Protein AF-A0A957M8H1-F1 (afdb_monomer)

Structure (mmCIF, N/CA/C/O backbone):
data_AF-A0A957M8H1-F1
#
_entry.id   AF-A0A957M8H1-F1
#
loop_
_atom_site.group_PDB
_atom_site.id
_atom_site.type_symbol
_atom_site.label_atom_id
_atom_site.label_alt_id
_atom_site.label_comp_id
_atom_site.label_asym_id
_atom_site.label_entity_id
_atom_site.label_seq_id
_atom_site.pdbx_PDB_ins_code
_atom_site.Cartn_x
_atom_site.Cartn_y
_atom_site.Cartn_z
_atom_site.occupancy
_atom_site.B_iso_or_equiv
_atom_site.auth_seq_id
_atom_site.auth_comp_id
_atom_site.auth_asym_id
_atom_site.auth_atom_id
_atom_site.pdbx_PDB_model_num
ATOM 1 N N . ARG A 1 1 ? -19.985 11.918 26.909 1.00 80.31 1 ARG A N 1
ATOM 2 C CA . ARG A 1 1 ? -18.904 11.393 26.031 1.00 80.31 1 ARG A CA 1
ATOM 3 C C . ARG A 1 1 ? -19.369 11.285 24.585 1.00 80.31 1 ARG A C 1
ATOM 5 O O . ARG A 1 1 ? -18.850 12.022 23.768 1.00 80.31 1 ARG A O 1
ATOM 12 N N . LEU A 1 2 ? -20.382 10.468 24.280 1.00 82.19 2 LEU A N 1
ATOM 13 C CA . LEU A 1 2 ? -20.866 10.263 22.906 1.00 82.19 2 LEU A CA 1
ATOM 14 C C . LEU A 1 2 ? -21.307 11.563 22.205 1.00 82.19 2 LEU A C 1
ATOM 16 O O . LEU A 1 2 ? -20.874 11.825 21.092 1.00 82.19 2 LEU A O 1
ATOM 20 N N . PHE A 1 3 ? -22.061 12.422 22.900 1.00 85.38 3 PHE A N 1
ATOM 21 C CA . PHE A 1 3 ? -22.435 13.753 22.400 1.00 85.38 3 PHE A CA 1
ATOM 22 C C . PHE A 1 3 ? -21.224 14.634 22.041 1.00 85.38 3 PHE A C 1
ATOM 24 O O . PHE A 1 3 ? -21.215 15.277 21.000 1.00 85.38 3 PHE A O 1
ATOM 31 N N . ILE A 1 4 ? -20.174 14.618 22.871 1.00 87.12 4 ILE A N 1
ATOM 32 C CA . ILE A 1 4 ? -18.948 15.397 22.635 1.00 87.12 4 ILE A CA 1
ATOM 33 C C . ILE A 1 4 ? -18.240 14.886 21.377 1.00 87.12 4 ILE A C 1
ATOM 35 O O . ILE A 1 4 ? -17.854 15.674 20.528 1.00 87.12 4 ILE A O 1
ATOM 39 N N . VAL A 1 5 ? -18.118 13.565 21.223 1.00 85.88 5 VAL A N 1
ATOM 40 C CA . VAL A 1 5 ? -17.496 12.962 20.035 1.00 85.88 5 VAL A CA 1
ATOM 41 C C . VAL A 1 5 ? -18.275 13.301 18.761 1.00 85.88 5 VAL A C 1
ATOM 43 O O . VAL A 1 5 ? -17.660 13.623 17.751 1.00 85.88 5 VAL A O 1
ATOM 46 N N . ALA A 1 6 ? -19.610 13.292 18.810 1.00 85.88 6 ALA A N 1
ATOM 47 C CA . ALA A 1 6 ? -20.439 13.699 17.675 1.00 85.88 6 ALA A CA 1
ATOM 48 C C . ALA A 1 6 ? -20.207 15.170 17.285 1.00 85.88 6 ALA A C 1
ATOM 50 O O . ALA A 1 6 ? -20.056 15.470 16.103 1.00 85.88 6 ALA A O 1
ATOM 51 N N . LEU A 1 7 ? -20.112 16.070 18.271 1.00 88.69 7 LEU A N 1
ATOM 52 C CA . LEU A 1 7 ? -19.808 17.485 18.039 1.00 88.69 7 LEU A CA 1
ATOM 53 C C . LEU A 1 7 ? -18.421 17.675 17.403 1.00 88.69 7 LEU A C 1
ATOM 55 O O . LEU A 1 7 ? -18.281 18.439 16.453 1.00 88.69 7 LEU A O 1
ATOM 59 N N . LEU A 1 8 ? -17.409 16.953 17.893 1.00 90.62 8 LEU A N 1
ATOM 60 C CA . LEU A 1 8 ? -16.044 17.022 17.361 1.00 90.62 8 LEU A CA 1
ATOM 61 C C . LEU A 1 8 ? -15.952 16.469 15.932 1.00 90.62 8 LEU A C 1
ATOM 63 O O . LEU A 1 8 ? -15.248 17.036 15.103 1.00 90.62 8 LEU A O 1
ATOM 67 N N . LEU A 1 9 ? -16.687 15.398 15.613 1.00 87.50 9 LEU A N 1
ATOM 68 C CA . LEU A 1 9 ? -16.765 14.879 14.243 1.00 87.50 9 LEU A CA 1
ATOM 69 C C . LEU A 1 9 ? -17.444 15.874 13.295 1.00 87.50 9 LEU A C 1
ATOM 71 O O . LEU A 1 9 ? -16.974 16.052 12.175 1.00 87.50 9 LEU A O 1
ATOM 75 N N . ALA A 1 10 ? -18.503 16.553 13.744 1.00 86.94 10 ALA A N 1
ATOM 76 C CA . ALA A 1 10 ? -19.152 17.603 12.961 1.00 86.94 10 ALA A CA 1
ATOM 77 C C . ALA A 1 10 ? -18.211 18.797 12.715 1.00 86.94 10 ALA A C 1
ATOM 79 O O . ALA A 1 10 ? -18.149 19.301 11.597 1.00 86.94 10 ALA A O 1
ATOM 80 N N . ALA A 1 11 ? -17.435 19.205 13.725 1.00 87.00 11 ALA A N 1
ATOM 81 C CA . ALA A 1 11 ? -16.429 20.258 13.585 1.00 87.00 11 ALA A CA 1
ATOM 82 C C . ALA A 1 11 ? -15.301 19.860 12.615 1.00 87.00 11 ALA A C 1
ATOM 84 O O . ALA A 1 11 ? -14.918 20.654 11.759 1.00 87.00 11 ALA A O 1
ATOM 85 N N . ALA A 1 12 ? -14.812 18.619 12.699 1.00 88.12 12 ALA A N 1
ATOM 86 C CA . ALA A 1 12 ? -13.809 18.088 11.778 1.00 88.12 12 ALA A CA 1
ATOM 87 C C . ALA A 1 12 ? -14.329 18.011 10.331 1.00 88.12 12 ALA A C 1
ATOM 89 O O . ALA A 1 12 ? -13.606 18.354 9.400 1.00 88.12 12 ALA A O 1
ATOM 90 N N . TYR A 1 13 ? -15.587 17.605 10.139 1.00 87.81 13 TYR A N 1
ATOM 91 C CA . TYR A 1 13 ? -16.228 17.603 8.823 1.00 87.81 13 TYR A CA 1
ATOM 92 C C . TYR A 1 13 ? -16.393 19.021 8.264 1.00 87.81 13 TYR A C 1
ATOM 94 O O . TYR A 1 13 ? -16.080 19.263 7.102 1.00 87.81 13 TYR A O 1
ATOM 102 N N . ALA A 1 14 ? -16.831 19.972 9.095 1.00 85.12 14 ALA A N 1
ATOM 103 C CA . ALA A 1 14 ? -16.959 21.366 8.685 1.00 85.12 14 ALA A CA 1
ATOM 104 C C . ALA A 1 14 ? -15.606 21.958 8.264 1.00 85.12 14 ALA A C 1
ATOM 106 O O . ALA A 1 14 ? -15.528 22.628 7.240 1.00 85.12 14 ALA A O 1
ATOM 107 N N . ALA A 1 15 ? -14.538 21.654 9.007 1.00 86.50 15 ALA A N 1
ATOM 108 C CA . ALA A 1 15 ? -13.180 22.034 8.636 1.00 86.50 15 ALA A CA 1
ATOM 109 C C . ALA A 1 15 ? -12.753 21.430 7.289 1.00 86.50 15 ALA A C 1
ATOM 111 O O . ALA A 1 15 ? -12.180 22.137 6.466 1.00 86.50 15 ALA A O 1
ATOM 112 N N . GLN A 1 16 ? -13.069 20.156 7.033 1.00 87.88 16 GLN A N 1
ATOM 113 C CA . GLN A 1 16 ? -12.741 19.526 5.754 1.00 87.88 16 GLN A CA 1
ATOM 114 C C . GLN A 1 16 ? -13.467 20.186 4.578 1.00 87.88 16 GLN A C 1
ATOM 116 O O . GLN A 1 16 ? -12.854 20.486 3.561 1.00 87.88 16 GLN A O 1
ATOM 121 N N . ALA A 1 17 ? -14.750 20.495 4.738 1.00 85.31 17 ALA A N 1
ATOM 122 C CA . ALA A 1 17 ? -15.521 21.149 3.689 1.00 85.31 17 ALA A CA 1
ATOM 123 C C . ALA A 1 17 ? -15.035 22.584 3.377 1.00 85.31 17 ALA A C 1
ATOM 125 O O . ALA A 1 17 ? -15.213 23.053 2.253 1.00 85.31 17 ALA A O 1
ATOM 126 N N . VAL A 1 18 ? -14.360 23.264 4.319 1.00 84.62 18 VAL A N 1
ATOM 127 C CA . VAL A 1 18 ? -13.645 24.521 4.021 1.00 84.62 18 VAL A CA 1
ATOM 128 C C . VAL A 1 18 ? -12.486 24.279 3.059 1.00 84.62 18 VAL A C 1
ATOM 130 O O . VAL A 1 18 ? -12.328 25.066 2.130 1.00 84.62 18 VAL A O 1
ATOM 133 N N . PHE A 1 19 ? -11.702 23.207 3.234 1.00 83.31 19 PHE A N 1
ATOM 134 C CA . PHE A 1 19 ? -10.618 22.866 2.302 1.00 83.31 19 PHE A CA 1
ATOM 135 C C . PHE A 1 19 ? -11.135 22.577 0.892 1.00 83.31 19 PHE A C 1
ATOM 137 O O . PHE A 1 19 ? -10.493 22.974 -0.078 1.00 83.31 19 PHE A O 1
ATOM 144 N N . ASP A 1 20 ? -12.309 21.959 0.784 1.00 79.88 20 ASP A N 1
ATOM 145 C CA . ASP A 1 20 ? -12.870 21.534 -0.501 1.00 79.88 20 ASP A CA 1
ATOM 146 C C . ASP A 1 20 ? -13.507 22.681 -1.290 1.00 79.88 20 ASP A C 1
ATOM 148 O O . ASP A 1 20 ? -13.396 22.741 -2.513 1.00 79.88 20 ASP A O 1
ATOM 152 N N . HIS A 1 21 ? -14.190 23.599 -0.600 1.00 81.62 21 HIS A N 1
ATOM 153 C CA . HIS A 1 21 ? -14.977 24.657 -1.242 1.00 81.62 21 HIS A CA 1
ATOM 154 C C . HIS A 1 21 ? -14.373 26.056 -1.098 1.00 81.62 21 HIS A C 1
ATOM 156 O O . HIS A 1 21 ? -14.933 27.022 -1.621 1.00 81.62 21 HIS A O 1
ATOM 162 N N . GLY A 1 22 ? -13.286 26.199 -0.335 1.00 79.25 22 GLY A N 1
ATOM 163 C CA . GLY A 1 22 ? -12.684 27.493 -0.005 1.00 79.25 22 GLY A CA 1
ATOM 164 C C . GLY A 1 22 ? -13.607 28.429 0.783 1.00 79.25 22 GLY A C 1
ATOM 165 O O . GLY A 1 22 ? -13.330 29.621 0.876 1.00 79.25 22 GLY A O 1
ATOM 166 N N . SER A 1 23 ? -14.731 27.929 1.312 1.00 76.38 23 SER A N 1
ATOM 167 C CA . SER A 1 23 ? -15.743 28.733 2.003 1.00 76.38 23 SER A CA 1
ATOM 168 C C . SER A 1 23 ? -16.635 27.890 2.922 1.00 76.38 23 SER A C 1
ATOM 170 O O . SER A 1 23 ? -16.780 26.682 2.748 1.00 76.38 23 SER A O 1
ATOM 172 N N . LEU A 1 24 ? -17.268 28.549 3.900 1.00 72.19 24 LEU A N 1
ATOM 173 C CA . LEU A 1 24 ? -18.254 27.942 4.810 1.00 72.19 24 LEU A CA 1
ATOM 174 C C . LEU A 1 24 ? -19.706 28.043 4.303 1.00 72.19 24 LEU A C 1
ATOM 176 O O . LEU A 1 24 ? -20.597 27.387 4.844 1.00 72.19 24 LEU A O 1
ATOM 180 N N . GLN A 1 25 ? -19.955 28.848 3.264 1.00 69.44 25 GLN A N 1
ATOM 181 C CA . GLN A 1 25 ? -21.295 29.095 2.716 1.00 69.44 25 GLN A CA 1
ATOM 182 C C . GLN A 1 25 ? -22.071 27.834 2.287 1.00 69.44 25 GLN A C 1
ATOM 184 O O . GLN A 1 25 ? -23.276 27.803 2.524 1.00 69.44 25 GLN A O 1
ATOM 189 N N . PRO A 1 26 ? -21.450 26.778 1.719 1.00 71.38 26 PRO A N 1
ATOM 190 C CA . PRO A 1 26 ? -22.188 25.577 1.316 1.00 71.38 26 PRO A CA 1
ATOM 191 C C . PRO A 1 26 ? -22.774 24.794 2.501 1.00 71.38 26 PRO A C 1
ATOM 193 O O . PRO A 1 26 ? -23.729 24.039 2.338 1.00 71.38 26 PRO A O 1
ATOM 196 N N . LEU A 1 27 ? -22.189 24.950 3.693 1.00 70.31 27 LEU A N 1
ATOM 197 C CA . LEU A 1 27 ? -22.531 24.181 4.893 1.00 70.31 27 LEU A CA 1
ATOM 198 C C . LEU A 1 27 ? -23.545 24.897 5.780 1.00 70.31 27 LEU A C 1
ATOM 200 O O . LEU A 1 27 ? -24.312 24.248 6.493 1.00 70.31 27 LEU A O 1
ATOM 204 N N . ILE A 1 28 ? -23.509 26.230 5.787 1.00 74.19 28 ILE A N 1
ATOM 205 C CA . ILE A 1 28 ? -24.331 27.040 6.676 1.00 74.19 28 ILE A CA 1
ATOM 206 C C . ILE A 1 28 ? -25.542 27.524 5.879 1.00 74.19 28 ILE A C 1
ATOM 208 O O . ILE A 1 28 ? -25.392 28.346 4.975 1.00 74.19 28 ILE A O 1
ATOM 212 N N . PRO A 1 29 ? -26.759 27.057 6.201 1.00 77.44 29 PRO A N 1
ATOM 213 C CA . PRO A 1 29 ? -27.941 27.529 5.506 1.00 77.44 29 PRO A CA 1
ATOM 214 C C . PRO A 1 29 ? -28.123 29.034 5.743 1.00 77.44 29 PRO A C 1
ATOM 216 O O . PRO A 1 29 ? -27.864 29.533 6.838 1.00 77.44 29 PRO A O 1
ATOM 219 N N . LEU A 1 30 ? -28.608 29.749 4.724 1.00 76.44 30 LEU A N 1
ATOM 220 C CA . LEU A 1 30 ? -28.665 31.217 4.703 1.00 76.44 30 LEU A CA 1
ATOM 221 C C . LEU A 1 30 ? -29.328 31.819 5.959 1.00 76.44 30 LEU A C 1
ATOM 223 O O . LEU A 1 30 ? -28.826 32.775 6.541 1.00 76.44 30 LEU A O 1
ATOM 227 N N . TRP A 1 31 ? -30.397 31.183 6.450 1.00 82.31 31 TRP A N 1
ATOM 228 C CA . TRP A 1 31 ? -31.114 31.613 7.654 1.00 82.31 31 TRP A CA 1
ATOM 229 C C . TRP A 1 31 ? -30.250 31.609 8.927 1.00 82.31 31 TRP A C 1
ATOM 231 O O . TRP A 1 31 ? -30.531 32.354 9.866 1.00 82.31 31 TRP A O 1
ATOM 241 N N . ALA A 1 32 ? -29.229 30.749 9.000 1.00 76.94 32 ALA A N 1
ATOM 242 C CA . ALA A 1 32 ? -28.328 30.660 10.144 1.00 76.94 32 ALA A CA 1
ATOM 243 C C . ALA A 1 32 ? -27.251 31.751 10.089 1.00 76.94 32 ALA A C 1
ATOM 245 O O . ALA A 1 32 ? -26.923 32.311 11.132 1.00 76.94 32 ALA A O 1
ATOM 246 N N . LEU A 1 33 ? -26.777 32.105 8.887 1.00 76.88 33 LEU A N 1
ATOM 247 C CA . LEU A 1 33 ? -25.895 33.260 8.678 1.00 76.88 33 LEU A CA 1
ATOM 248 C C . LEU A 1 33 ? -26.599 34.567 9.068 1.00 76.88 33 LEU A C 1
ATOM 250 O O . LEU A 1 33 ? -26.013 35.402 9.745 1.00 76.88 33 LEU A O 1
ATOM 254 N N . GLU A 1 34 ? -27.879 34.713 8.721 1.00 78.25 34 GLU A N 1
ATOM 255 C CA . GLU A 1 34 ? -28.669 35.908 9.054 1.00 78.25 34 GLU A CA 1
ATOM 256 C C . GLU A 1 34 ? -28.948 36.061 10.557 1.00 78.25 34 GLU A C 1
ATOM 258 O O . GLU A 1 34 ? -29.073 37.175 11.063 1.00 78.25 34 GLU A O 1
ATOM 263 N N . ARG A 1 35 ? -29.076 34.946 11.289 1.00 82.69 35 ARG A N 1
ATOM 264 C CA . ARG A 1 35 ? -29.458 34.956 12.712 1.00 82.69 35 ARG A CA 1
ATOM 265 C C . ARG A 1 35 ? -28.283 34.922 13.677 1.00 82.69 35 ARG A C 1
ATOM 267 O O . ARG A 1 35 ? -28.484 35.197 14.860 1.00 82.69 35 ARG A O 1
ATOM 274 N N . ILE A 1 36 ? -27.093 34.545 13.217 1.00 82.81 36 ILE A N 1
ATOM 275 C CA . ILE A 1 36 ? -25.935 34.316 14.079 1.00 82.81 36 ILE A CA 1
ATOM 276 C C . ILE A 1 36 ? -24.758 35.175 13.582 1.00 82.81 36 ILE A C 1
ATOM 278 O O . ILE A 1 36 ? -24.013 34.738 12.706 1.00 82.81 36 ILE A O 1
ATOM 282 N N . PRO A 1 37 ? -24.552 36.378 14.158 1.00 79.38 37 PRO A N 1
ATOM 283 C CA . PRO A 1 37 ? -23.590 37.360 13.645 1.00 79.38 37 PRO A CA 1
ATOM 284 C C . PRO A 1 37 ? -22.158 36.828 13.539 1.00 79.38 37 PRO A C 1
ATOM 286 O O . PRO A 1 37 ? -21.490 37.030 12.536 1.00 79.38 37 PRO A O 1
ATOM 289 N N . TRP A 1 38 ? -21.712 36.048 14.526 1.00 80.12 38 TRP A N 1
ATOM 290 C CA . TRP A 1 38 ? -20.357 35.496 14.518 1.00 80.12 38 TRP A CA 1
ATOM 291 C C . TRP A 1 38 ? -20.135 34.430 13.430 1.00 80.12 38 TRP A C 1
ATOM 293 O O . TRP A 1 38 ? -19.003 34.254 12.994 1.00 80.12 38 TRP A O 1
ATOM 303 N N . LEU A 1 39 ? -21.184 33.725 12.974 1.00 73.94 39 LEU A N 1
ATOM 304 C CA . LEU A 1 39 ? -21.102 32.781 11.845 1.00 73.94 39 LEU A CA 1
ATOM 305 C C . LEU A 1 39 ? -20.957 33.528 10.518 1.00 73.94 39 LEU A C 1
ATOM 307 O O . LEU A 1 39 ? -20.249 33.065 9.626 1.00 73.94 39 LEU A O 1
ATOM 311 N N . PHE A 1 40 ? -21.613 34.683 10.407 1.00 75.50 40 PHE A N 1
ATOM 312 C CA . PHE A 1 40 ? -21.476 35.576 9.265 1.00 75.50 40 PHE A CA 1
ATOM 313 C C . PHE A 1 40 ? -20.071 36.182 9.195 1.00 75.50 40 PHE A C 1
ATOM 315 O O . PHE A 1 40 ? -19.434 36.099 8.149 1.00 75.50 40 PHE A O 1
ATOM 322 N N . ASP A 1 41 ? -19.543 36.679 10.317 1.00 79.31 41 ASP A N 1
ATOM 323 C CA . ASP A 1 41 ? -18.172 37.202 10.393 1.00 79.31 41 ASP A CA 1
ATOM 324 C C . ASP A 1 41 ? -17.132 36.127 10.033 1.00 79.31 41 ASP A C 1
ATOM 326 O O . ASP A 1 41 ? -16.176 36.393 9.306 1.00 79.31 41 ASP A O 1
ATOM 330 N N . LEU A 1 42 ? -17.350 34.881 10.473 1.00 73.69 42 LEU A N 1
ATOM 331 C CA . LEU A 1 42 ? -16.509 33.738 10.104 1.00 73.69 42 LEU A CA 1
ATOM 332 C C . LEU A 1 42 ? -16.563 33.426 8.606 1.00 73.69 42 LEU A C 1
ATOM 334 O O . LEU A 1 42 ? -15.541 33.086 8.022 1.00 73.69 42 LEU A O 1
ATOM 338 N N . ALA A 1 43 ? -17.727 33.550 7.967 1.00 71.69 43 ALA A N 1
ATOM 339 C CA . ALA A 1 43 ? -17.870 33.329 6.529 1.00 71.69 43 ALA A CA 1
ATOM 340 C C . ALA A 1 43 ? -17.209 34.430 5.672 1.00 71.69 43 ALA A C 1
ATOM 342 O O . ALA A 1 43 ? -17.026 34.221 4.474 1.00 71.69 43 ALA A O 1
ATOM 343 N N . LEU A 1 44 ? -16.856 35.575 6.272 1.00 76.31 44 LEU A N 1
ATOM 344 C CA . LEU A 1 44 ? -16.204 36.718 5.620 1.00 76.31 44 LEU A CA 1
ATOM 345 C C . LEU A 1 44 ? -14.676 36.747 5.780 1.00 76.31 44 LEU A C 1
ATOM 347 O O . LEU A 1 44 ? -14.028 37.646 5.240 1.00 76.31 44 LEU A O 1
ATOM 351 N N . LEU A 1 45 ? -14.093 35.800 6.518 1.00 77.56 45 LEU A N 1
ATOM 352 C CA . LEU A 1 45 ? -12.642 35.677 6.651 1.00 77.56 45 LEU A CA 1
ATOM 353 C C . LEU A 1 45 ? -11.972 35.467 5.283 1.00 77.56 45 LEU A C 1
ATOM 355 O O . LEU A 1 45 ? -12.540 34.864 4.370 1.00 77.56 45 LEU A O 1
ATOM 359 N N . LEU A 1 46 ? -10.732 35.944 5.158 1.00 81.12 46 LEU A N 1
ATOM 360 C CA . LEU A 1 46 ? -9.908 35.688 3.980 1.00 81.12 46 LEU A CA 1
ATOM 361 C C . LEU A 1 46 ? -9.676 34.171 3.826 1.00 81.12 46 LEU A C 1
ATOM 363 O O . LEU A 1 46 ? -9.561 33.470 4.836 1.00 81.12 46 LEU A O 1
ATOM 367 N N . PRO A 1 47 ? -9.550 33.644 2.591 1.00 78.75 47 PRO A N 1
ATOM 368 C CA . PRO A 1 47 ? -9.349 32.210 2.365 1.00 78.75 47 PRO A CA 1
ATOM 369 C C . PRO A 1 47 ? -8.162 31.617 3.141 1.00 78.75 47 PRO A C 1
ATOM 371 O O . PRO A 1 47 ? -8.260 30.515 3.671 1.00 78.75 47 PRO A O 1
ATOM 374 N N . GLU A 1 48 ? -7.056 32.355 3.269 1.00 81.88 48 GLU A N 1
ATOM 375 C CA . GLU A 1 48 ? -5.874 31.912 4.026 1.00 81.88 48 GLU A CA 1
ATOM 376 C C . GLU A 1 48 ? -6.153 31.760 5.531 1.00 81.88 48 GLU A C 1
ATOM 378 O O . GLU A 1 48 ? -5.747 30.768 6.150 1.00 81.88 48 GLU A O 1
ATOM 383 N N . ASP A 1 49 ? -6.902 32.700 6.113 1.00 84.00 49 ASP A N 1
ATOM 384 C CA . ASP A 1 49 ? -7.305 32.656 7.521 1.00 84.00 49 ASP A CA 1
ATOM 385 C C . ASP A 1 49 ? -8.310 31.524 7.766 1.00 84.00 49 ASP A C 1
ATOM 387 O O . ASP A 1 49 ? -8.205 30.797 8.758 1.00 84.00 49 ASP A O 1
ATOM 391 N N . LEU A 1 50 ? -9.240 31.317 6.824 1.00 83.62 50 LEU A N 1
ATOM 392 C CA . LEU A 1 50 ? -10.193 30.206 6.836 1.00 83.62 50 LEU A CA 1
ATOM 393 C C . LEU A 1 50 ? -9.489 28.850 6.803 1.00 83.62 50 LEU A C 1
ATOM 395 O O . LEU A 1 50 ? -9.805 27.986 7.622 1.00 83.62 50 LEU A O 1
ATOM 399 N N . PHE A 1 51 ? -8.514 28.657 5.911 1.00 84.00 51 PHE A N 1
ATOM 400 C CA . P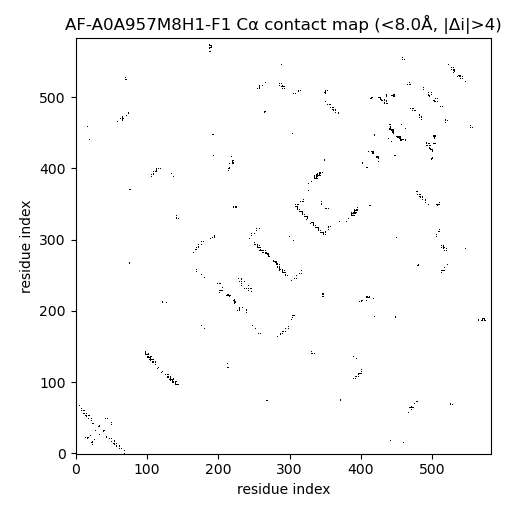HE A 1 51 ? -7.748 27.410 5.845 1.00 84.00 51 PHE A CA 1
ATOM 401 C C . PHE A 1 51 ? -6.927 27.172 7.113 1.00 84.00 51 PHE A C 1
ATOM 403 O O . PHE A 1 51 ? -6.857 26.042 7.604 1.00 84.00 51 PHE A O 1
ATOM 410 N N . THR A 1 52 ? -6.347 28.227 7.688 1.00 85.50 52 THR A N 1
ATOM 411 C CA . THR A 1 52 ? -5.597 28.130 8.946 1.00 85.50 52 THR A CA 1
ATOM 412 C C . THR A 1 52 ? -6.514 27.733 10.105 1.00 85.50 52 THR A C 1
ATOM 414 O O . THR A 1 52 ? -6.205 26.803 10.856 1.00 85.50 52 THR A O 1
ATOM 417 N N . ALA A 1 53 ? -7.676 28.380 10.229 1.00 85.31 53 ALA A N 1
ATOM 418 C CA . ALA A 1 53 ? -8.675 28.060 11.245 1.00 85.31 53 ALA A CA 1
ATOM 419 C C . ALA A 1 53 ? -9.245 26.642 11.071 1.00 85.31 53 ALA A C 1
ATOM 421 O O . ALA A 1 53 ? -9.382 25.907 12.055 1.00 85.31 53 ALA A O 1
ATOM 422 N N . ALA A 1 54 ? -9.525 26.225 9.833 1.00 85.94 54 ALA A N 1
ATOM 423 C CA . ALA A 1 54 ? -9.961 24.870 9.508 1.00 85.94 54 ALA A CA 1
ATOM 424 C C . ALA A 1 54 ? -8.900 23.834 9.910 1.00 85.94 54 ALA A C 1
ATOM 426 O O . ALA A 1 54 ? -9.227 22.847 10.569 1.00 85.94 54 ALA A O 1
ATOM 427 N N . GLY A 1 55 ? -7.622 24.098 9.622 1.00 85.62 55 GLY A N 1
ATOM 428 C CA . GLY A 1 55 ? -6.507 23.234 10.017 1.00 85.62 55 GLY A CA 1
ATOM 429 C C . GLY 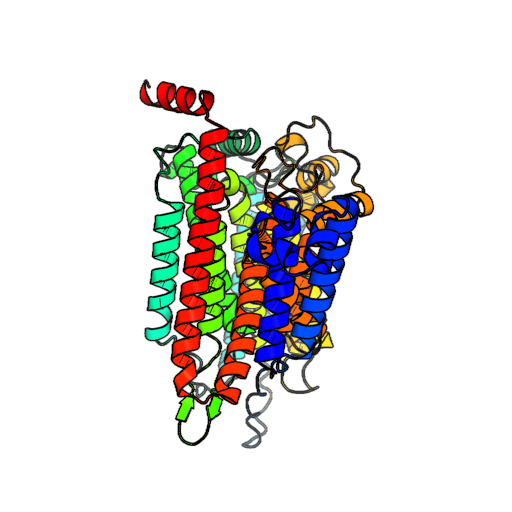A 1 55 ? -6.428 23.021 11.529 1.00 85.62 55 GLY A C 1
ATOM 430 O O . GLY A 1 55 ? -6.383 21.878 11.993 1.00 85.62 55 GLY A O 1
ATOM 431 N N . TRP A 1 56 ? -6.492 24.101 12.314 1.00 89.38 56 TRP A N 1
ATOM 432 C CA . TRP A 1 56 ? -6.527 24.008 13.778 1.00 89.38 56 TRP A CA 1
ATOM 433 C C . TRP A 1 56 ? -7.773 23.286 14.289 1.00 89.38 56 TRP A C 1
ATOM 435 O O . TRP A 1 56 ? -7.669 22.442 15.179 1.00 89.38 56 TRP A O 1
ATOM 445 N N . THR A 1 57 ? -8.940 23.571 13.711 1.00 89.31 57 THR A N 1
ATOM 446 C CA . THR A 1 57 ? -10.207 22.937 14.100 1.00 89.31 57 THR A CA 1
ATOM 447 C C . THR A 1 57 ? -10.167 21.431 13.861 1.00 89.31 57 THR A C 1
ATOM 449 O O . THR A 1 57 ? -10.539 20.660 14.750 1.00 89.31 57 THR A O 1
ATOM 452 N N . LEU A 1 58 ? -9.663 21.000 12.703 1.00 88.12 58 LEU A N 1
ATOM 453 C CA . LEU A 1 58 ? -9.479 19.592 12.362 1.00 88.12 58 LEU A CA 1
ATOM 454 C C . LEU A 1 58 ? -8.499 18.913 13.329 1.00 88.12 58 LEU A C 1
ATOM 456 O O . LEU A 1 58 ? -8.822 17.864 13.890 1.00 88.12 58 LEU A O 1
ATOM 460 N N . ALA A 1 59 ? -7.339 19.528 13.575 1.00 87.25 59 ALA A N 1
ATOM 461 C CA . ALA A 1 59 ? -6.308 18.982 14.455 1.00 87.25 59 ALA A CA 1
ATOM 462 C C . ALA A 1 59 ? -6.794 18.840 15.907 1.00 87.25 59 ALA A C 1
ATOM 464 O O . ALA A 1 59 ? -6.683 17.764 16.498 1.00 87.25 59 ALA A O 1
ATOM 465 N N . ILE A 1 60 ? -7.383 19.897 16.473 1.00 91.00 60 ILE A N 1
ATOM 466 C CA . ILE A 1 60 ? -7.910 19.893 17.844 1.00 91.00 60 ILE A CA 1
ATOM 467 C C . ILE A 1 60 ? -9.044 18.873 17.969 1.00 91.00 60 ILE A C 1
ATOM 469 O O . ILE A 1 60 ? -9.058 18.088 18.920 1.00 91.00 60 ILE A O 1
ATOM 473 N N . SER A 1 61 ? -9.963 18.835 17.000 1.00 90.25 61 SER A N 1
ATOM 474 C CA . SER A 1 61 ? -11.079 17.885 17.018 1.00 90.25 61 SER A CA 1
ATOM 475 C C . SER A 1 61 ? -10.589 16.440 16.983 1.00 90.25 61 SER A C 1
ATOM 477 O O . SER A 1 61 ? -11.023 15.630 17.802 1.00 90.25 61 SER A O 1
ATOM 479 N N . ALA A 1 62 ? -9.637 16.125 16.100 1.00 89.88 62 ALA A N 1
ATOM 480 C CA . ALA A 1 62 ? -9.032 14.801 16.008 1.00 89.88 62 ALA A CA 1
ATOM 481 C C . ALA A 1 62 ? -8.339 14.392 17.319 1.00 89.88 62 ALA A C 1
ATOM 483 O O . ALA A 1 62 ? -8.601 13.303 17.834 1.00 89.88 62 ALA A O 1
ATOM 484 N N . LEU A 1 63 ? -7.513 15.273 17.896 1.00 90.62 63 LEU A N 1
ATOM 485 C CA . LEU A 1 63 ? -6.805 15.014 19.156 1.00 90.62 63 LEU A CA 1
ATOM 486 C C . LEU A 1 63 ? -7.768 14.764 20.320 1.00 90.62 63 LEU A C 1
ATOM 488 O O . LEU A 1 63 ? -7.592 13.804 21.073 1.00 90.62 63 LEU A O 1
ATOM 492 N N . LEU A 1 64 ? -8.815 15.581 20.447 1.00 90.44 64 LEU A N 1
ATOM 493 C CA . LEU A 1 64 ? -9.829 15.398 21.484 1.00 90.44 64 LEU A CA 1
ATOM 494 C C . LEU A 1 64 ? -10.615 14.095 21.292 1.00 90.44 64 LEU A C 1
ATOM 496 O O . LEU A 1 64 ? -10.894 13.411 22.276 1.00 90.44 64 LEU A O 1
ATOM 500 N N . ILE A 1 65 ? -10.935 13.706 20.052 1.00 88.06 65 ILE A N 1
ATOM 501 C CA . ILE A 1 65 ? -11.569 12.407 19.771 1.00 88.06 65 ILE A CA 1
ATOM 502 C C . ILE A 1 65 ? -10.655 11.261 20.219 1.00 88.06 65 ILE A C 1
ATOM 504 O O . ILE A 1 65 ? -11.117 10.372 20.938 1.00 88.06 65 ILE A O 1
ATOM 508 N N . GLY A 1 66 ? -9.371 11.301 19.848 1.00 83.12 66 GLY A N 1
ATOM 509 C CA . GLY A 1 66 ? -8.384 10.294 20.246 1.00 83.12 66 GLY A CA 1
ATOM 510 C C . GLY A 1 66 ? -8.268 10.143 21.766 1.00 83.12 66 GLY A C 1
ATOM 511 O O . GLY A 1 66 ? -8.196 9.022 22.261 1.00 83.12 66 GLY A O 1
ATOM 512 N N . LEU A 1 67 ? -8.340 11.254 22.506 1.00 87.12 67 LEU A N 1
ATOM 513 C CA . LEU A 1 67 ? -8.277 11.274 23.970 1.00 87.12 67 LEU A CA 1
ATOM 514 C C . LEU A 1 67 ? -9.554 10.741 24.648 1.00 87.12 67 LEU A C 1
ATOM 516 O O . LEU A 1 67 ? -9.490 10.130 25.714 1.00 87.12 67 LEU A O 1
ATOM 520 N N . ILE A 1 68 ? -10.731 11.009 24.070 1.00 86.19 68 ILE A N 1
ATOM 521 C CA . ILE A 1 68 ? -12.032 10.651 24.666 1.00 86.19 68 ILE A CA 1
ATOM 522 C C . ILE A 1 68 ? -12.385 9.180 24.423 1.00 86.19 68 ILE A C 1
ATOM 524 O O . ILE A 1 68 ? -13.130 8.581 25.213 1.00 86.19 68 ILE A O 1
ATOM 528 N N . LEU A 1 69 ? -11.919 8.610 23.312 1.00 83.44 69 LEU A N 1
ATOM 529 C CA . LEU A 1 69 ? -12.254 7.246 22.935 1.00 83.44 69 LEU A CA 1
ATOM 530 C C . LEU A 1 69 ? -11.605 6.216 23.866 1.00 83.44 69 LEU A C 1
ATOM 532 O O . LEU A 1 69 ? -10.492 6.411 24.350 1.00 83.44 69 LEU A O 1
ATOM 536 N N . PRO A 1 70 ? -12.298 5.095 24.135 1.00 72.06 70 PRO A N 1
ATOM 537 C CA . PRO A 1 70 ? -11.750 4.054 24.985 1.00 72.06 70 PRO A CA 1
ATOM 538 C C . PRO A 1 70 ? -10.486 3.476 24.351 1.00 72.06 70 PRO A C 1
ATOM 540 O O . PRO A 1 70 ? -10.510 3.056 23.189 1.00 72.06 70 PRO A O 1
ATOM 543 N N . ALA A 1 71 ? -9.416 3.400 25.148 1.00 68.88 71 ALA A N 1
ATOM 544 C CA . ALA A 1 71 ? -8.170 2.765 24.748 1.00 68.88 71 ALA A CA 1
ATOM 545 C C . ALA A 1 71 ? -8.435 1.353 24.210 1.00 68.88 71 ALA A C 1
ATOM 547 O O . ALA A 1 71 ? -9.321 0.625 24.683 1.00 68.88 71 ALA A O 1
ATOM 548 N N . TRP A 1 72 ? -7.685 0.966 23.182 1.00 68.12 72 TRP A N 1
ATOM 549 C CA . TRP A 1 72 ? -7.762 -0.387 22.666 1.00 68.12 72 TRP A CA 1
ATOM 550 C C . TRP A 1 72 ? -7.151 -1.370 23.672 1.00 68.12 72 TRP A C 1
ATOM 552 O O . TRP A 1 72 ? -5.971 -1.343 23.989 1.00 68.12 72 TRP A O 1
ATOM 562 N N . SER A 1 73 ? -7.975 -2.258 24.229 1.00 60.56 73 SER A N 1
ATOM 563 C CA . SER A 1 73 ? -7.463 -3.371 25.015 1.00 60.56 73 SER A CA 1
ATOM 564 C C . SER A 1 73 ? -6.727 -4.310 24.064 1.00 60.56 73 SER A C 1
ATOM 566 O O . SER A 1 73 ? -7.334 -4.922 23.181 1.00 60.56 73 SER A O 1
ATOM 568 N N . GLY A 1 74 ? -5.401 -4.374 24.215 1.00 55.34 74 GLY A N 1
ATOM 569 C CA . GLY A 1 74 ? -4.557 -5.313 23.486 1.00 55.34 74 GLY A CA 1
ATOM 570 C C . GLY A 1 74 ? -5.042 -6.761 23.652 1.00 55.34 74 GLY A C 1
ATOM 571 O O . GLY A 1 74 ? -5.871 -7.047 24.523 1.00 55.34 74 GLY A O 1
ATOM 572 N N . PRO A 1 75 ? -4.547 -7.695 22.823 1.00 49.88 75 PRO A N 1
ATOM 573 C CA . PRO A 1 75 ? -4.881 -9.104 22.975 1.00 49.88 75 PRO A CA 1
ATOM 574 C C . PRO A 1 75 ? -4.618 -9.535 24.420 1.00 49.88 75 PRO A C 1
ATOM 576 O O . PRO A 1 75 ? -3.540 -9.265 24.954 1.00 49.88 75 PRO A O 1
ATOM 579 N N . ALA A 1 76 ? -5.587 -10.201 25.054 1.00 41.72 76 ALA A N 1
ATOM 580 C CA . ALA A 1 76 ? -5.300 -10.893 26.301 1.00 41.72 76 ALA A CA 1
ATOM 581 C C . ALA A 1 76 ? -4.145 -11.872 26.027 1.00 41.72 76 ALA A C 1
ATOM 583 O O . ALA A 1 76 ? -4.183 -12.540 24.986 1.00 41.72 76 ALA A O 1
ATOM 584 N N . PRO A 1 77 ? -3.123 -11.960 26.899 1.00 42.25 77 PRO A N 1
ATOM 585 C CA . PRO A 1 77 ? -2.197 -13.075 26.813 1.00 42.25 77 PRO A CA 1
ATOM 586 C C . PRO A 1 77 ? -3.050 -14.341 26.830 1.00 42.25 77 PRO A C 1
ATOM 588 O O . PRO A 1 77 ? -3.901 -14.496 27.711 1.00 42.25 77 PRO A O 1
ATOM 591 N N . GLU A 1 78 ? -2.864 -15.219 25.841 1.00 39.38 78 GLU A N 1
ATOM 592 C CA . GLU A 1 78 ? -3.347 -16.587 25.996 1.00 39.38 78 GLU A CA 1
ATOM 593 C C . GLU A 1 78 ? -2.862 -17.048 27.372 1.00 39.38 78 GLU A C 1
ATOM 595 O O . GLU A 1 78 ? -1.691 -16.808 27.701 1.00 39.38 78 GLU A O 1
ATOM 600 N N . PRO A 1 79 ? -3.742 -17.604 28.224 1.00 29.97 79 PRO A N 1
ATOM 601 C CA . PRO A 1 79 ? -3.305 -18.116 29.503 1.00 29.97 79 PRO A CA 1
ATOM 602 C C . PRO A 1 79 ? -2.187 -19.099 29.202 1.00 29.97 79 PRO A C 1
ATOM 604 O O . PRO A 1 79 ? -2.421 -20.144 28.591 1.00 29.97 79 PRO A O 1
ATOM 607 N N . ALA A 1 80 ? -0.964 -18.712 29.581 1.00 35.97 80 ALA A N 1
ATOM 608 C CA . ALA A 1 80 ? 0.186 -19.580 29.514 1.00 35.97 80 ALA A CA 1
ATOM 609 C C . ALA A 1 80 ? -0.260 -20.871 30.186 1.00 35.97 80 ALA A C 1
ATOM 611 O O . ALA A 1 80 ? -0.563 -20.858 31.380 1.00 35.97 80 ALA A O 1
ATOM 612 N N . HIS A 1 81 ? -0.388 -21.944 29.406 1.00 35.16 81 HIS A N 1
ATOM 613 C CA . HIS A 1 81 ? -0.600 -23.275 29.939 1.00 35.16 81 HIS A CA 1
ATOM 614 C C . HIS A 1 81 ? 0.570 -23.542 30.884 1.00 35.16 81 HIS A C 1
ATOM 616 O O . HIS A 1 81 ? 1.676 -23.883 30.468 1.00 35.16 81 HIS A O 1
ATOM 622 N N . ARG A 1 82 ? 0.357 -23.260 32.170 1.00 35.91 82 ARG A N 1
ATOM 623 C CA . ARG A 1 82 ? 1.310 -23.519 33.231 1.00 35.91 82 ARG A CA 1
ATOM 624 C C . ARG A 1 82 ? 0.866 -24.764 33.967 1.00 35.91 82 ARG A C 1
ATOM 626 O O . ARG A 1 82 ? -0.250 -24.834 34.466 1.00 35.91 82 ARG A O 1
ATOM 633 N N . ALA A 1 83 ? 1.876 -25.615 34.111 1.00 35.97 83 ALA A N 1
ATOM 634 C CA . ALA A 1 83 ? 2.049 -26.703 35.059 1.00 35.97 83 ALA A CA 1
ATOM 635 C C . ALA A 1 83 ? 1.424 -28.046 34.664 1.00 35.97 83 ALA A C 1
ATOM 637 O O . ALA A 1 83 ? 0.255 -28.313 34.914 1.00 35.97 83 ALA A O 1
ATOM 638 N N . GLY A 1 84 ? 2.281 -28.922 34.122 1.00 31.95 84 GLY A N 1
ATOM 639 C CA . GLY A 1 84 ? 1.958 -30.333 33.936 1.00 31.95 84 GLY A CA 1
ATOM 640 C C . GLY A 1 84 ? 3.021 -31.218 33.266 1.00 31.95 84 GLY A C 1
ATOM 641 O O . GLY A 1 84 ? 2.639 -32.055 32.468 1.00 31.95 84 GLY A O 1
ATOM 642 N N . ALA A 1 85 ? 4.305 -31.090 33.647 1.00 34.56 85 ALA A N 1
ATOM 643 C CA . ALA A 1 85 ? 5.325 -32.167 33.635 1.00 34.56 85 ALA A CA 1
ATOM 644 C C . ALA A 1 85 ? 5.899 -32.679 32.286 1.00 34.56 85 ALA A C 1
ATOM 646 O O . ALA A 1 85 ? 5.399 -32.343 31.221 1.00 34.56 85 ALA A O 1
ATOM 647 N N . PRO A 1 86 ? 6.911 -33.575 32.309 1.00 41.12 86 PRO A N 1
ATOM 648 C CA . PRO A 1 86 ? 8.099 -33.669 33.157 1.00 41.12 86 PRO A CA 1
ATOM 649 C C . PRO A 1 86 ? 9.369 -33.323 32.346 1.00 41.12 86 PRO A C 1
ATOM 651 O O . PRO A 1 86 ? 9.329 -33.075 31.144 1.00 41.12 86 PRO A O 1
ATOM 654 N N . THR A 1 87 ? 10.526 -33.328 33.004 1.00 45.56 87 THR A N 1
ATOM 655 C CA . THR A 1 87 ? 11.853 -33.349 32.372 1.00 45.56 87 THR A CA 1
ATOM 656 C C . THR A 1 87 ? 11.949 -34.484 31.345 1.00 45.56 87 THR A C 1
ATOM 658 O O . THR A 1 87 ? 12.229 -35.626 31.707 1.00 45.56 87 THR A O 1
ATOM 661 N N . SER A 1 88 ? 11.713 -34.183 30.069 1.00 35.78 88 SER A N 1
ATOM 662 C CA . SER A 1 88 ? 12.053 -35.074 28.966 1.00 35.78 88 SER A CA 1
ATOM 663 C C . SER A 1 88 ? 13.435 -34.695 28.449 1.00 35.78 88 SER A C 1
ATOM 665 O O . SER A 1 88 ? 13.779 -33.535 28.220 1.00 35.78 88 SER A O 1
ATOM 667 N N . THR A 1 89 ? 14.270 -35.716 28.396 1.00 37.28 89 THR A N 1
ATOM 668 C CA . THR A 1 89 ? 15.663 -35.706 27.991 1.00 37.28 89 THR A CA 1
ATOM 669 C C . THR A 1 89 ? 15.840 -35.052 26.624 1.00 37.28 89 THR A C 1
ATOM 671 O O . THR A 1 89 ? 15.170 -35.396 25.654 1.00 37.28 89 THR A O 1
ATOM 674 N N . LEU A 1 90 ? 16.789 -34.117 26.555 1.00 39.56 90 LEU A N 1
ATOM 675 C CA . LEU A 1 90 ? 17.318 -33.533 25.326 1.00 39.56 90 LEU A CA 1
ATOM 676 C C . LEU A 1 90 ? 17.843 -34.642 24.398 1.00 39.56 90 LEU A C 1
ATOM 678 O O . LEU A 1 90 ? 19.022 -34.989 24.439 1.00 39.56 90 LEU A O 1
ATOM 682 N N . SER A 1 91 ? 16.991 -35.176 23.524 1.00 36.66 91 SER A N 1
ATOM 683 C CA . SER A 1 91 ? 17.460 -35.801 22.293 1.00 36.66 91 SER A CA 1
ATOM 684 C C . SER A 1 91 ? 17.784 -34.678 21.313 1.00 36.66 91 SER A C 1
ATOM 686 O O . SER A 1 91 ? 16.901 -34.070 20.707 1.00 36.66 91 SER A O 1
ATOM 688 N N . SER A 1 92 ? 19.069 -34.369 21.188 1.00 39.88 92 SER A N 1
ATOM 689 C CA . SER A 1 92 ? 19.635 -33.461 20.197 1.00 39.88 92 SER A CA 1
ATOM 690 C C . SER A 1 92 ? 19.482 -34.031 18.781 1.00 39.88 92 SER A C 1
ATOM 692 O O . SER A 1 92 ? 20.442 -34.456 18.146 1.00 39.88 92 SER A O 1
ATOM 694 N N . THR A 1 93 ? 18.267 -34.023 18.232 1.00 42.34 93 THR A N 1
ATOM 695 C CA . THR A 1 93 ? 18.108 -34.150 16.777 1.00 42.34 93 THR A CA 1
ATOM 696 C C . THR A 1 93 ? 18.730 -32.924 16.098 1.00 42.34 93 THR A C 1
ATOM 698 O O . THR A 1 93 ? 18.533 -31.798 16.566 1.00 42.34 93 THR A O 1
ATOM 701 N N . PRO A 1 94 ? 19.499 -33.105 15.010 1.00 45.78 94 PRO A N 1
ATOM 702 C CA . PRO A 1 94 ? 20.414 -32.093 14.501 1.00 45.78 94 PRO A CA 1
ATOM 703 C C . PRO A 1 94 ? 19.643 -30.922 13.884 1.00 45.78 94 PRO A C 1
ATOM 705 O O . PRO A 1 94 ? 19.202 -30.959 12.732 1.00 45.78 94 PRO A O 1
ATOM 708 N N . THR A 1 95 ? 19.545 -29.830 14.640 1.00 52.47 95 THR A N 1
ATOM 709 C CA . THR A 1 95 ? 19.067 -28.508 14.195 1.00 52.47 95 THR A CA 1
ATOM 710 C C . THR A 1 95 ? 19.941 -27.890 13.088 1.00 52.47 95 THR A C 1
ATOM 712 O O . THR A 1 95 ? 19.624 -26.824 12.562 1.00 52.47 95 THR A O 1
ATOM 715 N N . THR A 1 96 ? 21.025 -28.565 12.701 1.00 58.00 96 THR A N 1
ATOM 716 C CA . THR A 1 96 ? 22.013 -28.177 11.688 1.00 58.00 96 THR A CA 1
ATOM 717 C C . THR A 1 96 ? 21.621 -28.511 10.246 1.00 58.00 96 THR A C 1
ATOM 719 O O . THR A 1 96 ? 22.118 -27.860 9.330 1.00 58.00 96 THR A O 1
ATOM 722 N N . THR A 1 97 ? 20.710 -29.459 10.002 1.00 66.00 97 THR A N 1
ATOM 723 C CA . THR A 1 97 ? 20.484 -30.005 8.641 1.00 66.00 97 THR A CA 1
ATOM 724 C C . THR A 1 97 ? 19.813 -29.040 7.655 1.00 66.00 97 THR A C 1
ATOM 726 O O . THR A 1 97 ? 20.030 -29.147 6.451 1.00 66.00 97 THR A O 1
ATOM 729 N N . TRP A 1 98 ? 19.033 -28.063 8.126 1.00 73.38 98 TRP A N 1
ATOM 730 C CA . TRP A 1 98 ? 18.330 -27.099 7.262 1.00 73.38 98 TRP A CA 1
ATOM 731 C C . TRP A 1 98 ? 19.014 -25.728 7.163 1.00 73.38 98 TRP A C 1
ATOM 733 O O . TRP A 1 98 ? 18.628 -24.919 6.324 1.00 73.38 98 TRP A O 1
ATOM 743 N N . ARG A 1 99 ? 20.053 -25.458 7.966 1.00 81.00 99 ARG A N 1
ATOM 744 C CA . ARG A 1 99 ? 20.830 -24.208 7.867 1.00 81.00 99 ARG A CA 1
ATOM 745 C C . ARG A 1 99 ? 21.709 -24.179 6.619 1.00 81.00 99 ARG A C 1
ATOM 747 O O . ARG A 1 99 ? 21.818 -23.137 5.987 1.00 81.00 99 ARG A O 1
ATOM 754 N N . ALA A 1 100 ? 22.278 -25.325 6.243 1.00 83.94 100 ALA A N 1
ATOM 755 C CA . ALA A 1 100 ? 23.115 -25.462 5.053 1.00 83.94 100 ALA A CA 1
ATOM 756 C C . ALA A 1 100 ? 22.387 -25.101 3.738 1.00 83.94 100 ALA A C 1
ATOM 758 O O . ALA A 1 100 ? 22.917 -24.266 3.009 1.00 83.94 100 ALA A O 1
ATOM 759 N N . PRO A 1 101 ? 21.176 -25.618 3.427 1.00 86.06 101 PRO A N 1
ATOM 760 C CA . PRO A 1 101 ? 20.465 -25.216 2.210 1.00 86.06 101 PRO A CA 1
ATOM 761 C C . PRO A 1 101 ? 20.009 -23.750 2.232 1.00 86.06 101 PRO A C 1
ATOM 763 O O . PRO A 1 101 ? 20.062 -23.098 1.196 1.00 86.06 101 PRO A O 1
ATOM 766 N N . ALA A 1 102 ? 19.615 -23.206 3.393 1.00 89.31 102 ALA A N 1
ATOM 767 C CA . ALA A 1 102 ? 19.273 -21.785 3.507 1.00 89.31 102 ALA A CA 1
ATOM 768 C C . ALA A 1 102 ? 20.484 -20.886 3.208 1.00 89.31 102 ALA A C 1
ATOM 770 O O . ALA A 1 102 ? 20.388 -19.950 2.421 1.00 89.31 102 ALA A O 1
ATOM 771 N N . LEU A 1 103 ? 21.638 -21.202 3.802 1.00 92.31 103 LEU A N 1
ATOM 772 C CA . LEU A 1 103 ? 22.877 -20.461 3.583 1.00 92.31 103 LEU A CA 1
ATOM 773 C C . LEU A 1 103 ? 23.386 -20.630 2.146 1.00 92.31 103 LEU A C 1
ATOM 775 O O . LEU A 1 103 ? 23.793 -19.651 1.537 1.00 92.31 103 LEU A O 1
ATOM 779 N N . GLY A 1 104 ? 23.287 -21.835 1.578 1.00 92.25 104 GLY A N 1
ATOM 780 C CA . GLY A 1 104 ? 23.605 -22.093 0.173 1.00 92.25 104 GLY A CA 1
ATOM 781 C C . GLY A 1 104 ? 22.754 -21.253 -0.780 1.00 92.25 104 GLY A C 1
ATOM 782 O O . GLY A 1 104 ? 23.304 -20.595 -1.655 1.00 92.25 104 GLY A O 1
ATOM 783 N N . GLY A 1 105 ? 21.433 -21.197 -0.574 1.00 92.88 105 GLY A N 1
ATOM 784 C CA . GLY A 1 105 ? 20.552 -20.340 -1.372 1.00 92.88 105 GLY A CA 1
ATOM 785 C C . GLY A 1 105 ? 20.900 -18.852 -1.245 1.00 92.88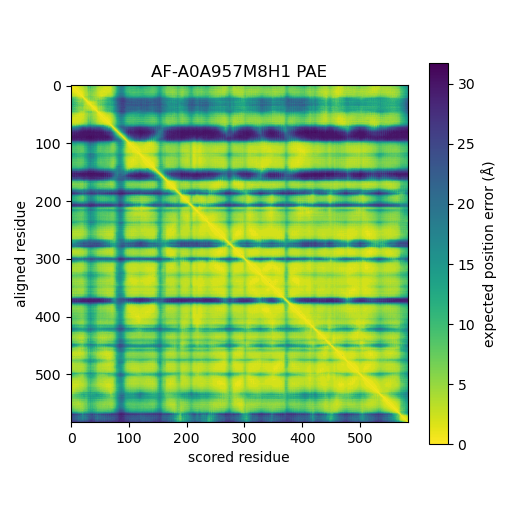 105 GLY A C 1
ATOM 786 O O . GLY A 1 105 ? 21.024 -18.163 -2.253 1.00 92.88 105 GLY A O 1
ATOM 787 N N . LEU A 1 106 ? 21.154 -18.361 -0.028 1.00 94.94 106 LEU A N 1
ATOM 788 C CA . LEU A 1 106 ? 21.581 -16.972 0.180 1.00 94.94 106 LEU A CA 1
ATOM 789 C C . LEU A 1 106 ? 22.905 -16.657 -0.522 1.00 94.94 106 LEU A C 1
ATOM 791 O O . LEU A 1 106 ? 23.000 -15.641 -1.203 1.00 94.94 106 LEU A O 1
ATOM 795 N N . LEU A 1 107 ? 23.905 -17.533 -0.404 1.00 96.50 107 LEU A N 1
ATOM 796 C CA . LEU A 1 107 ? 25.198 -17.358 -1.065 1.00 96.50 107 LEU A CA 1
ATOM 797 C C . LEU A 1 107 ? 25.078 -17.372 -2.589 1.00 96.50 107 LEU A C 1
ATOM 799 O O . LEU A 1 107 ? 25.754 -16.585 -3.239 1.00 96.50 107 LEU A O 1
ATOM 803 N N . LEU A 1 108 ? 24.215 -18.216 -3.160 1.00 95.94 108 LEU A N 1
ATOM 804 C CA . LEU A 1 108 ? 23.962 -18.225 -4.603 1.00 95.94 108 LEU A CA 1
ATOM 805 C C . LEU A 1 108 ? 23.335 -16.907 -5.067 1.00 95.94 108 LEU A C 1
ATOM 807 O O . LEU A 1 108 ? 23.806 -16.314 -6.033 1.00 95.94 108 LEU A O 1
ATOM 811 N N . SER A 1 109 ? 22.320 -16.416 -4.352 1.00 95.81 109 SER A N 1
ATOM 812 C CA . SER A 1 109 ? 21.673 -15.141 -4.675 1.00 95.81 109 SER A CA 1
ATOM 813 C C . SER A 1 109 ? 22.626 -13.951 -4.544 1.00 95.81 109 SER A C 1
ATOM 815 O O . SER A 1 109 ? 22.643 -13.078 -5.409 1.00 95.81 109 SER A O 1
ATOM 817 N N . ILE A 1 110 ? 23.422 -13.910 -3.472 1.00 96.19 110 ILE A N 1
ATOM 818 C CA . ILE A 1 110 ? 24.444 -12.876 -3.270 1.00 96.19 110 ILE A CA 1
ATOM 819 C C . ILE A 1 110 ? 25.533 -13.008 -4.336 1.00 96.19 110 ILE A C 1
ATOM 821 O O . ILE A 1 110 ? 25.971 -12.000 -4.868 1.00 96.19 110 ILE A O 1
ATOM 825 N N . GLY A 1 111 ? 25.937 -14.229 -4.690 1.00 96.31 111 GLY A N 1
ATOM 826 C CA . GLY A 1 111 ? 26.922 -14.493 -5.736 1.00 96.31 111 GLY A CA 1
ATOM 827 C C . GLY A 1 111 ? 26.491 -13.942 -7.093 1.00 96.31 111 GLY A C 1
ATOM 828 O O . GLY A 1 111 ? 27.279 -13.252 -7.732 1.00 96.31 111 GLY A O 1
ATOM 829 N N . VAL A 1 112 ? 25.233 -14.161 -7.496 1.00 96.00 112 VAL A N 1
ATOM 830 C CA . VAL A 1 112 ? 24.668 -13.534 -8.707 1.00 96.00 112 VAL A CA 1
ATOM 831 C C . VAL A 1 112 ? 24.709 -12.006 -8.595 1.00 96.00 112 VAL A C 1
ATOM 833 O O . VAL A 1 112 ? 25.181 -11.349 -9.517 1.00 96.00 112 VAL A O 1
ATOM 836 N N . GLY A 1 113 ? 24.299 -11.440 -7.455 1.00 95.50 113 GLY A N 1
ATOM 837 C CA . GLY A 1 113 ? 24.377 -9.994 -7.218 1.00 95.50 113 GLY A CA 1
ATOM 838 C C . GLY A 1 113 ? 25.801 -9.435 -7.307 1.00 95.50 113 GLY A C 1
ATOM 839 O O . GLY A 1 113 ? 26.019 -8.407 -7.936 1.00 95.50 113 GLY A O 1
ATOM 840 N N . VAL A 1 114 ? 26.794 -10.125 -6.744 1.00 97.12 114 VAL A N 1
ATOM 841 C CA . VAL A 1 114 ? 28.206 -9.718 -6.819 1.00 97.12 114 VAL A CA 1
ATOM 842 C C . VAL A 1 114 ? 28.709 -9.755 -8.261 1.00 97.12 114 VAL A C 1
ATOM 844 O O . VAL A 1 114 ? 29.379 -8.818 -8.683 1.00 97.12 114 VAL A O 1
ATOM 847 N N . LEU A 1 115 ? 28.367 -10.787 -9.037 1.00 96.62 115 LEU A N 1
ATOM 848 C CA . LEU A 1 115 ? 28.750 -10.859 -10.450 1.00 96.62 115 LEU A CA 1
ATOM 849 C C . LEU A 1 115 ? 28.170 -9.686 -11.251 1.00 96.62 115 LEU A C 1
ATOM 851 O O . LEU A 1 115 ? 28.910 -9.026 -11.983 1.00 96.62 115 LEU A O 1
ATOM 855 N N . LEU A 1 116 ? 26.888 -9.372 -11.055 1.00 95.31 116 LEU A N 1
ATOM 856 C CA . LEU A 1 116 ? 26.250 -8.216 -11.690 1.00 95.31 116 LEU A CA 1
ATOM 857 C C . LEU A 1 116 ? 26.901 -6.897 -11.242 1.00 95.31 116 LEU A C 1
ATOM 859 O O . LEU A 1 116 ? 27.218 -6.066 -12.085 1.00 95.31 116 LEU A O 1
ATOM 863 N N . ALA A 1 117 ? 27.216 -6.746 -9.951 1.00 95.25 117 ALA A N 1
ATOM 864 C CA . ALA A 1 117 ? 27.909 -5.566 -9.421 1.00 95.25 117 ALA A CA 1
ATOM 865 C C . ALA A 1 117 ? 29.301 -5.352 -10.046 1.00 95.25 117 ALA A C 1
ATOM 867 O O . ALA A 1 117 ? 29.748 -4.216 -10.201 1.00 95.25 117 ALA A O 1
ATOM 868 N N . THR A 1 118 ? 29.985 -6.433 -10.442 1.00 95.81 118 THR A N 1
ATOM 869 C CA . THR A 1 118 ? 31.277 -6.361 -11.150 1.00 95.81 118 THR A CA 1
ATOM 870 C C . THR A 1 118 ? 31.162 -6.014 -12.640 1.00 95.81 118 THR A C 1
ATOM 872 O O . THR A 1 118 ? 32.187 -5.923 -13.313 1.00 95.81 118 THR A O 1
ATOM 875 N N . GLY A 1 119 ? 29.949 -5.808 -13.163 1.00 92.00 119 GLY A N 1
ATOM 876 C CA . GLY A 1 119 ? 29.698 -5.487 -14.571 1.00 92.00 119 GLY A CA 1
ATOM 877 C C . GLY A 1 119 ? 29.608 -6.702 -15.490 1.00 92.00 119 GLY A C 1
ATOM 878 O O . GLY A 1 119 ? 29.707 -6.567 -16.710 1.00 92.00 119 GLY A O 1
ATOM 879 N N . MET A 1 120 ? 29.439 -7.907 -14.935 1.00 93.88 120 MET A N 1
ATOM 880 C CA . MET A 1 120 ? 29.154 -9.081 -15.754 1.00 93.88 120 MET A CA 1
ATOM 881 C C . MET A 1 120 ? 27.771 -8.923 -16.388 1.00 93.88 120 MET A C 1
ATOM 883 O O . MET A 1 120 ? 26.782 -8.763 -15.677 1.00 93.88 120 MET A O 1
ATOM 887 N N . GLN A 1 121 ? 27.699 -9.008 -17.718 1.00 91.62 121 GLN A N 1
ATOM 888 C CA . GLN A 1 121 ? 26.420 -8.998 -18.426 1.00 91.62 121 GLN A CA 1
ATOM 889 C C . GLN A 1 121 ? 25.540 -10.160 -17.971 1.00 91.62 121 GLN A C 1
ATOM 891 O O . GLN A 1 121 ? 26.027 -11.281 -17.784 1.00 91.62 121 GLN A O 1
ATOM 896 N N . GLU A 1 122 ? 24.244 -9.892 -17.826 1.00 91.62 122 GLU A N 1
ATOM 897 C CA . GLU A 1 122 ? 23.288 -10.893 -17.385 1.00 91.62 122 GLU A CA 1
ATOM 898 C C . GLU A 1 122 ? 23.253 -12.087 -18.349 1.00 91.62 122 GLU A C 1
ATOM 900 O O . GLU A 1 122 ? 23.119 -11.938 -19.563 1.00 91.62 122 GLU A O 1
ATOM 905 N N . GLN A 1 123 ? 23.386 -13.290 -17.791 1.00 92.12 123 GLN A N 1
ATOM 906 C CA . GLN A 1 123 ? 23.330 -14.543 -18.537 1.00 92.12 123 GLN A CA 1
ATOM 907 C C . GLN A 1 123 ? 22.081 -15.344 -18.142 1.00 92.12 123 GLN A C 1
ATOM 909 O O . GLN A 1 123 ? 21.736 -15.368 -16.958 1.00 92.12 123 GLN A O 1
ATOM 914 N N . PRO A 1 124 ? 21.459 -16.116 -19.056 1.00 88.88 124 PRO A N 1
ATOM 915 C CA . PRO A 1 124 ? 20.235 -16.873 -18.760 1.00 88.88 124 PRO A CA 1
ATOM 916 C C . PRO A 1 124 ? 20.347 -17.828 -17.559 1.00 88.88 124 PRO A C 1
ATOM 918 O O . PRO A 1 124 ? 19.385 -18.039 -16.820 1.00 88.88 124 PRO A O 1
ATOM 921 N N . TRP A 1 125 ? 21.534 -18.399 -17.322 1.00 92.06 125 TRP A N 1
ATOM 922 C CA . TRP A 1 125 ? 21.768 -19.297 -16.189 1.00 92.06 125 TRP A CA 1
ATOM 923 C C . TRP A 1 125 ? 21.675 -18.582 -14.832 1.00 92.06 125 TRP A C 1
ATOM 925 O O . TRP A 1 125 ? 21.350 -19.231 -13.838 1.00 92.06 125 TRP A O 1
ATOM 935 N N . MET A 1 126 ? 21.913 -17.265 -14.772 1.00 94.62 126 MET A N 1
ATOM 936 C CA . MET A 1 126 ? 21.820 -16.485 -13.533 1.00 94.62 126 MET A CA 1
ATOM 937 C C . MET A 1 126 ? 20.388 -16.486 -12.993 1.00 94.62 126 MET A C 1
ATOM 939 O O . MET A 1 126 ? 20.189 -16.683 -11.794 1.00 94.62 126 MET A O 1
ATOM 943 N N . GLY A 1 127 ? 19.390 -16.370 -13.878 1.00 91.25 127 GLY A N 1
ATOM 944 C CA . GLY A 1 127 ? 17.975 -16.494 -13.523 1.00 91.25 127 GLY A CA 1
ATOM 945 C C . GLY A 1 127 ? 17.627 -17.874 -12.957 1.00 91.25 127 GLY A C 1
ATOM 946 O O . GLY A 1 127 ? 16.941 -17.978 -11.940 1.00 91.25 127 GLY A O 1
ATOM 947 N N . VAL A 1 128 ? 18.168 -18.943 -13.553 1.00 93.25 128 VAL A N 1
ATOM 948 C CA . VAL A 1 128 ? 17.977 -20.325 -13.070 1.00 93.25 128 VAL A CA 1
ATOM 949 C C . VAL A 1 128 ? 18.619 -20.529 -11.695 1.00 93.25 128 VAL A C 1
ATOM 951 O O . VAL A 1 128 ? 17.999 -21.113 -10.803 1.00 93.25 128 VAL A O 1
ATOM 954 N N . VAL A 1 129 ? 19.838 -20.019 -11.492 1.00 94.75 129 VAL A N 1
ATOM 955 C CA . VAL A 1 129 ? 20.539 -20.076 -10.199 1.00 94.75 129 VAL A CA 1
ATOM 956 C C . VAL A 1 129 ? 19.771 -19.309 -9.126 1.00 94.75 129 VAL A C 1
ATOM 958 O O . VAL A 1 129 ? 19.608 -19.814 -8.015 1.00 94.75 129 VAL A O 1
ATOM 961 N N . TRP A 1 130 ? 19.247 -18.130 -9.454 1.00 95.44 130 TRP A N 1
ATOM 962 C CA . TRP A 1 130 ? 18.436 -17.329 -8.541 1.00 95.44 130 TRP A CA 1
ATOM 963 C C . TRP A 1 130 ? 17.102 -18.002 -8.179 1.00 95.44 130 TRP A C 1
ATOM 965 O O . TRP A 1 130 ? 16.755 -18.096 -7.000 1.00 95.44 130 TRP A O 1
ATOM 975 N N . ALA A 1 131 ? 16.385 -18.571 -9.152 1.00 94.50 131 ALA A N 1
ATOM 976 C CA . ALA A 1 131 ? 15.176 -19.350 -8.880 1.00 94.50 131 ALA A CA 1
ATOM 977 C C . ALA A 1 131 ? 15.479 -20.570 -7.984 1.00 94.50 131 ALA A C 1
ATOM 979 O O . ALA A 1 131 ? 14.745 -20.855 -7.030 1.00 94.50 131 ALA A O 1
ATOM 980 N N . GLY A 1 132 ? 16.605 -21.249 -8.233 1.00 95.56 132 GLY A N 1
ATOM 981 C CA . GLY A 1 132 ? 17.123 -22.317 -7.378 1.00 95.56 132 GLY A CA 1
ATOM 982 C C . GLY A 1 132 ? 17.451 -21.840 -5.959 1.00 95.56 132 GLY A C 1
ATOM 983 O O . GLY A 1 132 ? 17.117 -22.524 -4.990 1.00 95.56 132 GLY A O 1
ATOM 984 N N . ALA A 1 133 ? 18.033 -20.647 -5.814 1.00 95.81 133 ALA A N 1
ATOM 985 C CA . ALA A 1 133 ? 18.310 -20.020 -4.525 1.00 95.81 133 ALA A CA 1
ATOM 986 C C . ALA A 1 133 ? 17.026 -19.767 -3.721 1.00 95.81 133 ALA A C 1
ATOM 988 O O . ALA A 1 133 ? 16.945 -20.179 -2.560 1.00 95.81 133 ALA A O 1
ATOM 989 N N . ILE A 1 134 ? 15.995 -19.178 -4.339 1.00 94.69 134 ILE A N 1
ATOM 990 C CA . ILE A 1 134 ? 14.684 -18.972 -3.701 1.00 94.69 134 ILE A CA 1
ATOM 991 C C . ILE A 1 134 ? 14.096 -20.310 -3.248 1.00 94.69 134 ILE A C 1
ATOM 993 O O . ILE A 1 134 ? 13.677 -20.440 -2.095 1.00 94.69 134 ILE A O 1
ATOM 997 N N . ALA A 1 135 ? 14.100 -21.320 -4.123 1.00 95.12 135 ALA A N 1
ATOM 998 C CA . ALA A 1 135 ? 13.570 -22.643 -3.809 1.00 95.12 135 ALA A CA 1
ATOM 999 C C . ALA A 1 135 ? 14.309 -23.299 -2.628 1.00 95.12 135 ALA A C 1
ATOM 1001 O O . ALA A 1 135 ? 13.668 -23.846 -1.728 1.00 95.12 135 ALA A O 1
ATOM 1002 N N . LEU A 1 136 ? 15.642 -23.205 -2.581 1.00 94.69 136 LEU A N 1
ATOM 1003 C CA . LEU A 1 136 ? 16.457 -23.737 -1.484 1.00 94.69 136 LEU A CA 1
ATOM 1004 C C . LEU A 1 136 ? 16.114 -23.083 -0.141 1.00 94.69 136 LEU A C 1
ATOM 1006 O O . LEU A 1 136 ? 15.888 -23.794 0.846 1.00 94.69 136 LEU A O 1
ATOM 1010 N N . VAL A 1 137 ? 16.025 -21.749 -0.098 1.00 94.00 137 VAL A N 1
ATOM 1011 C CA . VAL A 1 137 ? 15.672 -21.016 1.130 1.00 94.00 137 VAL A CA 1
ATOM 1012 C C . VAL A 1 137 ? 14.226 -21.316 1.541 1.00 94.00 137 VAL A C 1
ATOM 1014 O O . VAL A 1 137 ? 13.970 -21.584 2.718 1.00 94.00 137 VAL A O 1
ATOM 1017 N N . ALA A 1 138 ? 13.291 -21.383 0.589 1.00 92.94 138 ALA A N 1
ATOM 1018 C CA . ALA A 1 138 ? 11.890 -21.718 0.846 1.00 92.94 138 ALA A CA 1
ATOM 1019 C C . ALA A 1 138 ? 11.724 -23.135 1.423 1.00 92.94 138 ALA A C 1
ATOM 1021 O O . ALA A 1 138 ? 11.032 -23.328 2.428 1.00 92.94 138 ALA A O 1
ATOM 1022 N N . VAL A 1 139 ? 12.396 -24.134 0.840 1.00 92.56 139 VAL A N 1
ATOM 1023 C CA . VAL A 1 139 ? 12.392 -25.519 1.342 1.00 92.56 139 VAL A CA 1
ATOM 1024 C C . VAL A 1 139 ? 13.006 -25.587 2.739 1.00 92.56 139 VAL A C 1
ATOM 1026 O O . VAL A 1 139 ? 12.473 -26.283 3.612 1.00 92.56 139 VAL A O 1
ATOM 1029 N N . ALA A 1 140 ? 14.091 -24.849 2.985 1.00 91.19 140 ALA A N 1
ATOM 1030 C CA . ALA A 1 140 ? 14.714 -24.773 4.299 1.00 91.19 140 ALA A CA 1
ATOM 1031 C C . ALA A 1 140 ? 13.766 -24.158 5.346 1.00 91.19 140 ALA A C 1
ATOM 1033 O O . ALA A 1 140 ? 13.585 -24.743 6.420 1.00 91.19 140 ALA A O 1
ATOM 1034 N N . ALA A 1 141 ? 13.082 -23.057 5.014 1.00 88.44 141 ALA A N 1
ATOM 1035 C CA . ALA A 1 141 ? 12.061 -22.447 5.867 1.00 88.44 141 ALA A CA 1
ATOM 1036 C C . ALA A 1 141 ? 10.930 -23.447 6.160 1.00 88.44 141 ALA A C 1
ATOM 1038 O O . ALA A 1 141 ? 10.554 -23.656 7.321 1.00 88.44 141 ALA A O 1
ATOM 1039 N N . TRP A 1 142 ? 10.450 -24.150 5.128 1.00 88.50 142 TRP A N 1
ATOM 1040 C CA . TRP A 1 142 ? 9.357 -25.112 5.240 1.00 88.50 142 TRP A CA 1
ATOM 1041 C C . TRP A 1 142 ? 9.691 -26.308 6.133 1.00 88.50 142 TRP A C 1
ATOM 1043 O O . TRP A 1 142 ? 8.859 -26.726 6.951 1.00 88.50 142 TRP A O 1
ATOM 1053 N N . ARG A 1 143 ? 10.911 -26.842 6.009 1.00 86.38 143 ARG A N 1
ATOM 1054 C CA . ARG A 1 143 ? 11.423 -27.936 6.847 1.00 86.38 143 ARG A CA 1
ATOM 1055 C C . ARG A 1 143 ? 11.666 -27.488 8.286 1.00 86.38 143 ARG A C 1
ATOM 1057 O O . ARG A 1 143 ? 11.308 -28.223 9.203 1.00 86.38 143 ARG A O 1
ATOM 1064 N N . SER A 1 144 ? 12.182 -26.274 8.494 1.00 82.38 144 SER A N 1
ATOM 1065 C CA . SER A 1 144 ? 12.459 -25.744 9.838 1.00 82.38 144 SER A CA 1
ATOM 1066 C C . SER A 1 144 ? 11.199 -25.599 10.709 1.00 82.38 144 SER A C 1
ATOM 1068 O O . SER A 1 144 ? 11.287 -25.733 11.928 1.00 82.38 144 SER A O 1
ATOM 1070 N N . HIS A 1 145 ? 10.037 -25.378 10.083 1.00 77.12 145 HIS A N 1
ATOM 1071 C CA . HIS A 1 145 ? 8.729 -25.336 10.743 1.00 77.12 145 HIS A CA 1
ATOM 1072 C C . HIS A 1 145 ? 8.220 -26.730 11.152 1.00 77.12 145 HIS A C 1
ATOM 1074 O O . HIS A 1 145 ? 7.619 -26.890 12.210 1.00 77.12 145 HIS A O 1
ATOM 1080 N N . ARG A 1 146 ? 8.460 -27.773 10.339 1.00 67.94 146 ARG A N 1
ATOM 1081 C CA . ARG A 1 146 ? 8.022 -29.144 10.684 1.00 67.94 146 ARG A CA 1
ATOM 1082 C C . ARG A 1 146 ? 8.733 -29.668 11.932 1.00 67.94 146 ARG A C 1
ATOM 1084 O O . ARG A 1 146 ? 8.105 -30.314 12.760 1.00 67.94 146 ARG A O 1
ATOM 1091 N N . ALA A 1 147 ? 10.013 -29.330 12.092 1.00 58.47 147 ALA A N 1
ATOM 1092 C CA . ALA A 1 147 ? 10.791 -29.704 13.270 1.00 58.47 147 ALA A CA 1
ATOM 1093 C C . ALA A 1 147 ? 10.241 -29.080 14.569 1.00 58.47 147 ALA A C 1
ATOM 1095 O O . ALA A 1 147 ? 10.227 -29.738 15.606 1.00 58.47 147 ALA A O 1
ATOM 1096 N N . THR A 1 148 ? 9.748 -27.836 14.508 1.00 58.06 148 THR A N 1
ATOM 1097 C CA . THR A 1 148 ? 9.126 -27.162 15.659 1.00 58.06 148 THR A CA 1
ATOM 1098 C C . THR A 1 148 ? 7.710 -27.661 15.939 1.00 58.06 148 THR A C 1
ATOM 1100 O O . THR A 1 148 ? 7.332 -27.767 17.098 1.00 58.06 148 THR A O 1
ATOM 1103 N N . ALA A 1 149 ? 6.946 -28.024 14.903 1.00 55.12 149 ALA A N 1
ATOM 1104 C CA . ALA A 1 149 ? 5.579 -28.523 15.052 1.00 55.12 149 ALA A CA 1
ATOM 1105 C C . ALA A 1 149 ? 5.499 -29.897 15.745 1.00 55.12 149 ALA A C 1
ATOM 1107 O O . ALA A 1 149 ? 4.529 -30.165 16.436 1.00 55.12 149 ALA A O 1
ATOM 1108 N N . HIS A 1 150 ? 6.517 -30.757 15.617 1.00 44.41 150 HIS A N 1
ATOM 1109 C CA . HIS A 1 150 ? 6.557 -32.052 16.321 1.00 44.41 150 HIS A CA 1
ATOM 1110 C C . HIS A 1 150 ? 6.775 -31.951 17.839 1.00 44.41 150 HIS A C 1
ATOM 1112 O O . HIS A 1 150 ? 6.656 -32.958 18.524 1.00 44.41 150 HIS A O 1
ATOM 1118 N N . HIS A 1 151 ? 7.081 -30.760 18.359 1.00 43.84 151 HIS A N 1
ATOM 1119 C CA . HIS A 1 151 ? 7.279 -30.516 19.792 1.00 43.84 151 HIS A CA 1
ATOM 1120 C C . HIS A 1 151 ? 6.132 -29.707 20.422 1.00 43.84 151 HIS A C 1
ATOM 1122 O O . HIS A 1 151 ? 6.181 -29.413 21.613 1.00 43.84 151 HIS A O 1
ATOM 1128 N N . ALA A 1 152 ? 5.119 -29.329 19.636 1.00 43.22 152 ALA A N 1
ATOM 1129 C CA . ALA A 1 152 ? 3.916 -28.664 20.117 1.00 43.22 152 ALA A CA 1
ATOM 1130 C C . ALA A 1 152 ? 2.767 -29.681 20.149 1.00 43.22 152 ALA A C 1
ATOM 1132 O O . ALA A 1 152 ? 2.485 -30.323 19.137 1.00 43.22 152 ALA A O 1
ATOM 1133 N N . ASP A 1 153 ? 2.131 -29.837 21.310 1.00 36.72 153 ASP A N 1
ATOM 1134 C CA . ASP A 1 153 ? 0.982 -30.724 21.499 1.00 36.72 153 ASP A CA 1
ATOM 1135 C C . ASP A 1 153 ? -0.127 -30.427 20.464 1.00 36.72 153 ASP A C 1
ATOM 1137 O O . ASP A 1 153 ? -0.431 -29.258 20.204 1.00 36.72 153 ASP A O 1
ATOM 1141 N N . PRO A 1 154 ? -0.791 -31.448 19.891 1.00 36.72 154 PRO A N 1
ATOM 1142 C CA . PRO A 1 154 ? -1.804 -31.277 18.847 1.00 36.72 154 PRO A CA 1
ATOM 1143 C C . PRO A 1 154 ? -3.153 -30.739 19.370 1.00 36.72 154 PRO A C 1
ATOM 1145 O O . PRO A 1 154 ? -4.128 -30.706 18.622 1.00 36.72 154 PRO A O 1
ATOM 1148 N N . ALA A 1 155 ? -3.236 -30.321 20.638 1.00 34.81 155 ALA A N 1
ATOM 1149 C CA . ALA A 1 155 ? -4.483 -29.984 21.332 1.00 34.81 155 ALA A CA 1
ATOM 1150 C C . ALA A 1 155 ? -4.894 -28.498 21.262 1.00 34.81 155 ALA A C 1
ATOM 1152 O O . ALA A 1 155 ? -5.812 -28.074 21.961 1.00 34.81 155 ALA A O 1
ATOM 1153 N N . GLY A 1 156 ? -4.253 -27.690 20.417 1.00 38.97 156 GLY A N 1
ATOM 1154 C CA . GLY A 1 156 ? -4.723 -26.341 20.117 1.00 38.97 156 GLY A CA 1
ATOM 1155 C C . GLY A 1 156 ? -5.649 -26.376 18.912 1.00 38.97 156 GLY A C 1
ATOM 1156 O O . GLY A 1 156 ? -5.164 -26.471 17.787 1.00 38.97 156 GLY A O 1
ATOM 1157 N N . ASP A 1 157 ? -6.961 -26.271 19.133 1.00 38.00 157 ASP A N 1
ATOM 1158 C CA . ASP A 1 157 ? -8.020 -26.127 18.118 1.00 38.00 157 ASP A CA 1
ATOM 1159 C C . ASP A 1 157 ? -7.921 -24.748 17.419 1.00 38.00 157 ASP A C 1
ATOM 1161 O O . ASP A 1 157 ? -8.814 -23.896 17.415 1.00 38.00 157 ASP A O 1
ATOM 1165 N N . GLY A 1 158 ? -6.730 -24.479 16.891 1.00 39.72 158 GLY A N 1
ATOM 1166 C CA . GLY A 1 158 ? -6.294 -23.222 16.338 1.00 39.72 158 GLY A CA 1
ATOM 1167 C C . GLY A 1 158 ? -7.004 -22.970 15.025 1.00 39.72 158 GLY A C 1
ATOM 1168 O O . GLY A 1 158 ? -6.579 -23.418 13.963 1.00 39.72 158 GLY A O 1
ATOM 1169 N N . SER A 1 159 ? -8.027 -22.124 15.077 1.00 42.09 159 SER A N 1
ATOM 1170 C CA . SER A 1 159 ? -8.431 -21.295 13.941 1.00 42.09 159 SER A CA 1
ATOM 1171 C C . SER A 1 159 ? -8.880 -22.048 12.683 1.00 42.09 159 SER A C 1
ATOM 1173 O O . SER A 1 159 ? -8.543 -21.638 11.569 1.00 42.09 159 SER A O 1
ATOM 1175 N N . LYS A 1 160 ? -9.712 -23.091 12.805 1.00 41.56 160 LYS A N 1
ATOM 1176 C CA . LYS A 1 160 ? -10.526 -23.489 11.645 1.00 41.56 160 LYS A CA 1
ATOM 1177 C C . LYS A 1 160 ? -11.323 -22.262 11.205 1.00 41.56 160 LYS A C 1
ATOM 1179 O O . LYS A 1 160 ? -12.143 -21.726 11.951 1.00 41.56 160 LYS A O 1
ATOM 1184 N N . LEU A 1 161 ? -11.004 -21.759 10.015 1.00 46.22 161 LEU A N 1
ATOM 1185 C CA . LEU A 1 161 ? -11.722 -20.677 9.359 1.00 46.22 161 LEU A CA 1
ATOM 1186 C C . LEU A 1 161 ? -13.183 -21.106 9.241 1.00 46.22 161 LEU A C 1
ATOM 1188 O O . LEU A 1 161 ? -13.524 -21.878 8.350 1.00 46.22 161 LEU A O 1
ATOM 1192 N N . SER A 1 162 ? -14.044 -20.652 10.152 1.00 48.66 162 SER A N 1
ATOM 1193 C CA . SER A 1 162 ? -15.469 -20.923 10.017 1.00 48.66 162 SER A CA 1
ATOM 1194 C C . SER A 1 162 ? -15.941 -20.333 8.687 1.00 48.66 162 SER A C 1
ATOM 1196 O O . SER A 1 162 ? -15.641 -19.177 8.373 1.00 48.66 162 SER A O 1
ATOM 1198 N N . ALA A 1 163 ? -16.657 -21.131 7.890 1.00 51.22 163 ALA A N 1
ATOM 1199 C CA . ALA A 1 163 ? -17.169 -20.736 6.574 1.00 51.22 163 ALA A CA 1
ATOM 1200 C C . ALA A 1 163 ? -17.954 -19.406 6.622 1.00 51.22 163 ALA A C 1
ATOM 1202 O O . ALA A 1 163 ? -17.913 -18.616 5.682 1.00 51.22 163 ALA A O 1
ATOM 1203 N N . ALA A 1 164 ? -18.564 -19.102 7.775 1.00 55.88 164 ALA A N 1
ATOM 1204 C CA . ALA A 1 164 ? -19.268 -17.855 8.063 1.00 55.88 164 ALA A CA 1
ATOM 1205 C C . ALA A 1 164 ? -18.410 -16.577 7.918 1.00 55.88 164 ALA A C 1
ATOM 1207 O O . ALA A 1 164 ? -18.956 -15.502 7.688 1.00 55.88 164 ALA A O 1
ATOM 1208 N N . GLY A 1 165 ? -17.079 -16.660 8.042 1.00 63.47 165 GLY A N 1
ATOM 1209 C CA . GLY A 1 165 ? -16.186 -15.506 7.875 1.00 63.47 165 GLY A CA 1
ATOM 1210 C C . GLY A 1 165 ? -15.801 -15.198 6.425 1.00 63.47 165 GLY A C 1
ATOM 1211 O O . GLY A 1 165 ? -15.384 -14.076 6.148 1.00 63.47 165 GLY A O 1
ATOM 1212 N N . TRP A 1 166 ? -15.927 -16.170 5.516 1.00 77.81 166 TRP A N 1
ATOM 1213 C CA . TRP A 1 166 ? -15.493 -16.038 4.121 1.00 77.81 166 TRP A CA 1
ATOM 1214 C C . TRP A 1 166 ? -16.550 -15.406 3.224 1.00 77.81 166 TRP A C 1
ATOM 1216 O O . TRP A 1 166 ? -16.209 -14.646 2.325 1.00 77.81 166 TRP A O 1
ATOM 1226 N N . LEU A 1 167 ? -17.831 -15.673 3.478 1.00 84.94 167 LEU A N 1
ATOM 1227 C CA . LEU A 1 167 ? -18.908 -15.169 2.627 1.00 84.94 167 LEU A CA 1
ATOM 1228 C C . LEU A 1 167 ? -18.925 -13.629 2.532 1.00 84.94 167 LEU A C 1
ATOM 1230 O O . LEU A 1 167 ? -18.956 -13.122 1.413 1.00 84.94 167 LEU A O 1
ATOM 1234 N N . PRO A 1 168 ? -18.809 -12.856 3.631 1.00 84.69 168 PRO A N 1
ATOM 1235 C CA . PRO A 1 168 ? -18.813 -11.396 3.536 1.00 84.69 168 PRO A CA 1
ATOM 1236 C C . PRO A 1 168 ? -17.610 -10.832 2.772 1.00 84.69 168 PRO A C 1
ATOM 1238 O O . PRO A 1 168 ? -17.772 -9.905 1.986 1.00 84.69 168 PRO A O 1
ATOM 1241 N N . ILE A 1 169 ? -16.409 -11.394 2.961 1.00 87.62 169 ILE A N 1
ATOM 1242 C CA . ILE A 1 169 ? -15.228 -10.942 2.212 1.00 87.62 169 ILE A CA 1
ATOM 1243 C C . ILE A 1 169 ? -15.328 -11.331 0.734 1.00 87.62 169 ILE A C 1
ATOM 1245 O O . ILE A 1 169 ? -14.953 -10.533 -0.113 1.00 87.62 169 ILE A O 1
ATOM 1249 N N . MET A 1 170 ? -15.900 -12.494 0.401 1.00 88.94 170 MET A N 1
ATOM 1250 C CA . MET A 1 170 ? -16.183 -12.861 -0.992 1.00 88.94 170 MET A CA 1
ATOM 1251 C C . MET A 1 170 ? -17.145 -11.871 -1.651 1.00 88.94 170 MET A C 1
ATOM 1253 O O . MET A 1 170 ? -16.918 -11.487 -2.792 1.00 88.94 170 MET A O 1
ATOM 1257 N N . VAL A 1 171 ? -18.175 -11.408 -0.932 1.00 89.19 171 VAL A N 1
ATOM 1258 C CA . VAL A 1 171 ? -19.081 -10.361 -1.431 1.00 89.19 171 VAL A CA 1
ATOM 1259 C C . VAL A 1 171 ? -18.333 -9.046 -1.648 1.00 89.19 171 VAL A C 1
ATOM 1261 O O . VAL A 1 171 ? -18.501 -8.439 -2.698 1.00 89.19 171 VAL A O 1
ATOM 1264 N N . ILE A 1 172 ? -17.482 -8.619 -0.708 1.00 88.38 172 ILE A N 1
ATOM 1265 C CA . ILE A 1 172 ? -16.670 -7.401 -0.875 1.00 88.38 172 ILE A CA 1
ATOM 1266 C C . ILE A 1 172 ? -15.753 -7.533 -2.092 1.00 88.38 172 ILE A C 1
ATOM 1268 O O . ILE A 1 172 ? -15.745 -6.640 -2.928 1.00 88.38 172 ILE A O 1
ATOM 1272 N N . LEU A 1 173 ? -15.036 -8.650 -2.234 1.00 90.62 173 LEU A N 1
ATOM 1273 C CA . LEU A 1 173 ? -14.161 -8.893 -3.381 1.00 90.62 173 LEU A CA 1
ATOM 1274 C C . LEU A 1 173 ? -14.940 -8.926 -4.695 1.00 90.62 173 LEU A C 1
ATOM 1276 O O . LEU A 1 173 ? -14.482 -8.348 -5.671 1.00 90.62 173 LEU A O 1
ATOM 1280 N N . LEU A 1 174 ? -16.121 -9.549 -4.725 1.00 90.69 174 LEU A N 1
ATOM 1281 C CA . LEU A 1 174 ? -16.983 -9.549 -5.904 1.00 90.69 174 LEU A CA 1
ATOM 1282 C C . LEU A 1 174 ? -17.449 -8.132 -6.248 1.00 90.69 174 LEU A C 1
ATOM 1284 O O . LEU A 1 174 ? -17.398 -7.745 -7.408 1.00 90.69 174 LEU A O 1
ATOM 1288 N N . LEU A 1 175 ? -17.878 -7.346 -5.259 1.00 87.06 175 LEU A N 1
ATOM 1289 C CA . LEU A 1 175 ? -18.289 -5.960 -5.476 1.00 87.06 175 LEU A CA 1
ATOM 1290 C C . LEU A 1 175 ? -17.117 -5.095 -5.932 1.00 87.06 175 LEU A C 1
ATOM 1292 O O . LEU A 1 175 ? -17.291 -4.318 -6.859 1.00 87.06 175 LEU A O 1
ATOM 1296 N N . THR A 1 176 ? -15.925 -5.258 -5.355 1.00 84.88 176 THR A N 1
ATOM 1297 C CA . THR A 1 176 ? -14.705 -4.604 -5.844 1.00 84.88 176 THR A CA 1
ATOM 1298 C C . THR A 1 176 ? -14.400 -5.041 -7.271 1.00 84.88 176 THR A C 1
ATOM 1300 O O . THR A 1 176 ? -14.120 -4.186 -8.100 1.00 84.88 176 THR A O 1
ATOM 1303 N N . ALA A 1 177 ? -14.522 -6.332 -7.591 1.00 85.94 177 ALA A N 1
ATOM 1304 C CA . ALA A 1 177 ? -14.303 -6.847 -8.937 1.00 85.94 177 ALA A CA 1
ATOM 1305 C C . ALA A 1 177 ? -15.300 -6.265 -9.947 1.00 85.94 177 ALA A C 1
ATOM 1307 O O . ALA A 1 177 ? -14.929 -5.920 -11.062 1.00 85.94 177 ALA A O 1
ATOM 1308 N N . VAL A 1 178 ? -16.565 -6.123 -9.557 1.00 84.62 178 VAL A N 1
ATOM 1309 C CA . VAL A 1 178 ? -17.594 -5.508 -10.396 1.00 84.62 178 VAL A CA 1
ATOM 1310 C C . VAL A 1 178 ? -17.349 -4.011 -10.526 1.00 84.62 178 VAL A C 1
ATOM 1312 O O . VAL A 1 178 ? -17.388 -3.510 -11.635 1.00 84.62 178 VAL A O 1
ATOM 1315 N N . LEU A 1 179 ? -17.095 -3.291 -9.432 1.00 76.81 179 LEU A N 1
ATOM 1316 C CA . LEU A 1 179 ? -16.927 -1.835 -9.439 1.00 76.81 179 LEU A CA 1
ATOM 1317 C C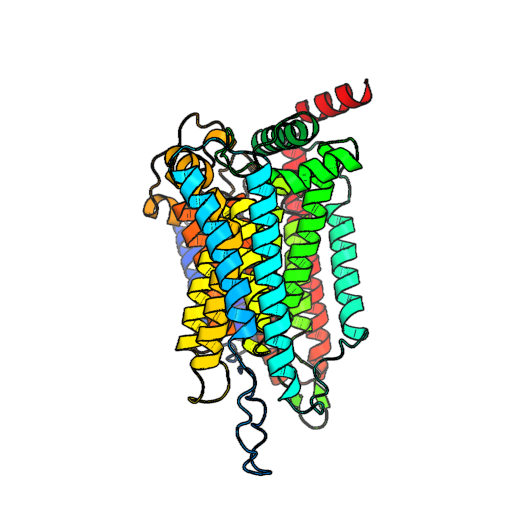 . LEU A 1 179 ? -15.666 -1.404 -10.162 1.00 76.81 179 LEU A C 1
ATOM 1319 O O . LEU A 1 179 ? -15.747 -0.509 -10.995 1.00 76.81 179 LEU A O 1
ATOM 1323 N N . ALA A 1 180 ? -14.536 -2.054 -9.873 1.00 71.62 180 ALA A N 1
ATOM 1324 C CA . ALA A 1 180 ? -13.353 -1.853 -10.679 1.00 71.62 180 ALA A CA 1
ATOM 1325 C C . ALA A 1 180 ? -13.694 -2.291 -12.107 1.00 71.62 180 ALA A C 1
ATOM 1327 O O . ALA A 1 180 ? -13.631 -1.433 -12.958 1.00 71.62 180 ALA A O 1
ATOM 1328 N N . GLY A 1 181 ? -14.231 -3.495 -12.346 1.00 69.50 181 GLY A N 1
ATOM 1329 C CA . GLY A 1 181 ? -14.587 -4.066 -13.660 1.00 69.50 181 GLY A CA 1
ATOM 1330 C C . GLY A 1 181 ? -15.519 -3.280 -14.588 1.00 69.50 181 GLY A C 1
ATOM 1331 O O . GLY A 1 181 ? -15.552 -3.508 -15.802 1.00 69.50 181 GLY A O 1
ATOM 1332 N N . ARG A 1 182 ? -16.360 -2.410 -14.031 1.00 67.50 182 ARG A N 1
ATOM 1333 C CA . ARG A 1 182 ? -17.517 -1.842 -14.725 1.00 67.50 182 ARG A CA 1
ATOM 1334 C C . ARG A 1 182 ? -17.094 -0.670 -15.612 1.00 67.50 182 ARG A C 1
ATOM 1336 O O . ARG A 1 182 ? -16.430 0.252 -15.164 1.00 67.50 182 ARG A O 1
ATOM 1343 N N . HIS A 1 183 ? -17.549 -0.685 -16.868 1.00 57.53 183 HIS A N 1
ATOM 1344 C CA . HIS A 1 183 ? -17.257 0.326 -17.901 1.00 57.53 183 HIS A CA 1
ATOM 1345 C C . HIS A 1 183 ? -15.793 0.419 -18.375 1.00 57.53 183 HIS A C 1
ATOM 1347 O O . HIS A 1 183 ? -15.443 1.361 -19.083 1.00 57.53 183 HIS A O 1
ATOM 1353 N N . TRP A 1 184 ? -14.972 -0.599 -18.105 1.00 59.44 184 TRP A N 1
ATOM 1354 C CA . TRP A 1 184 ? -13.588 -0.710 -18.594 1.00 59.44 184 TRP A CA 1
ATOM 1355 C C . TRP A 1 184 ? -13.385 -0.666 -20.101 1.00 59.44 184 TRP A C 1
ATOM 1357 O O . TRP A 1 184 ? -12.290 -0.364 -20.558 1.00 59.44 184 TRP A O 1
ATOM 1367 N N . THR A 1 185 ? -14.416 -1.000 -20.866 1.00 52.66 185 THR A N 1
ATOM 1368 C CA . THR A 1 185 ? -14.386 -0.981 -22.330 1.00 52.66 185 THR A CA 1
ATOM 1369 C C . THR A 1 185 ? -15.108 0.228 -22.922 1.00 52.66 185 THR A C 1
ATOM 1371 O O . THR A 1 185 ? -15.169 0.351 -24.139 1.00 52.66 185 THR A O 1
ATOM 1374 N N . VAL A 1 186 ? -15.713 1.087 -22.088 1.00 51.19 186 VAL A N 1
ATOM 1375 C CA . VAL A 1 186 ? -16.703 2.088 -22.533 1.00 51.19 186 VAL A CA 1
ATOM 1376 C C . VAL A 1 186 ? -16.354 3.513 -22.096 1.00 51.19 186 VAL A C 1
ATOM 1378 O O . VAL A 1 186 ? -16.733 4.455 -22.785 1.00 51.19 186 VAL A O 1
ATOM 1381 N N . LEU A 1 187 ? -15.649 3.705 -20.977 1.00 48.69 187 LEU A N 1
ATOM 1382 C CA . LEU A 1 187 ? -15.229 5.044 -20.555 1.00 48.69 187 LEU A CA 1
ATOM 1383 C C . LEU A 1 187 ? -13.952 5.463 -21.304 1.00 48.69 187 LEU A C 1
ATOM 1385 O O . LEU A 1 187 ? -12.986 4.700 -21.289 1.00 48.69 187 LEU A O 1
ATOM 1389 N N . PRO A 1 188 ? -13.915 6.657 -21.930 1.00 48.38 188 PRO A N 1
ATOM 1390 C CA . PRO A 1 188 ? -12.692 7.193 -22.509 1.00 48.38 188 PRO A CA 1
ATOM 1391 C C . PRO A 1 188 ? -11.743 7.553 -21.366 1.00 48.38 188 PRO A C 1
ATOM 1393 O O . PRO A 1 188 ? -11.883 8.577 -20.701 1.00 48.38 188 PRO A O 1
ATOM 1396 N N . VAL A 1 189 ? -10.802 6.659 -21.090 1.00 56.09 189 VAL A N 1
ATOM 1397 C CA . VAL A 1 189 ? -9.724 6.912 -20.145 1.00 56.09 189 VAL A CA 1
ATOM 1398 C C . VAL A 1 189 ? -8.528 7.340 -20.963 1.00 56.09 189 VAL A C 1
ATOM 1400 O O . VAL A 1 189 ? -7.976 6.526 -21.695 1.00 56.09 189 VAL A O 1
ATOM 1403 N N . ARG A 1 190 ? -8.095 8.587 -20.779 1.00 61.53 190 ARG A N 1
ATOM 1404 C CA . ARG A 1 190 ? -6.763 9.024 -21.197 1.00 61.53 190 ARG A CA 1
ATOM 1405 C C . ARG A 1 190 ? -5.722 8.063 -20.651 1.00 61.53 190 ARG A C 1
ATOM 1407 O O . ARG A 1 190 ? -5.519 8.028 -19.436 1.00 61.53 190 ARG A O 1
ATOM 1414 N N . ILE A 1 191 ? -5.122 7.280 -21.549 1.00 66.81 191 ILE A N 1
ATOM 1415 C CA . ILE A 1 191 ? -3.936 6.483 -21.253 1.00 66.81 191 ILE A CA 1
ATOM 1416 C C . ILE A 1 191 ? -2.809 7.491 -21.053 1.00 66.81 191 ILE A C 1
ATOM 1418 O O . ILE A 1 191 ? -2.400 8.179 -21.990 1.00 66.81 191 ILE A O 1
ATOM 1422 N N . ASP A 1 192 ? -2.370 7.641 -19.810 1.00 68.62 192 ASP A N 1
ATOM 1423 C CA . ASP A 1 192 ? -1.246 8.502 -19.482 1.00 68.62 192 ASP A CA 1
ATOM 1424 C C . ASP A 1 192 ? 0.067 7.901 -20.004 1.00 68.62 192 ASP A C 1
ATOM 1426 O O . ASP A 1 192 ? 0.175 6.709 -20.314 1.00 68.62 192 ASP A O 1
ATOM 1430 N N . GLU A 1 193 ? 1.083 8.750 -20.116 1.00 73.12 193 GLU A N 1
ATOM 1431 C CA . GLU A 1 193 ? 2.375 8.364 -20.673 1.00 73.12 193 GLU A CA 1
ATOM 1432 C C . GLU A 1 193 ? 3.065 7.261 -19.854 1.00 73.12 193 GLU A C 1
ATOM 1434 O O . GLU A 1 193 ? 3.688 6.372 -20.440 1.00 73.12 193 GLU A O 1
ATOM 1439 N N . ALA A 1 194 ? 2.908 7.258 -18.526 1.00 75.38 194 ALA A N 1
ATOM 1440 C CA . ALA A 1 194 ? 3.502 6.238 -17.669 1.00 75.38 194 ALA A CA 1
ATOM 1441 C C . ALA A 1 194 ? 2.850 4.869 -17.913 1.00 75.38 194 ALA A C 1
ATOM 1443 O O . ALA A 1 194 ? 3.555 3.877 -18.111 1.00 75.38 194 ALA A O 1
ATOM 1444 N N . THR A 1 195 ? 1.517 4.815 -17.994 1.00 75.38 195 THR A N 1
ATOM 1445 C CA . THR A 1 195 ? 0.779 3.586 -18.328 1.00 75.38 195 THR A CA 1
ATOM 1446 C C . THR A 1 195 ? 1.115 3.082 -19.736 1.00 75.38 195 THR A C 1
ATOM 1448 O O . THR A 1 195 ? 1.298 1.877 -19.931 1.00 75.38 195 THR A O 1
ATOM 1451 N N . ALA A 1 196 ? 1.258 3.979 -20.718 1.00 75.00 196 ALA A N 1
ATOM 1452 C CA . ALA A 1 196 ? 1.648 3.611 -22.081 1.00 75.00 196 ALA A CA 1
ATOM 1453 C C . ALA A 1 196 ? 3.075 3.034 -22.146 1.00 75.00 196 ALA A C 1
ATOM 1455 O O . ALA A 1 196 ? 3.281 1.967 -22.731 1.00 75.00 196 ALA A O 1
ATOM 1456 N N . ARG A 1 197 ? 4.051 3.694 -21.505 1.00 76.56 197 ARG A N 1
ATOM 1457 C CA . ARG A 1 197 ? 5.445 3.218 -21.408 1.00 76.56 197 ARG A CA 1
ATOM 1458 C C . ARG A 1 197 ? 5.517 1.856 -20.717 1.00 76.56 197 ARG A C 1
ATOM 1460 O O . ARG A 1 197 ? 6.194 0.957 -21.214 1.00 76.56 197 ARG A O 1
ATOM 1467 N N . PHE A 1 198 ? 4.752 1.673 -19.642 1.00 75.88 198 PHE A N 1
ATOM 1468 C CA . PHE A 1 198 ? 4.642 0.391 -18.949 1.00 75.88 198 PHE A CA 1
ATOM 1469 C C . PHE A 1 198 ? 4.090 -0.714 -19.866 1.00 75.88 198 PHE A C 1
ATOM 1471 O O . PHE A 1 198 ? 4.644 -1.811 -19.917 1.00 75.88 198 PHE A O 1
ATOM 1478 N N . GLY A 1 199 ? 3.048 -0.420 -20.653 1.00 75.69 199 GLY A N 1
ATOM 1479 C CA . GLY A 1 199 ? 2.488 -1.352 -21.639 1.00 75.69 199 GLY A CA 1
ATOM 1480 C C . GLY A 1 199 ? 3.476 -1.741 -22.747 1.00 75.69 199 GLY A C 1
ATOM 1481 O O . GLY A 1 199 ? 3.558 -2.916 -23.110 1.00 75.69 199 GLY A O 1
ATOM 1482 N N . ILE A 1 200 ? 4.277 -0.790 -23.242 1.00 77.19 200 ILE A N 1
ATOM 1483 C CA . ILE A 1 200 ? 5.352 -1.064 -24.212 1.00 77.19 200 ILE A CA 1
ATOM 1484 C C . ILE A 1 200 ? 6.394 -2.014 -23.605 1.00 77.19 200 ILE A C 1
ATOM 1486 O O . ILE A 1 200 ? 6.790 -2.992 -24.242 1.00 77.19 200 ILE A O 1
ATOM 1490 N N . GLN A 1 201 ? 6.797 -1.770 -22.356 1.00 78.69 201 GLN A N 1
ATOM 1491 C CA . GLN A 1 201 ? 7.769 -2.610 -21.654 1.00 78.69 201 GLN A CA 1
ATOM 1492 C C . GLN A 1 201 ? 7.233 -4.021 -21.377 1.00 78.69 201 GLN A C 1
ATOM 1494 O O . GLN A 1 201 ? 7.977 -4.986 -21.539 1.00 78.69 201 GLN A O 1
ATOM 1499 N N . MET A 1 202 ? 5.940 -4.176 -21.061 1.00 77.88 202 MET A N 1
ATOM 1500 C CA . MET A 1 202 ? 5.302 -5.499 -20.988 1.00 77.88 202 MET A CA 1
ATOM 1501 C C . MET A 1 202 ? 5.360 -6.249 -22.325 1.00 77.88 202 MET A C 1
ATOM 1503 O O . MET A 1 202 ? 5.643 -7.445 -22.341 1.00 77.88 202 MET A O 1
ATOM 1507 N N . GLY A 1 203 ? 5.088 -5.562 -23.441 1.00 71.19 203 GLY A N 1
ATOM 1508 C CA . GLY A 1 203 ? 5.107 -6.160 -24.780 1.00 71.19 203 GLY A CA 1
ATOM 1509 C C . GLY A 1 203 ? 6.504 -6.611 -25.213 1.00 71.19 203 GLY A C 1
ATOM 1510 O O . GLY A 1 203 ? 6.648 -7.634 -25.881 1.00 71.19 203 GLY A O 1
ATOM 1511 N N . ALA A 1 204 ? 7.548 -5.908 -24.767 1.00 72.75 204 ALA A N 1
ATOM 1512 C CA . ALA A 1 204 ? 8.936 -6.286 -25.028 1.00 72.75 204 ALA A CA 1
ATOM 1513 C C . ALA A 1 204 ? 9.324 -7.638 -24.392 1.00 72.75 204 ALA A C 1
ATOM 1515 O O . ALA A 1 204 ? 10.191 -8.330 -24.927 1.00 72.75 204 ALA A O 1
ATOM 1516 N N . VAL A 1 205 ? 8.653 -8.053 -23.306 1.00 73.38 205 VAL A N 1
ATOM 1517 C CA . VAL A 1 205 ? 8.855 -9.367 -22.662 1.00 73.38 205 VAL A CA 1
ATOM 1518 C C . VAL A 1 205 ? 8.491 -10.523 -23.605 1.00 73.38 205 VAL A C 1
ATOM 1520 O O . VAL A 1 205 ? 9.154 -11.556 -23.579 1.00 73.38 205 VAL A O 1
ATOM 1523 N N . ASP A 1 206 ? 7.463 -10.359 -24.448 1.00 63.97 206 ASP A N 1
ATOM 1524 C CA . ASP A 1 206 ? 6.984 -11.395 -25.386 1.00 63.97 206 ASP A CA 1
ATOM 1525 C C . ASP A 1 206 ? 7.863 -11.486 -26.653 1.00 63.97 206 ASP A C 1
ATOM 1527 O O . ASP A 1 206 ? 7.937 -12.527 -27.303 1.00 63.97 206 ASP A O 1
ATOM 1531 N N . LEU A 1 207 ? 8.565 -10.398 -26.998 1.00 56.31 207 LEU A N 1
ATOM 1532 C CA . LEU A 1 207 ? 9.307 -10.249 -28.258 1.00 56.31 207 LEU A CA 1
ATOM 1533 C C . LEU A 1 207 ? 10.818 -10.515 -28.139 1.00 56.31 207 LEU A C 1
ATOM 1535 O O . LEU A 1 207 ? 11.478 -10.765 -29.151 1.00 56.31 207 LEU A O 1
ATOM 1539 N N . ALA A 1 208 ? 11.396 -10.452 -26.937 1.00 58.22 208 ALA A N 1
ATOM 1540 C CA . ALA A 1 208 ? 12.844 -10.528 -26.756 1.00 58.22 208 ALA A CA 1
ATOM 1541 C C . ALA A 1 208 ? 13.349 -11.970 -26.562 1.00 58.22 208 ALA A C 1
ATOM 1543 O O . ALA A 1 208 ? 13.089 -12.612 -25.547 1.00 58.22 208 ALA A O 1
ATOM 1544 N N . ALA A 1 209 ? 14.189 -12.449 -27.489 1.00 53.38 209 ALA A N 1
ATOM 1545 C CA . ALA A 1 209 ? 14.911 -13.725 -27.366 1.00 53.38 209 ALA A CA 1
ATOM 1546 C C . ALA A 1 209 ? 15.926 -13.760 -26.195 1.00 53.38 209 ALA A C 1
ATOM 1548 O O . ALA A 1 209 ? 16.404 -14.829 -25.818 1.00 53.38 209 ALA A O 1
ATOM 1549 N N . SER A 1 210 ? 16.249 -12.601 -25.611 1.00 60.56 210 SER A N 1
ATOM 1550 C CA . SER A 1 210 ? 17.140 -12.437 -24.459 1.00 60.56 210 SER A CA 1
ATOM 1551 C C . SER A 1 210 ? 16.593 -11.362 -23.514 1.00 60.56 210 SER A C 1
ATOM 1553 O O . SER A 1 210 ? 17.051 -10.221 -23.514 1.00 60.56 210 SER A O 1
ATOM 1555 N N . PHE A 1 211 ? 15.567 -11.711 -22.741 1.00 73.81 211 PHE A N 1
ATOM 1556 C CA . PHE A 1 211 ? 15.031 -10.840 -21.700 1.00 73.81 211 PHE A CA 1
ATOM 1557 C C . PHE A 1 211 ? 15.972 -10.812 -20.486 1.00 73.81 211 PHE A C 1
ATOM 1559 O O . PHE A 1 211 ? 16.202 -11.852 -19.867 1.00 73.81 211 PHE A O 1
ATOM 1566 N N . ALA A 1 212 ? 16.512 -9.638 -20.151 1.00 86.56 212 ALA A N 1
ATOM 1567 C CA . ALA A 1 212 ? 17.298 -9.439 -18.936 1.00 86.56 212 ALA A CA 1
ATOM 1568 C C . ALA A 1 212 ? 16.350 -9.270 -17.734 1.00 86.56 212 ALA A C 1
ATOM 1570 O O . ALA A 1 212 ? 15.517 -8.365 -17.712 1.00 86.56 212 ALA A O 1
ATOM 1571 N N . LEU A 1 213 ? 16.436 -10.166 -16.752 1.00 89.00 213 LEU A N 1
ATOM 1572 C CA . LEU A 1 213 ? 15.589 -10.195 -15.559 1.00 89.00 213 LEU A CA 1
ATOM 1573 C C . LEU A 1 213 ? 16.002 -9.144 -14.527 1.00 89.00 213 LEU A C 1
ATOM 1575 O O . LEU A 1 213 ? 15.138 -8.600 -13.836 1.00 89.00 213 LEU A O 1
ATOM 1579 N N . PHE A 1 214 ? 17.302 -8.904 -14.375 1.00 92.62 214 PHE A N 1
ATOM 1580 C CA . PHE A 1 214 ? 17.878 -8.135 -13.273 1.00 92.62 214 PHE A CA 1
ATOM 1581 C C . PHE A 1 214 ? 18.429 -6.787 -13.710 1.00 92.62 214 PHE A C 1
ATOM 1583 O O . PHE A 1 214 ? 18.403 -5.851 -12.909 1.00 92.62 214 PHE A O 1
ATOM 1590 N N . SER A 1 215 ? 18.933 -6.687 -14.942 1.00 88.75 215 SER A N 1
ATOM 1591 C CA . SER A 1 215 ? 19.431 -5.419 -15.469 1.00 88.75 215 SER A CA 1
ATOM 1592 C C . SER A 1 215 ? 18.322 -4.357 -15.488 1.00 88.75 215 SER A C 1
ATOM 1594 O O . SER A 1 215 ? 17.177 -4.673 -15.836 1.00 88.75 215 SER A O 1
ATOM 1596 N N . PRO A 1 216 ? 18.636 -3.109 -15.100 1.00 87.00 216 PRO A N 1
ATOM 1597 C CA . PRO A 1 216 ? 17.682 -2.015 -15.186 1.00 87.00 216 PRO A CA 1
ATOM 1598 C C . PRO A 1 216 ? 17.358 -1.712 -16.655 1.00 87.00 216 PRO A C 1
ATOM 1600 O O . PRO A 1 216 ? 18.248 -1.686 -17.503 1.00 87.00 216 PRO A O 1
ATOM 1603 N N . GLY A 1 217 ? 16.077 -1.499 -16.956 1.00 82.75 217 GLY A N 1
ATOM 1604 C CA . GLY A 1 217 ? 15.642 -0.958 -18.246 1.00 82.75 217 GLY A CA 1
ATOM 1605 C C . GLY A 1 217 ? 15.688 0.572 -18.277 1.00 82.75 217 GLY A C 1
ATOM 1606 O O . GLY A 1 217 ? 16.154 1.210 -17.335 1.00 82.75 217 GLY A O 1
ATOM 1607 N N . ASP A 1 218 ? 15.108 1.166 -19.321 1.00 78.50 218 ASP A N 1
ATOM 1608 C CA . ASP A 1 218 ? 15.081 2.627 -19.526 1.00 78.50 218 ASP A CA 1
ATOM 1609 C C . ASP A 1 218 ? 14.397 3.407 -18.389 1.00 78.50 218 ASP A C 1
ATOM 1611 O O . ASP A 1 218 ? 14.671 4.576 -18.176 1.00 78.50 218 ASP A O 1
ATOM 1615 N N . THR A 1 219 ? 13.503 2.773 -17.631 1.00 80.69 219 THR A N 1
ATOM 1616 C CA . THR A 1 219 ? 12.838 3.378 -16.460 1.00 80.69 219 THR A CA 1
ATOM 1617 C C . THR A 1 219 ? 13.590 3.122 -15.148 1.00 80.69 219 THR A C 1
ATOM 1619 O O . THR A 1 219 ? 13.087 3.436 -14.069 1.00 80.69 219 THR A O 1
ATOM 1622 N N . GLY A 1 220 ? 14.766 2.490 -15.204 1.00 84.81 220 GLY A N 1
ATOM 1623 C CA . GLY A 1 220 ? 15.553 2.047 -14.049 1.00 84.81 220 GLY A CA 1
ATOM 1624 C C . GLY A 1 220 ? 15.002 0.805 -13.333 1.00 84.81 220 GLY A C 1
ATOM 1625 O O . GLY A 1 220 ? 15.705 0.201 -12.516 1.00 84.81 220 GLY A O 1
ATOM 1626 N N . ALA A 1 221 ? 13.763 0.400 -13.630 1.00 88.00 221 ALA A N 1
ATOM 1627 C CA . ALA A 1 221 ? 13.156 -0.798 -13.065 1.00 88.00 221 ALA A CA 1
ATOM 1628 C C . ALA A 1 221 ? 13.766 -2.067 -13.689 1.00 88.00 221 ALA A C 1
ATOM 1630 O O . ALA A 1 221 ? 14.047 -2.082 -14.894 1.00 88.00 221 ALA A O 1
ATOM 1631 N N . PRO A 1 222 ? 13.952 -3.143 -12.905 1.00 91.00 222 PRO A N 1
ATOM 1632 C CA . PRO A 1 222 ? 14.448 -4.411 -13.429 1.00 91.00 222 PRO A CA 1
ATOM 1633 C C . PRO A 1 222 ? 13.415 -5.052 -14.362 1.00 91.00 222 PRO A C 1
ATOM 1635 O O . PRO A 1 222 ? 12.209 -4.902 -14.152 1.00 91.00 222 PRO A O 1
ATOM 1638 N N . GLY A 1 223 ? 13.864 -5.852 -15.332 1.00 88.19 223 GLY A N 1
ATOM 1639 C CA . GLY A 1 223 ? 12.957 -6.599 -16.215 1.00 88.19 223 GLY A CA 1
ATOM 1640 C C . GLY A 1 223 ? 11.919 -7.435 -15.450 1.00 88.19 223 GLY A C 1
ATOM 1641 O O . GLY A 1 223 ? 10.749 -7.506 -15.829 1.00 88.19 223 GLY A O 1
ATOM 1642 N N . LEU A 1 224 ? 12.299 -7.994 -14.298 1.00 89.75 224 LEU A N 1
ATOM 1643 C CA . LEU A 1 224 ? 11.408 -8.740 -13.400 1.00 89.75 224 LEU A CA 1
ATOM 1644 C C . LEU A 1 224 ? 10.101 -8.003 -13.049 1.00 89.75 224 LEU A C 1
ATOM 1646 O O . LEU A 1 224 ? 9.083 -8.670 -12.847 1.00 89.75 224 LEU A O 1
ATOM 1650 N N . ALA A 1 225 ? 10.107 -6.665 -13.021 1.00 89.31 225 ALA A N 1
ATOM 1651 C CA . ALA A 1 225 ? 8.930 -5.839 -12.750 1.00 89.31 225 ALA A CA 1
ATOM 1652 C C . ALA A 1 225 ? 7.791 -6.076 -13.759 1.00 89.31 225 ALA A C 1
ATOM 1654 O O . ALA A 1 225 ? 6.614 -6.069 -13.399 1.00 89.31 225 ALA A O 1
ATOM 1655 N N . TYR A 1 226 ? 8.142 -6.351 -15.019 1.00 87.88 226 TYR A N 1
ATOM 1656 C CA . TYR A 1 226 ? 7.198 -6.452 -16.135 1.00 87.88 226 TYR A CA 1
ATOM 1657 C C . TYR A 1 226 ? 6.703 -7.877 -16.390 1.00 87.88 226 TYR A C 1
ATOM 1659 O O . TYR A 1 226 ? 5.739 -8.058 -17.133 1.00 87.88 226 TYR A O 1
ATOM 1667 N N . LEU A 1 227 ? 7.303 -8.898 -15.763 1.00 88.31 227 LEU A N 1
ATOM 1668 C CA . LEU A 1 227 ? 6.942 -10.305 -15.988 1.00 88.31 227 LEU A CA 1
ATOM 1669 C C . LEU A 1 227 ? 5.459 -10.626 -15.733 1.00 88.31 227 LEU A C 1
ATOM 1671 O O . LEU A 1 227 ? 4.875 -11.327 -16.563 1.00 88.31 227 LEU A O 1
ATOM 1675 N N . PRO A 1 228 ? 4.809 -10.146 -14.649 1.00 88.88 228 PRO A N 1
ATOM 1676 C CA . PRO A 1 228 ? 3.389 -10.422 -14.431 1.00 88.88 228 PRO A CA 1
ATOM 1677 C C . PRO A 1 228 ? 2.511 -9.884 -15.568 1.00 88.88 228 PRO A C 1
ATOM 1679 O O . PRO A 1 228 ? 1.592 -10.565 -16.023 1.00 88.88 228 PRO A O 1
ATOM 1682 N N . GLY A 1 229 ? 2.828 -8.681 -16.052 1.00 84.50 229 GLY A N 1
ATOM 1683 C CA . GLY A 1 229 ? 2.142 -8.043 -17.171 1.00 84.50 229 GLY A CA 1
ATOM 1684 C C . GLY A 1 229 ? 2.423 -8.721 -18.510 1.00 84.50 229 GLY A C 1
ATOM 1685 O O . GLY A 1 229 ? 1.494 -8.973 -19.276 1.00 84.50 229 GLY A O 1
ATOM 1686 N N . GLY A 1 230 ? 3.677 -9.104 -18.763 1.00 85.81 230 GLY A N 1
ATOM 1687 C CA . GLY A 1 230 ? 4.080 -9.862 -19.949 1.00 85.81 230 GLY A CA 1
ATOM 1688 C C . GLY A 1 230 ? 3.383 -11.222 -20.038 1.00 85.81 230 GLY A C 1
ATOM 1689 O O . GLY A 1 230 ? 2.847 -11.569 -21.086 1.00 85.81 230 GLY A O 1
ATOM 1690 N N . LEU A 1 231 ? 3.277 -11.959 -18.925 1.00 87.38 231 LEU A N 1
ATOM 1691 C CA . LEU A 1 231 ? 2.561 -13.241 -18.880 1.00 87.38 231 LEU A CA 1
ATOM 1692 C C . LEU A 1 231 ? 1.065 -13.080 -19.177 1.00 87.38 231 LEU A C 1
ATOM 1694 O O . LEU A 1 231 ? 0.483 -13.893 -19.896 1.00 87.38 231 LEU A O 1
ATOM 1698 N N . LEU A 1 232 ? 0.438 -12.028 -18.647 1.00 86.56 232 LEU A N 1
ATOM 1699 C CA . LEU A 1 232 ? -0.959 -11.717 -18.949 1.00 86.56 232 LEU A CA 1
ATOM 1700 C C . LEU A 1 232 ? -1.142 -11.251 -20.395 1.00 86.56 232 LEU A C 1
ATOM 1702 O O . LEU A 1 232 ? -2.136 -11.614 -21.016 1.00 86.56 232 LEU A O 1
ATOM 1706 N N . THR A 1 233 ? -0.178 -10.516 -20.949 1.00 85.06 233 THR A N 1
ATOM 1707 C CA . THR A 1 233 ? -0.182 -10.091 -22.356 1.00 85.06 233 THR A CA 1
ATOM 1708 C C . THR A 1 233 ? -0.071 -11.301 -23.277 1.00 85.06 233 THR A C 1
ATOM 1710 O O . THR A 1 233 ? -0.854 -11.431 -24.215 1.00 85.06 233 THR A O 1
ATOM 1713 N N . TRP A 1 234 ? 0.811 -12.248 -22.956 1.00 86.25 234 TRP A N 1
ATOM 1714 C CA . TRP A 1 234 ? 0.923 -13.523 -23.661 1.00 86.25 234 TRP A CA 1
ATOM 1715 C C . TRP A 1 234 ? -0.373 -14.349 -23.586 1.00 86.25 234 TRP A C 1
ATOM 1717 O O . TRP A 1 234 ? -0.787 -14.941 -24.584 1.00 86.25 234 TRP A O 1
ATOM 1727 N N . LEU A 1 235 ? -1.039 -14.372 -22.424 1.00 88.12 235 LEU A N 1
ATOM 1728 C CA . LEU A 1 235 ? -2.273 -15.136 -22.212 1.00 88.12 235 LEU A CA 1
ATOM 1729 C C . LEU A 1 235 ? -3.487 -14.513 -22.918 1.00 88.12 235 LEU A C 1
ATOM 1731 O O . LEU A 1 235 ? -4.258 -15.225 -23.557 1.00 88.12 235 LEU A O 1
ATOM 1735 N N . LEU A 1 236 ? -3.672 -13.201 -22.774 1.00 85.50 236 LEU A N 1
ATOM 1736 C CA . LEU A 1 236 ? -4.848 -12.470 -23.256 1.00 85.50 236 LEU A CA 1
ATOM 1737 C C . LEU A 1 236 ? -4.676 -11.941 -24.683 1.00 85.50 236 LEU A C 1
ATOM 1739 O O . LEU A 1 236 ? -5.657 -11.531 -25.294 1.00 85.50 236 LEU A O 1
ATOM 1743 N N . ARG A 1 237 ? -3.444 -11.952 -25.214 1.00 83.00 237 ARG A N 1
ATOM 1744 C CA . ARG A 1 237 ? -3.068 -11.415 -26.535 1.00 83.00 237 ARG A CA 1
ATOM 1745 C C . ARG A 1 237 ? -3.417 -9.935 -26.727 1.00 83.00 237 ARG A C 1
ATOM 1747 O O . ARG A 1 237 ? -3.458 -9.439 -27.848 1.00 83.00 237 ARG A O 1
ATOM 1754 N N . ASP A 1 238 ? -3.635 -9.222 -25.627 1.00 77.69 238 ASP A N 1
ATOM 1755 C CA . ASP A 1 238 ? -4.028 -7.820 -25.589 1.00 77.69 238 ASP A CA 1
ATOM 1756 C C . ASP A 1 238 ? -3.361 -7.145 -24.380 1.00 77.69 238 ASP A C 1
ATOM 1758 O O . ASP A 1 238 ? -3.706 -7.434 -23.235 1.00 77.69 238 ASP A O 1
ATOM 1762 N N . GLY A 1 239 ? -2.415 -6.233 -24.633 1.00 73.81 239 GLY A N 1
ATOM 1763 C CA . GLY A 1 239 ? -1.666 -5.533 -23.582 1.00 73.81 239 GLY A CA 1
ATOM 1764 C C . GLY A 1 239 ? -2.526 -4.632 -22.687 1.00 73.81 239 GLY A C 1
ATOM 1765 O O . GLY A 1 239 ? -2.268 -4.526 -21.490 1.00 73.81 239 GLY A O 1
ATOM 1766 N N . LEU A 1 240 ? -3.595 -4.035 -23.225 1.00 74.38 240 LEU A N 1
ATOM 1767 C CA . LEU A 1 240 ? -4.511 -3.207 -22.435 1.00 74.38 240 LEU A CA 1
ATOM 1768 C C . LEU A 1 240 ? -5.348 -4.081 -21.497 1.00 74.38 240 LEU A C 1
ATOM 1770 O O . LEU A 1 240 ? -5.427 -3.814 -20.298 1.00 74.38 240 LEU A O 1
ATOM 1774 N N . GLN A 1 241 ? -5.923 -5.167 -22.026 1.00 77.94 241 GLN A N 1
ATOM 1775 C CA . GLN A 1 241 ? -6.647 -6.137 -21.199 1.00 77.94 241 GLN A CA 1
ATOM 1776 C C . GLN A 1 241 ? -5.726 -6.791 -20.167 1.00 77.94 241 GLN A C 1
ATOM 1778 O O . GLN A 1 241 ? -6.158 -7.028 -19.044 1.00 77.94 241 GLN A O 1
ATOM 1783 N N . ALA A 1 242 ? -4.462 -7.043 -20.513 1.00 80.88 242 ALA A N 1
ATOM 1784 C CA . ALA A 1 242 ? -3.462 -7.578 -19.599 1.00 80.88 242 ALA A CA 1
ATOM 1785 C C . ALA A 1 242 ? -3.113 -6.621 -18.463 1.00 80.88 242 ALA A C 1
ATOM 1787 O O . ALA A 1 242 ? -3.127 -7.041 -17.306 1.00 80.88 242 ALA A O 1
ATOM 1788 N N . SER A 1 243 ? -2.872 -5.343 -18.761 1.00 78.38 243 SER A N 1
ATOM 1789 C CA . SER A 1 243 ? -2.661 -4.314 -17.739 1.00 78.38 243 SER A CA 1
ATOM 1790 C C . SER A 1 243 ? -3.871 -4.218 -16.803 1.00 78.38 243 SER A C 1
ATOM 1792 O O . SER A 1 243 ? -3.735 -4.300 -15.581 1.00 78.38 243 SER A O 1
ATOM 1794 N N . HIS A 1 244 ? -5.086 -4.183 -17.356 1.00 78.62 244 HIS A N 1
ATOM 1795 C CA . HIS A 1 244 ? -6.305 -4.147 -16.550 1.00 78.62 244 HIS A CA 1
ATOM 1796 C C . HIS A 1 244 ? -6.529 -5.437 -15.740 1.00 78.62 244 HIS A C 1
ATOM 1798 O O . HIS A 1 244 ? -6.921 -5.392 -14.576 1.00 78.62 244 HIS A O 1
ATOM 1804 N N . ALA A 1 245 ? -6.251 -6.613 -16.296 1.00 84.19 245 ALA A N 1
ATOM 1805 C CA . ALA A 1 245 ? -6.335 -7.863 -15.545 1.00 84.19 245 ALA A CA 1
ATOM 1806 C C . ALA A 1 245 ? -5.313 -7.891 -14.394 1.00 84.19 245 ALA A C 1
ATOM 1808 O O . ALA A 1 245 ? -5.650 -8.315 -13.283 1.00 84.19 245 ALA A O 1
ATOM 1809 N N . LEU A 1 246 ? -4.095 -7.390 -14.640 1.00 86.62 246 LEU A N 1
ATOM 1810 C CA . LEU A 1 246 ? -3.018 -7.314 -13.655 1.00 86.62 246 LEU A CA 1
ATOM 1811 C C . LEU A 1 246 ? -3.417 -6.441 -12.475 1.00 86.62 246 LEU A C 1
ATOM 1813 O O . LEU A 1 246 ? -3.357 -6.888 -11.326 1.00 86.62 246 LEU A O 1
ATOM 1817 N N . GLY A 1 247 ? -3.860 -5.214 -12.751 1.00 84.94 247 GLY A N 1
ATOM 1818 C CA . GLY A 1 247 ? -4.294 -4.335 -11.683 1.00 84.94 247 GLY A CA 1
ATOM 1819 C C . GLY A 1 247 ? -5.450 -4.968 -10.901 1.00 84.94 247 GLY A C 1
ATOM 1820 O O . GLY A 1 247 ? -5.513 -4.785 -9.695 1.00 84.94 247 GLY A O 1
ATOM 1821 N N . MET A 1 248 ? -6.370 -5.708 -11.539 1.00 86.75 248 MET A N 1
ATOM 1822 C CA . MET A 1 248 ? -7.614 -6.156 -10.907 1.00 86.75 248 MET A CA 1
ATOM 1823 C C . MET A 1 248 ? -7.280 -7.261 -9.928 1.00 86.75 248 MET A C 1
ATOM 1825 O O . MET A 1 248 ? -7.693 -7.223 -8.770 1.00 86.75 248 MET A O 1
ATOM 1829 N N . ALA A 1 249 ? -6.432 -8.191 -10.367 1.00 90.31 249 ALA A N 1
ATOM 1830 C CA . ALA A 1 249 ? -5.818 -9.167 -9.488 1.00 90.31 249 ALA A CA 1
ATOM 1831 C C . ALA A 1 249 ? -5.091 -8.482 -8.318 1.00 90.31 249 ALA A C 1
ATOM 1833 O O . ALA A 1 249 ? -5.279 -8.887 -7.16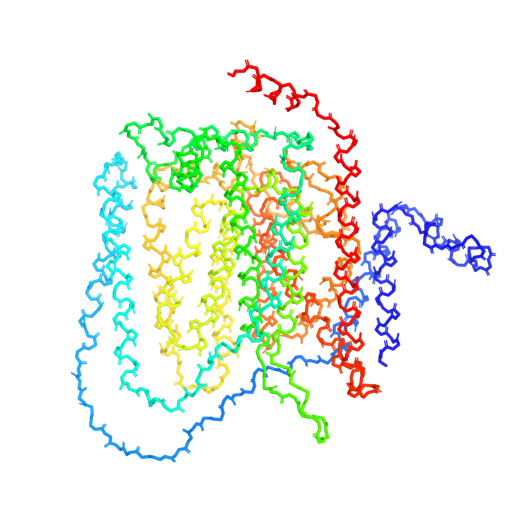8 1.00 90.31 249 ALA A O 1
ATOM 1834 N N . ALA A 1 250 ? -4.327 -7.414 -8.579 1.00 91.75 250 ALA A N 1
ATOM 1835 C CA . ALA A 1 250 ? -3.642 -6.656 -7.536 1.00 91.75 250 ALA A CA 1
ATOM 1836 C C . ALA A 1 250 ? -4.618 -5.957 -6.570 1.00 91.75 250 ALA A C 1
ATOM 1838 O O . ALA A 1 250 ? -4.441 -6.058 -5.361 1.00 91.75 250 ALA A O 1
ATOM 1839 N N . ALA A 1 251 ? -5.689 -5.330 -7.054 1.00 90.25 251 ALA A N 1
ATOM 1840 C CA . ALA A 1 251 ? -6.715 -4.671 -6.249 1.00 90.25 251 ALA A CA 1
ATOM 1841 C C . ALA A 1 251 ? -7.419 -5.669 -5.322 1.00 90.25 251 ALA A C 1
ATOM 1843 O O . ALA A 1 251 ? -7.537 -5.431 -4.118 1.00 90.25 251 ALA A O 1
ATOM 1844 N N . LEU A 1 252 ? -7.820 -6.826 -5.855 1.00 93.19 252 LEU A N 1
ATOM 1845 C CA . LEU A 1 252 ? -8.408 -7.907 -5.063 1.00 93.19 252 LEU A CA 1
ATOM 1846 C C . LEU A 1 252 ? -7.422 -8.442 -4.021 1.00 93.19 252 LEU A C 1
ATOM 1848 O O . LEU A 1 252 ? -7.812 -8.700 -2.880 1.00 93.19 252 LEU A O 1
ATOM 1852 N N . ALA A 1 253 ? -6.143 -8.565 -4.380 1.00 94.81 253 ALA A N 1
ATOM 1853 C CA . ALA A 1 253 ? -5.092 -8.970 -3.456 1.00 94.81 253 ALA A CA 1
ATOM 1854 C C . ALA A 1 253 ? -4.835 -7.921 -2.361 1.00 94.81 253 ALA A C 1
ATOM 1856 O O . ALA A 1 253 ? -4.657 -8.309 -1.208 1.00 94.81 253 ALA A O 1
ATOM 1857 N N . VAL A 1 254 ? -4.891 -6.619 -2.668 1.00 95.25 254 VAL A N 1
ATOM 1858 C CA . VAL A 1 254 ? -4.818 -5.544 -1.665 1.00 95.25 254 VAL A CA 1
ATOM 1859 C C . VAL A 1 254 ? -6.007 -5.636 -0.713 1.00 95.25 254 VAL A C 1
ATOM 1861 O O . VAL A 1 254 ? -5.802 -5.696 0.494 1.00 95.25 254 VAL A O 1
ATOM 1864 N N . VAL A 1 255 ? -7.241 -5.729 -1.218 1.00 94.88 255 VAL A N 1
ATOM 1865 C CA . VAL A 1 255 ? -8.454 -5.827 -0.380 1.00 94.88 255 VAL A CA 1
ATOM 1866 C C . VAL A 1 255 ? -8.430 -7.074 0.506 1.00 94.88 255 VAL A C 1
ATOM 1868 O O . VAL A 1 255 ? -8.670 -6.995 1.716 1.00 94.88 255 VAL A O 1
ATOM 1871 N N . GLY A 1 256 ? -8.100 -8.230 -0.075 1.00 95.06 256 GLY A N 1
ATOM 1872 C CA . GLY A 1 256 ? -7.947 -9.483 0.661 1.00 95.06 256 GLY A CA 1
ATOM 1873 C C . GLY A 1 256 ? -6.817 -9.410 1.689 1.00 95.06 256 GLY A C 1
ATOM 1874 O O . GLY A 1 256 ? -6.992 -9.836 2.832 1.00 95.06 256 GLY A O 1
ATOM 1875 N N . GLY A 1 257 ? -5.686 -8.813 1.321 1.00 95.69 257 GLY A N 1
ATOM 1876 C CA . GLY A 1 257 ? -4.549 -8.571 2.201 1.00 95.69 257 GLY A CA 1
ATOM 1877 C C . GLY A 1 257 ? -4.895 -7.651 3.372 1.00 95.69 257 GLY A C 1
ATOM 1878 O O . GLY A 1 257 ? -4.547 -7.971 4.506 1.00 95.69 257 GLY A O 1
ATOM 1879 N N . THR A 1 258 ? -5.650 -6.573 3.142 1.00 96.62 258 THR A N 1
ATOM 1880 C CA . THR A 1 258 ? -6.135 -5.662 4.192 1.00 96.62 258 THR A CA 1
ATOM 1881 C C . THR A 1 258 ? -7.034 -6.395 5.174 1.00 96.62 258 THR A C 1
ATOM 1883 O O . THR A 1 258 ? -6.868 -6.256 6.387 1.00 96.62 258 THR A O 1
ATOM 1886 N N . TRP A 1 259 ? -7.956 -7.226 4.679 1.00 95.00 259 TRP A N 1
ATOM 1887 C CA . TRP A 1 259 ? -8.792 -8.061 5.540 1.00 95.00 259 TRP A CA 1
ATOM 1888 C C . TRP A 1 259 ? -7.948 -9.018 6.390 1.00 95.00 259 TRP A C 1
ATOM 1890 O O . TRP A 1 259 ? -8.167 -9.136 7.597 1.00 95.00 259 TRP A O 1
ATOM 1900 N N . LEU A 1 260 ? -6.970 -9.692 5.781 1.00 93.25 260 LEU A N 1
ATOM 1901 C CA . LEU A 1 260 ? -6.086 -10.634 6.466 1.00 93.25 260 LEU A CA 1
ATOM 1902 C C . LEU A 1 260 ? -5.203 -9.938 7.517 1.00 93.25 260 LEU A C 1
ATOM 1904 O O . LEU A 1 260 ? -5.124 -10.407 8.654 1.00 93.25 260 LEU A O 1
ATOM 1908 N N . ALA A 1 261 ? -4.603 -8.795 7.179 1.00 93.69 261 ALA A N 1
ATOM 1909 C CA . ALA A 1 261 ? -3.820 -7.978 8.101 1.00 93.69 261 ALA A CA 1
ATOM 1910 C C . ALA A 1 261 ? -4.688 -7.445 9.252 1.00 93.69 261 ALA A C 1
ATOM 1912 O O . ALA A 1 261 ? -4.315 -7.583 10.416 1.00 93.69 261 ALA A O 1
ATOM 1913 N N . GLY A 1 262 ? -5.878 -6.917 8.950 1.00 91.75 262 GLY A N 1
ATOM 1914 C CA . GLY A 1 262 ? -6.832 -6.425 9.945 1.00 91.75 262 GLY A CA 1
ATOM 1915 C C . GLY A 1 262 ? -7.344 -7.522 10.872 1.00 91.75 262 GLY A C 1
ATOM 1916 O O . GLY A 1 262 ? -7.502 -7.296 12.069 1.00 91.75 262 GLY A O 1
ATOM 1917 N N . ARG A 1 263 ? -7.547 -8.741 10.360 1.00 87.56 263 ARG A N 1
ATOM 1918 C CA . ARG A 1 263 ? -7.900 -9.899 11.190 1.00 87.56 263 ARG A CA 1
ATOM 1919 C C . ARG A 1 263 ? -6.824 -10.242 12.192 1.00 87.56 263 ARG A C 1
ATOM 1921 O O . ARG A 1 263 ? -7.165 -10.677 13.288 1.00 87.56 263 ARG A O 1
ATOM 1928 N N . GLU A 1 264 ? -5.560 -10.077 11.821 1.00 86.12 264 GLU A N 1
ATOM 1929 C CA . GLU A 1 264 ? -4.502 -10.176 12.802 1.00 86.12 264 GLU A CA 1
ATOM 1930 C C . GLU A 1 264 ? -4.582 -8.960 13.734 1.00 86.12 264 GLU A C 1
ATOM 1932 O O . GLU A 1 264 ? -4.950 -9.126 14.894 1.00 86.12 264 GLU A O 1
ATOM 1937 N N . LEU A 1 265 ? -4.376 -7.734 13.259 1.00 88.38 265 LEU A N 1
ATOM 1938 C CA . LEU A 1 265 ? -4.303 -6.530 14.102 1.00 88.38 265 LEU A CA 1
ATOM 1939 C C . LEU A 1 265 ? -5.453 -6.378 15.113 1.00 88.38 265 LEU A C 1
ATOM 1941 O O . LEU A 1 265 ? -5.190 -6.081 16.277 1.00 88.38 265 LEU A O 1
ATOM 1945 N N . PHE A 1 266 ? -6.698 -6.645 14.711 1.00 87.12 266 PHE A N 1
ATOM 1946 C CA . PHE A 1 266 ? -7.889 -6.453 15.547 1.00 87.12 266 PHE A CA 1
ATOM 1947 C C . PHE A 1 266 ? -8.297 -7.678 16.370 1.00 87.12 266 PHE A C 1
ATOM 1949 O O . PHE A 1 266 ? -9.295 -7.620 17.090 1.00 87.12 266 PHE A O 1
ATOM 1956 N N . ARG A 1 267 ? -7.563 -8.794 16.282 1.00 79.88 267 ARG A N 1
ATOM 1957 C CA . ARG A 1 267 ? -7.893 -10.018 17.023 1.00 79.88 267 ARG A CA 1
ATOM 1958 C C . ARG A 1 267 ? -7.924 -9.749 18.530 1.00 79.88 267 ARG A C 1
ATOM 1960 O O . ARG A 1 267 ? -6.936 -9.294 19.103 1.00 79.88 267 ARG A O 1
ATOM 1967 N N . ARG A 1 268 ? -9.042 -10.094 19.167 1.00 74.81 268 ARG A N 1
ATOM 1968 C CA . ARG A 1 268 ? -9.278 -9.951 20.610 1.00 74.81 268 ARG A CA 1
ATOM 1969 C C . ARG A 1 268 ? -10.168 -11.084 21.136 1.00 74.81 268 ARG A C 1
ATOM 1971 O O . ARG A 1 268 ? -10.853 -11.710 20.326 1.00 74.81 268 ARG A O 1
ATOM 1978 N N . PRO A 1 269 ? -10.159 -11.365 22.452 1.00 66.50 269 PRO A N 1
ATOM 1979 C CA . PRO A 1 269 ? -11.106 -12.299 23.054 1.00 66.50 269 PRO A CA 1
ATOM 1980 C C . PRO A 1 269 ? -12.551 -11.805 22.912 1.00 66.50 269 PRO A C 1
ATOM 1982 O O . PRO A 1 269 ? -12.807 -10.600 22.870 1.00 66.50 269 PRO A O 1
ATOM 1985 N N . SER A 1 270 ? -13.495 -12.746 22.873 1.00 66.81 270 SER A N 1
ATOM 1986 C CA . SER A 1 270 ? -14.928 -12.452 22.825 1.00 66.81 270 SER A CA 1
ATOM 1987 C C . SER A 1 270 ? -15.364 -11.640 24.046 1.00 66.81 270 SER A C 1
ATOM 1989 O O . SER A 1 270 ? -15.114 -12.035 25.190 1.00 66.81 270 SER A O 1
ATOM 1991 N N . LEU A 1 271 ? -16.052 -10.526 23.801 1.00 65.25 271 LEU A N 1
ATOM 1992 C CA . LEU A 1 271 ? -16.558 -9.650 24.848 1.00 65.25 271 LEU A CA 1
ATOM 1993 C C . LEU A 1 271 ? -17.867 -10.213 25.425 1.00 65.25 271 LEU A C 1
ATOM 1995 O O . LEU A 1 271 ? -18.803 -10.517 24.686 1.00 65.25 271 LEU A O 1
ATOM 1999 N N . HIS A 1 272 ? -17.947 -10.304 26.749 1.00 64.19 272 HIS A N 1
ATOM 2000 C CA . HIS A 1 272 ? -19.167 -10.682 27.462 1.00 64.19 272 HIS A CA 1
ATOM 2001 C C . HIS A 1 272 ? -19.743 -9.432 28.139 1.00 64.19 272 HIS A C 1
ATOM 2003 O O . HIS A 1 272 ? -19.034 -8.761 28.890 1.00 64.19 272 HIS A O 1
ATOM 2009 N N . ILE A 1 273 ? -21.002 -9.089 27.846 1.00 62.09 273 ILE A N 1
ATOM 2010 C CA . ILE A 1 273 ? -21.733 -8.004 28.520 1.00 62.09 273 ILE A CA 1
ATOM 2011 C C . ILE A 1 273 ? -22.988 -8.620 29.143 1.00 62.09 273 ILE A C 1
ATOM 2013 O O . ILE A 1 273 ? -23.939 -8.946 28.431 1.00 62.09 273 ILE A O 1
ATOM 2017 N N . GLY A 1 274 ? -22.988 -8.781 30.469 1.00 67.88 274 GLY A N 1
ATOM 2018 C CA . GLY A 1 274 ? -24.022 -9.555 31.167 1.00 67.88 274 GLY A CA 1
ATOM 2019 C C . GLY A 1 274 ? -24.018 -11.018 30.709 1.00 67.88 274 GLY A C 1
ATOM 2020 O O . GLY A 1 274 ? -22.948 -11.584 30.491 1.00 67.88 274 GLY A O 1
ATOM 2021 N N . ASP A 1 275 ? -25.201 -11.595 30.488 1.00 62.75 275 ASP A N 1
ATOM 2022 C CA . ASP A 1 275 ? -25.368 -12.971 29.982 1.00 62.75 275 ASP A CA 1
ATOM 2023 C C . ASP A 1 275 ? -25.274 -13.082 28.446 1.00 62.75 275 ASP A C 1
ATOM 2025 O O . ASP A 1 275 ? -25.415 -14.165 27.873 1.00 62.75 275 ASP A O 1
ATOM 2029 N N . HIS A 1 276 ? -25.036 -11.970 27.743 1.00 56.06 276 HIS A N 1
ATOM 2030 C CA . HIS A 1 276 ? -24.946 -11.953 26.286 1.00 56.06 276 HIS A CA 1
ATOM 2031 C C . HIS A 1 276 ? -23.489 -11.929 25.814 1.00 56.06 276 HIS A C 1
ATOM 2033 O O . HIS A 1 276 ? -22.732 -10.984 26.059 1.00 56.06 276 HIS A O 1
ATOM 2039 N N . VAL A 1 277 ? -23.111 -12.968 25.065 1.00 60.34 277 VAL A N 1
ATOM 2040 C CA . VAL A 1 277 ? -21.841 -13.013 24.335 1.00 60.34 277 VAL A CA 1
ATOM 2041 C C . VAL A 1 277 ? -21.952 -12.091 23.123 1.00 60.34 277 VAL A C 1
ATOM 2043 O O . VAL A 1 277 ? -22.597 -12.419 22.125 1.00 60.34 277 VAL A O 1
ATOM 2046 N N . VAL A 1 278 ? -21.300 -10.931 23.181 1.00 60.00 278 VAL A N 1
ATOM 2047 C CA . VAL A 1 278 ? -21.099 -10.094 21.997 1.00 60.00 278 VAL A CA 1
ATOM 2048 C C . VAL A 1 278 ? -19.880 -10.662 21.274 1.00 60.00 278 VAL A C 1
ATOM 2050 O O . VAL A 1 278 ? -18.744 -10.272 21.534 1.00 60.00 278 VAL A O 1
ATOM 2053 N N . VAL A 1 279 ? -20.112 -11.647 20.397 1.00 59.12 279 VAL A N 1
ATOM 2054 C CA . VAL A 1 279 ? -19.047 -12.262 19.587 1.00 59.12 279 VAL A CA 1
ATOM 2055 C C . VAL A 1 279 ? -18.403 -11.183 18.721 1.00 59.12 279 VAL A C 1
ATOM 2057 O O . VAL A 1 279 ? -19.005 -10.680 17.767 1.00 59.12 279 VAL A O 1
ATOM 2060 N N . ASP A 1 280 ? -17.179 -10.816 19.075 1.00 65.75 280 ASP A N 1
ATOM 2061 C CA . ASP A 1 280 ? -16.499 -9.661 18.521 1.00 65.75 280 ASP A CA 1
ATOM 2062 C C . ASP A 1 280 ? -14.983 -9.862 18.499 1.00 65.75 280 ASP A C 1
ATOM 2064 O O . ASP A 1 280 ? -14.207 -9.182 19.166 1.00 65.75 280 ASP A O 1
ATOM 2068 N N . ASP A 1 281 ? -14.562 -10.808 17.668 1.00 71.12 281 ASP A N 1
ATOM 2069 C CA . ASP A 1 281 ? -13.156 -11.181 17.493 1.00 71.12 281 ASP A CA 1
ATOM 2070 C C . ASP A 1 281 ? -12.372 -10.174 16.617 1.00 71.12 281 ASP A C 1
ATOM 2072 O O . ASP A 1 281 ? -11.342 -10.524 16.040 1.00 71.12 281 ASP A O 1
ATOM 2076 N N . GLY A 1 282 ? -12.899 -8.961 16.390 1.00 77.12 282 GLY A N 1
ATOM 2077 C CA . GLY A 1 282 ? -12.304 -7.937 15.514 1.00 77.12 282 GLY A CA 1
ATOM 2078 C C . GLY A 1 282 ? -12.476 -8.169 14.005 1.00 77.12 282 GLY A C 1
ATOM 2079 O O . GLY A 1 282 ? -12.188 -7.288 13.195 1.00 77.12 282 GLY A O 1
ATOM 2080 N N . ARG A 1 283 ? -13.026 -9.320 13.589 1.00 82.44 283 ARG A N 1
ATOM 2081 C CA . ARG A 1 283 ? -13.248 -9.663 12.166 1.00 82.44 283 ARG A CA 1
ATOM 2082 C C . ARG A 1 283 ? -14.122 -8.654 11.427 1.00 82.44 283 ARG A C 1
ATOM 2084 O O . ARG A 1 283 ? -13.949 -8.455 10.231 1.00 82.44 283 ARG A O 1
ATOM 2091 N N . ARG A 1 284 ? -15.081 -8.045 12.124 1.00 84.75 284 ARG A N 1
ATOM 2092 C CA . ARG A 1 284 ? -16.020 -7.106 11.509 1.00 84.75 284 ARG A CA 1
ATOM 2093 C C . ARG A 1 284 ? -15.364 -5.757 11.204 1.00 84.75 284 ARG A C 1
ATOM 2095 O O . ARG A 1 284 ? -15.612 -5.206 10.140 1.00 84.75 284 ARG A O 1
ATOM 2102 N N . ALA A 1 285 ? -14.465 -5.289 12.070 1.00 88.19 285 ALA A N 1
ATOM 2103 C CA . ALA A 1 285 ? -13.608 -4.143 11.770 1.00 88.19 285 ALA A CA 1
ATOM 2104 C C . ALA A 1 285 ? -12.693 -4.451 10.570 1.00 88.19 285 ALA A C 1
ATOM 2106 O O . ALA A 1 285 ? -12.586 -3.648 9.652 1.00 88.19 285 ALA A O 1
ATOM 2107 N N . ALA A 1 286 ? -12.127 -5.660 10.496 1.00 90.88 286 ALA A N 1
ATOM 2108 C CA . ALA A 1 286 ? -11.328 -6.068 9.338 1.00 90.88 286 ALA A CA 1
ATOM 2109 C C . ALA A 1 286 ? -12.138 -6.095 8.023 1.00 90.88 286 ALA A C 1
ATOM 2111 O O . ALA A 1 286 ? -11.608 -5.744 6.972 1.00 90.88 286 ALA A O 1
ATOM 2112 N N . LEU A 1 287 ? -13.419 -6.487 8.066 1.00 91.38 287 LEU A N 1
ATOM 2113 C CA . LEU A 1 287 ? -14.320 -6.418 6.906 1.00 91.38 287 LEU A CA 1
ATOM 2114 C C . LEU A 1 287 ? -14.623 -4.973 6.499 1.00 91.38 287 LEU A C 1
ATOM 2116 O O . LEU A 1 287 ? -14.607 -4.673 5.311 1.00 91.38 287 LEU A O 1
ATOM 2120 N N . LEU A 1 288 ? -14.859 -4.081 7.465 1.00 91.69 288 LEU A N 1
ATOM 2121 C CA . LEU A 1 288 ? -15.049 -2.656 7.189 1.00 91.69 288 LEU A CA 1
ATOM 2122 C C . LEU A 1 288 ? -13.800 -2.048 6.538 1.00 91.69 288 LEU A C 1
ATOM 2124 O O . LEU A 1 288 ? -13.927 -1.346 5.541 1.00 91.69 288 LEU A O 1
ATOM 2128 N N . ALA A 1 289 ? -12.607 -2.370 7.049 1.00 94.38 289 ALA A N 1
ATOM 2129 C CA . ALA A 1 289 ? -11.342 -1.928 6.465 1.00 94.38 289 ALA A CA 1
ATOM 2130 C C . ALA A 1 289 ? -11.204 -2.388 5.010 1.00 94.38 289 ALA A C 1
ATOM 2132 O O . ALA A 1 289 ? -10.936 -1.576 4.132 1.00 94.38 289 ALA A O 1
ATOM 2133 N N . ALA A 1 290 ? -11.457 -3.673 4.746 1.00 94.06 290 ALA A N 1
ATOM 2134 C CA . ALA A 1 290 ? -11.416 -4.232 3.399 1.00 94.06 290 ALA A CA 1
ATOM 2135 C C . ALA A 1 290 ? -12.439 -3.570 2.463 1.00 94.06 290 ALA A C 1
ATOM 2137 O O . ALA A 1 290 ? -12.113 -3.261 1.322 1.00 94.06 290 ALA A O 1
ATOM 2138 N N . GLY A 1 291 ? -13.651 -3.309 2.954 1.00 92.25 291 GLY A N 1
ATOM 2139 C CA . GLY A 1 291 ? -14.688 -2.608 2.206 1.00 92.25 291 GLY A CA 1
ATOM 2140 C C . GLY A 1 291 ? -14.302 -1.169 1.853 1.00 92.25 291 GLY A C 1
ATOM 2141 O O . GLY A 1 291 ? -14.417 -0.782 0.695 1.00 92.25 291 GLY A O 1
ATOM 2142 N N . LEU A 1 292 ? -13.775 -0.404 2.816 1.00 91.69 292 LEU A N 1
ATOM 2143 C CA . LEU A 1 292 ? -13.270 0.957 2.587 1.00 91.69 292 LEU A CA 1
ATOM 2144 C C . LEU A 1 292 ? -12.110 0.968 1.584 1.00 91.69 292 LEU A C 1
ATOM 2146 O O . LEU A 1 292 ? -12.106 1.779 0.663 1.00 91.69 292 LEU A O 1
ATOM 2150 N N . THR A 1 293 ? -11.161 0.038 1.720 1.00 92.38 293 THR A N 1
ATOM 2151 C CA . THR A 1 293 ? -10.057 -0.128 0.767 1.00 92.38 293 THR A CA 1
ATOM 2152 C C . THR A 1 293 ? -10.563 -0.501 -0.625 1.00 92.38 293 THR A C 1
ATOM 2154 O O . THR A 1 293 ? -10.100 0.069 -1.605 1.00 92.38 293 THR A O 1
ATOM 2157 N N . GLY A 1 294 ? -11.526 -1.419 -0.730 1.00 89.44 294 GLY A N 1
ATOM 2158 C CA . GLY A 1 294 ? -12.079 -1.855 -2.013 1.00 89.44 294 GLY A CA 1
ATOM 2159 C C . GLY A 1 294 ? -12.824 -0.744 -2.739 1.00 89.44 294 GLY A C 1
ATOM 2160 O O . GLY A 1 294 ? -12.627 -0.564 -3.938 1.00 89.44 294 GLY A O 1
ATOM 2161 N N . VAL A 1 295 ? -13.618 0.038 -2.005 1.00 87.31 295 VAL A N 1
ATOM 2162 C CA . VAL A 1 295 ? -14.281 1.231 -2.538 1.00 87.31 295 VAL A CA 1
ATOM 2163 C C . VAL A 1 295 ? -13.247 2.251 -3.010 1.00 87.31 295 VAL A C 1
ATOM 2165 O O . VAL A 1 295 ? -13.302 2.658 -4.167 1.00 87.31 295 VAL A O 1
ATOM 2168 N N . ALA A 1 296 ? -12.270 2.601 -2.168 1.00 85.19 296 ALA A N 1
ATOM 2169 C CA . ALA A 1 296 ? -11.238 3.576 -2.515 1.00 85.19 296 ALA A CA 1
ATOM 2170 C C . ALA A 1 296 ? -10.444 3.161 -3.764 1.00 85.19 296 ALA A C 1
ATOM 2172 O O . ALA A 1 296 ? -10.338 3.940 -4.706 1.00 85.19 296 ALA A O 1
ATOM 2173 N N . ILE A 1 297 ? -9.960 1.917 -3.828 1.00 81.69 297 ILE A N 1
ATOM 2174 C CA . ILE A 1 297 ? -9.200 1.419 -4.986 1.00 81.69 297 ILE A CA 1
ATOM 2175 C C . ILE A 1 297 ? -10.059 1.393 -6.252 1.00 81.69 297 ILE A C 1
ATOM 2177 O O . ILE A 1 297 ? -9.567 1.736 -7.322 1.00 81.69 297 ILE A O 1
ATOM 2181 N N . SER A 1 298 ? -11.342 1.027 -6.153 1.00 74.19 298 SER A N 1
ATOM 2182 C CA . SER A 1 298 ? -12.228 1.033 -7.325 1.00 74.19 298 SER A CA 1
ATOM 2183 C C . SER A 1 298 ? -12.448 2.434 -7.905 1.00 74.19 298 SER A C 1
ATOM 2185 O O . SER A 1 298 ? -12.709 2.567 -9.097 1.00 74.19 298 SER A O 1
ATOM 2187 N N . THR A 1 299 ? -12.308 3.473 -7.079 1.00 68.50 299 THR A N 1
ATOM 2188 C CA . THR A 1 299 ? -12.602 4.860 -7.452 1.00 68.50 299 THR A CA 1
ATOM 2189 C C . THR A 1 299 ? -11.368 5.703 -7.765 1.00 68.50 299 THR A C 1
ATOM 2191 O O . THR A 1 299 ? -11.470 6.651 -8.535 1.00 68.50 299 THR A O 1
ATOM 2194 N N . ILE A 1 300 ? -10.194 5.349 -7.229 1.00 65.38 300 ILE A N 1
ATOM 2195 C CA . ILE A 1 300 ? -8.899 5.955 -7.587 1.00 65.38 300 ILE A CA 1
ATOM 2196 C C . ILE A 1 300 ? -8.464 5.352 -8.938 1.00 65.38 300 ILE A C 1
ATOM 2198 O O . ILE A 1 300 ? -7.486 4.638 -9.027 1.00 65.38 300 ILE A O 1
ATOM 2202 N N . HIS A 1 301 ? -9.276 5.539 -9.978 1.00 59.78 301 HIS A N 1
ATOM 2203 C CA . HIS A 1 301 ? -9.162 4.995 -11.335 1.00 59.78 301 HIS A CA 1
ATOM 2204 C C . HIS A 1 301 ? -8.238 3.774 -11.561 1.00 59.78 301 HIS A C 1
ATOM 2206 O O . HIS A 1 301 ? -7.036 3.875 -11.820 1.00 59.78 301 HIS A O 1
ATOM 2212 N N . PHE A 1 302 ? -8.871 2.606 -11.602 1.00 58.00 302 PHE A N 1
ATOM 2213 C CA . PHE A 1 302 ? -8.245 1.315 -11.838 1.00 58.00 302 PHE A CA 1
ATOM 2214 C C . PHE A 1 302 ? -7.341 1.234 -13.098 1.00 58.00 302 PHE A C 1
ATOM 2216 O O . PHE A 1 302 ? -6.296 0.588 -13.055 1.00 58.00 302 PHE A O 1
ATOM 2223 N N . GLY A 1 303 ? -7.696 1.910 -14.200 1.00 56.88 303 GLY A N 1
ATOM 2224 C CA . GLY A 1 303 ? -6.950 1.837 -15.467 1.00 56.88 303 GLY A CA 1
ATOM 2225 C C . GLY A 1 303 ? -5.576 2.521 -15.450 1.00 56.88 303 GLY A C 1
ATOM 2226 O O . GLY A 1 303 ? -4.649 2.030 -16.084 1.00 56.88 303 GLY A O 1
ATOM 2227 N N . ARG A 1 304 ? -5.416 3.605 -14.677 1.00 66.12 304 ARG A N 1
ATOM 2228 C CA . ARG A 1 304 ? -4.170 4.405 -14.605 1.00 66.12 304 ARG A CA 1
ATOM 2229 C C . ARG A 1 304 ? -3.223 3.948 -13.499 1.00 66.12 304 ARG A C 1
ATOM 2231 O O . ARG A 1 304 ? -2.032 4.225 -13.535 1.00 66.12 304 ARG A O 1
ATOM 2238 N N . LEU A 1 305 ? -3.745 3.227 -12.505 1.00 71.25 305 LEU A N 1
ATOM 2239 C CA . LEU A 1 305 ? -2.947 2.697 -11.399 1.00 71.25 305 LEU A CA 1
ATOM 2240 C C . LEU A 1 305 ? -2.626 1.217 -11.480 1.00 71.25 305 LEU A C 1
ATOM 2242 O O . LEU A 1 305 ? -1.869 0.709 -10.647 1.00 71.25 305 LEU A O 1
ATOM 2246 N N . ALA A 1 306 ? -3.185 0.520 -12.465 1.00 74.81 306 ALA A N 1
ATOM 2247 C CA . ALA A 1 306 ? -2.905 -0.886 -12.686 1.00 74.81 306 ALA A CA 1
ATOM 2248 C C . ALA A 1 306 ? -1.398 -1.226 -12.676 1.00 74.81 306 ALA A C 1
ATOM 2250 O O . ALA A 1 306 ? -1.063 -2.250 -12.076 1.00 74.81 306 ALA A O 1
ATOM 2251 N N . PRO A 1 307 ? -0.486 -0.386 -13.216 1.00 78.06 307 PRO A N 1
ATOM 2252 C CA . PRO A 1 307 ? 0.956 -0.628 -13.126 1.00 78.06 307 PRO A CA 1
ATOM 2253 C C . PRO A 1 307 ? 1.528 -0.619 -11.701 1.00 78.06 307 PRO A C 1
ATOM 2255 O O . PRO A 1 307 ? 2.427 -1.394 -11.391 1.00 78.06 307 PRO A O 1
ATOM 2258 N N . PHE A 1 308 ? 0.990 0.227 -10.819 1.00 85.62 308 PHE A N 1
ATOM 2259 C CA . PHE A 1 308 ? 1.563 0.517 -9.497 1.00 85.62 308 PHE A CA 1
ATOM 2260 C C . PHE A 1 308 ? 0.940 -0.329 -8.368 1.00 85.62 308 PHE A C 1
ATOM 2262 O O . PHE A 1 308 ? 1.561 -0.596 -7.335 1.00 85.62 308 PHE A O 1
ATOM 2269 N N . LEU A 1 309 ? -0.295 -0.808 -8.557 1.00 88.81 309 LEU A N 1
ATOM 2270 C CA . LEU A 1 309 ? -1.008 -1.641 -7.579 1.00 88.81 309 LEU A CA 1
ATOM 2271 C C . LEU A 1 309 ? -0.313 -2.970 -7.211 1.00 88.81 309 LEU A C 1
ATOM 2273 O O . LEU A 1 309 ? -0.407 -3.356 -6.041 1.00 88.81 309 LEU A O 1
ATOM 2277 N N . PRO A 1 310 ? 0.376 -3.692 -8.120 1.00 92.44 310 PRO A N 1
ATOM 2278 C CA . PRO A 1 310 ? 1.037 -4.958 -7.800 1.00 92.44 310 PRO A CA 1
ATOM 2279 C C . PRO A 1 310 ? 2.041 -4.862 -6.646 1.00 92.44 310 PRO A C 1
ATOM 2281 O O . PRO A 1 310 ? 2.066 -5.743 -5.780 1.00 92.44 310 PRO A O 1
ATOM 2284 N N . ALA A 1 311 ? 2.814 -3.774 -6.567 1.00 94.50 311 ALA A N 1
ATOM 2285 C CA . ALA A 1 311 ? 3.730 -3.550 -5.452 1.00 94.50 311 ALA A CA 1
ATOM 2286 C C . ALA A 1 311 ? 2.971 -3.402 -4.129 1.00 94.50 311 ALA A C 1
ATOM 2288 O O . ALA A 1 311 ? 3.308 -4.067 -3.144 1.00 94.50 311 ALA A O 1
ATOM 2289 N N . THR A 1 312 ? 1.892 -2.615 -4.123 1.00 95.38 312 THR A N 1
ATOM 2290 C CA . THR A 1 312 ? 1.023 -2.457 -2.947 1.00 95.38 312 THR A CA 1
ATOM 2291 C C . THR A 1 312 ? 0.390 -3.789 -2.533 1.00 95.38 312 THR A C 1
ATOM 2293 O O . THR A 1 312 ? 0.349 -4.109 -1.345 1.00 95.38 312 THR A O 1
ATOM 2296 N N . ALA A 1 313 ? -0.039 -4.613 -3.492 1.00 95.69 313 ALA A N 1
ATOM 2297 C CA . ALA A 1 313 ? -0.614 -5.932 -3.233 1.00 95.69 313 ALA A CA 1
ATOM 2298 C C . ALA A 1 313 ? 0.364 -6.867 -2.509 1.00 95.69 313 ALA A C 1
ATOM 2300 O O . ALA A 1 313 ? 0.027 -7.422 -1.457 1.00 95.69 313 ALA A O 1
ATOM 2301 N N . LEU A 1 314 ? 1.588 -7.014 -3.032 1.00 97.06 314 LEU A N 1
ATOM 2302 C CA . LEU A 1 314 ? 2.613 -7.839 -2.386 1.00 97.06 314 LEU A CA 1
ATOM 2303 C C . LEU A 1 314 ? 2.999 -7.286 -1.014 1.00 97.06 314 LEU A C 1
ATOM 2305 O O . LEU A 1 314 ? 3.146 -8.053 -0.065 1.00 97.06 314 LEU A O 1
ATOM 2309 N N . GLY A 1 315 ? 3.107 -5.966 -0.892 1.00 97.25 315 GLY A N 1
ATOM 2310 C CA . GLY A 1 315 ? 3.462 -5.302 0.353 1.00 97.25 315 GLY A CA 1
ATOM 2311 C C . GLY A 1 315 ? 2.440 -5.497 1.473 1.00 97.25 315 GLY A C 1
ATOM 2312 O O . GLY A 1 315 ? 2.797 -5.858 2.595 1.00 97.25 315 GLY A O 1
ATOM 2313 N N . VAL A 1 316 ? 1.146 -5.355 1.176 1.00 97.44 316 VAL A N 1
ATOM 2314 C CA . VAL A 1 316 ? 0.070 -5.603 2.153 1.00 97.44 316 VAL A CA 1
ATOM 2315 C C . VAL A 1 316 ? 0.063 -7.071 2.593 1.00 97.44 316 VAL A C 1
ATOM 2317 O O . VAL A 1 316 ? -0.099 -7.372 3.781 1.00 97.44 316 VAL A O 1
ATOM 2320 N N . LEU A 1 317 ? 0.289 -8.004 1.662 1.00 97.81 317 LEU A N 1
ATOM 2321 C CA . LEU A 1 317 ? 0.442 -9.422 1.993 1.00 97.81 317 LEU A CA 1
ATOM 2322 C C . LEU A 1 317 ? 1.706 -9.683 2.824 1.00 97.81 317 LEU A C 1
ATOM 2324 O O . LEU A 1 317 ? 1.662 -10.517 3.729 1.00 97.81 317 LEU A O 1
ATOM 2328 N N . ALA A 1 318 ? 2.800 -8.954 2.584 1.00 97.75 318 ALA A N 1
ATOM 2329 C CA . ALA A 1 318 ? 4.010 -9.018 3.400 1.00 97.75 318 ALA A CA 1
ATOM 2330 C C . ALA A 1 318 ? 3.726 -8.604 4.851 1.00 97.75 318 ALA A C 1
ATOM 2332 O O . ALA A 1 318 ? 4.093 -9.326 5.780 1.00 97.75 318 ALA A O 1
ATOM 2333 N N . CYS A 1 319 ? 2.998 -7.500 5.048 1.00 97.12 319 CYS A N 1
ATOM 2334 C CA . CYS A 1 319 ? 2.532 -7.049 6.358 1.00 97.12 319 CYS A CA 1
ATOM 2335 C C . CYS A 1 319 ? 1.689 -8.122 7.064 1.00 97.12 319 CYS A C 1
ATOM 2337 O O . CYS A 1 319 ? 1.940 -8.452 8.226 1.00 97.12 319 CYS A O 1
ATOM 2339 N N . TRP A 1 320 ? 0.721 -8.720 6.366 1.00 95.75 320 TRP A N 1
ATOM 2340 C CA . TRP A 1 320 ? -0.074 -9.812 6.930 1.00 95.75 320 TRP A CA 1
ATOM 2341 C C . TRP A 1 320 ? 0.790 -11.015 7.336 1.00 95.75 320 TRP A C 1
ATOM 2343 O O . TRP A 1 320 ? 0.670 -11.503 8.464 1.00 95.75 320 TRP A O 1
ATOM 2353 N N . GLN A 1 321 ? 1.678 -11.482 6.454 1.00 95.62 321 GLN A N 1
ATOM 2354 C CA . GLN A 1 321 ? 2.549 -12.624 6.739 1.00 95.62 321 GLN A CA 1
ATOM 2355 C C . GLN A 1 321 ? 3.503 -12.339 7.901 1.00 95.62 321 GLN A C 1
ATOM 2357 O O . GLN A 1 321 ? 3.772 -13.232 8.703 1.00 95.62 321 GLN A O 1
ATOM 2362 N N . LEU A 1 322 ? 3.964 -11.095 8.051 1.00 94.12 322 LEU A N 1
ATOM 2363 C CA . LEU A 1 322 ? 4.810 -10.692 9.169 1.00 94.12 322 LEU A CA 1
ATOM 2364 C C . LEU A 1 322 ? 4.045 -10.782 10.496 1.00 94.12 322 LEU A C 1
ATOM 2366 O O . LEU A 1 322 ? 4.512 -11.431 11.433 1.00 94.12 322 LEU A O 1
ATOM 2370 N N . LEU A 1 323 ? 2.835 -10.214 10.556 1.00 90.25 323 LEU A N 1
ATOM 2371 C CA . LEU A 1 323 ? 1.966 -10.294 11.738 1.00 90.25 323 LEU A CA 1
ATOM 2372 C C . LEU A 1 323 ? 1.627 -11.742 12.093 1.00 90.25 323 LEU A C 1
ATOM 2374 O O . LEU A 1 323 ? 1.703 -12.136 13.259 1.00 90.25 323 LEU A O 1
ATOM 2378 N N . ARG A 1 324 ? 1.293 -12.553 11.085 1.00 86.12 324 ARG A N 1
ATOM 2379 C CA . ARG A 1 324 ? 1.007 -13.978 11.259 1.00 86.12 324 ARG A CA 1
ATOM 2380 C C . ARG A 1 324 ? 2.233 -14.747 11.747 1.00 86.12 324 ARG A C 1
ATOM 2382 O O . ARG A 1 324 ? 2.105 -15.568 12.651 1.00 86.12 324 ARG A O 1
ATOM 2389 N N . GLY A 1 325 ? 3.405 -14.479 11.175 1.00 85.00 325 GLY A N 1
ATOM 2390 C CA . GLY A 1 325 ? 4.663 -15.128 11.536 1.00 85.00 325 GLY A CA 1
ATOM 2391 C C . GLY A 1 325 ? 5.061 -14.851 12.977 1.00 85.00 325 GLY A C 1
ATOM 2392 O O . GLY A 1 325 ? 5.404 -15.783 13.698 1.00 85.00 325 GLY A O 1
ATOM 2393 N N . VAL A 1 326 ? 4.931 -13.601 13.425 1.00 85.00 326 VAL A N 1
ATOM 2394 C CA . VAL A 1 326 ? 5.203 -13.221 14.818 1.00 85.00 326 VAL A CA 1
ATOM 2395 C C . VAL A 1 326 ? 4.218 -13.875 15.782 1.00 85.00 326 VAL A C 1
ATOM 2397 O O . VAL A 1 326 ? 4.628 -14.393 16.816 1.00 85.00 326 VAL A O 1
ATOM 2400 N N . ARG A 1 327 ? 2.929 -13.915 15.433 1.00 78.75 327 ARG A N 1
ATOM 2401 C CA . ARG A 1 327 ? 1.889 -14.491 16.299 1.00 78.75 327 ARG A CA 1
ATOM 2402 C C . ARG A 1 327 ? 1.946 -16.002 16.412 1.00 78.75 327 ARG A C 1
ATOM 2404 O O . ARG A 1 327 ? 1.827 -16.536 17.505 1.00 78.75 327 ARG A O 1
ATOM 2411 N N . MET A 1 328 ? 2.107 -16.682 15.284 1.00 76.88 328 MET A N 1
ATOM 2412 C CA . MET A 1 328 ? 2.114 -18.145 15.224 1.00 76.88 328 MET A CA 1
ATOM 2413 C C . MET A 1 328 ? 3.522 -18.721 15.414 1.00 76.88 328 MET A C 1
ATOM 2415 O O . MET A 1 328 ? 3.704 -19.929 15.280 1.00 76.88 328 MET A O 1
ATOM 2419 N N . ASN A 1 329 ? 4.522 -17.866 15.666 1.00 78.50 329 ASN A N 1
ATOM 2420 C CA . ASN A 1 329 ? 5.943 -18.215 15.649 1.00 78.50 329 ASN A CA 1
ATOM 2421 C C . ASN A 1 329 ? 6.327 -19.023 14.388 1.00 78.50 329 ASN A C 1
ATOM 2423 O O . ASN A 1 329 ? 7.076 -20.002 14.438 1.00 78.50 329 ASN A O 1
ATOM 2427 N N . ASP A 1 330 ? 5.757 -18.637 13.241 1.00 81.62 330 ASP A N 1
ATOM 2428 C CA . ASP A 1 330 ? 5.894 -19.362 11.984 1.00 81.62 330 ASP A CA 1
ATOM 2429 C C . ASP A 1 330 ? 6.984 -18.756 11.099 1.00 81.62 330 ASP A C 1
ATOM 2431 O O . ASP A 1 330 ? 6.827 -17.713 10.461 1.00 81.62 330 ASP A O 1
ATOM 2435 N N . VAL A 1 331 ? 8.084 -19.496 11.003 1.00 87.62 331 VAL A N 1
ATOM 2436 C CA . VAL A 1 331 ? 9.234 -19.188 10.153 1.00 87.62 331 VAL A CA 1
ATOM 2437 C C . VAL A 1 331 ? 8.876 -19.058 8.672 1.00 87.62 331 VAL A C 1
ATOM 2439 O O . VAL A 1 331 ? 9.473 -18.235 7.979 1.00 87.62 331 VAL A O 1
ATOM 2442 N N . ARG A 1 332 ? 7.913 -19.840 8.170 1.00 91.25 332 ARG A N 1
ATOM 2443 C CA . ARG A 1 332 ? 7.508 -19.770 6.755 1.00 91.25 332 ARG A CA 1
ATOM 2444 C C . ARG A 1 332 ? 6.891 -18.419 6.454 1.00 91.25 332 ARG A C 1
ATOM 2446 O O . ARG A 1 332 ? 7.265 -17.784 5.477 1.00 91.25 332 ARG A O 1
ATOM 2453 N N . SER A 1 333 ? 5.991 -17.984 7.330 1.00 90.56 333 SER A N 1
ATOM 2454 C CA . SER A 1 333 ? 5.362 -16.671 7.257 1.00 90.56 333 SER A CA 1
ATOM 2455 C C . SER A 1 333 ? 6.406 -15.550 7.378 1.00 90.56 333 SER A C 1
ATOM 2457 O O . SER A 1 333 ? 6.365 -14.607 6.597 1.00 90.56 333 SER A O 1
ATOM 2459 N N . GLY A 1 334 ? 7.416 -15.694 8.251 1.00 91.94 334 GLY A N 1
ATOM 2460 C CA . GLY A 1 334 ? 8.550 -14.758 8.332 1.00 91.94 334 GLY A CA 1
ATOM 2461 C C . GLY A 1 334 ? 9.352 -14.644 7.026 1.00 91.94 334 GLY A C 1
ATOM 2462 O O . GLY A 1 334 ? 9.570 -13.539 6.535 1.00 91.94 334 GLY A O 1
ATOM 2463 N N . PHE A 1 335 ? 9.733 -15.776 6.423 1.00 95.56 335 PHE A N 1
ATOM 2464 C CA . PHE A 1 335 ? 10.419 -15.806 5.123 1.00 95.56 335 PHE A CA 1
ATOM 2465 C C . PHE A 1 335 ? 9.561 -15.218 3.994 1.00 95.56 335 PHE A C 1
ATOM 2467 O O . PHE A 1 335 ? 10.036 -14.371 3.241 1.00 95.56 335 PHE A O 1
ATOM 2474 N N . MET A 1 336 ? 8.289 -15.621 3.906 1.00 96.19 336 MET A N 1
ATOM 2475 C CA . MET A 1 336 ? 7.345 -15.097 2.915 1.00 96.19 336 MET A CA 1
ATOM 2476 C C . MET A 1 336 ? 7.149 -13.590 3.060 1.00 96.19 336 MET A C 1
ATOM 2478 O O . MET A 1 336 ? 7.131 -12.893 2.056 1.00 96.19 336 MET A O 1
ATOM 2482 N N . ALA A 1 337 ? 7.061 -13.067 4.284 1.00 97.00 337 ALA A N 1
ATOM 2483 C CA . ALA A 1 337 ? 6.968 -11.630 4.516 1.00 97.00 337 ALA A CA 1
ATOM 2484 C C . ALA A 1 337 ? 8.184 -10.872 3.960 1.00 97.00 337 ALA A C 1
ATOM 2486 O O . ALA A 1 337 ? 8.020 -9.841 3.318 1.00 97.00 337 ALA A O 1
ATOM 2487 N N . GLY A 1 338 ? 9.394 -11.400 4.159 1.00 97.25 338 GLY A N 1
ATOM 2488 C CA . GLY A 1 338 ? 10.612 -10.813 3.601 1.00 97.25 338 GLY A CA 1
ATOM 2489 C C . GLY A 1 338 ? 10.650 -10.862 2.076 1.00 97.25 338 GLY A C 1
ATOM 2490 O O . GLY A 1 338 ? 10.916 -9.853 1.429 1.00 97.25 338 GLY A O 1
ATOM 2491 N N . ALA A 1 339 ? 10.332 -12.025 1.504 1.00 97.38 339 ALA A N 1
ATOM 2492 C CA . ALA A 1 339 ? 10.319 -12.229 0.058 1.00 97.38 339 ALA A CA 1
ATOM 2493 C C . ALA A 1 339 ? 9.266 -11.355 -0.644 1.00 97.38 339 ALA A C 1
ATOM 2495 O O . ALA A 1 339 ? 9.553 -10.769 -1.682 1.00 97.38 339 ALA A O 1
ATOM 2496 N N . LEU A 1 340 ? 8.072 -11.218 -0.059 1.00 97.81 340 LEU A N 1
ATOM 2497 C CA . LEU A 1 340 ? 7.004 -10.363 -0.581 1.00 97.81 340 LEU A CA 1
ATOM 2498 C C . LEU A 1 340 ? 7.344 -8.872 -0.458 1.00 97.81 340 LEU A C 1
ATOM 2500 O O . LEU A 1 340 ? 7.066 -8.122 -1.388 1.00 97.81 340 LEU A O 1
ATOM 2504 N N . ALA A 1 341 ? 7.976 -8.440 0.640 1.00 97.44 341 ALA A N 1
ATOM 2505 C CA . ALA A 1 341 ? 8.431 -7.055 0.787 1.00 97.44 341 ALA A CA 1
ATOM 2506 C C . ALA A 1 341 ? 9.556 -6.717 -0.207 1.00 97.44 341 ALA A C 1
ATOM 2508 O O . ALA A 1 341 ? 9.533 -5.655 -0.821 1.00 97.44 341 ALA A O 1
ATOM 2509 N N . GLY A 1 342 ? 10.501 -7.640 -0.422 1.00 96.62 342 GLY A N 1
ATOM 2510 C CA . GLY A 1 342 ? 11.518 -7.505 -1.466 1.00 96.62 342 GLY A CA 1
ATOM 2511 C C . GLY A 1 342 ? 10.903 -7.468 -2.865 1.00 96.62 342 GLY A C 1
ATOM 2512 O O . GLY A 1 342 ? 11.197 -6.569 -3.640 1.00 96.62 342 GLY A O 1
ATOM 2513 N N . GLY A 1 343 ? 9.987 -8.392 -3.167 1.00 96.38 343 GLY A N 1
ATOM 2514 C CA . GLY A 1 343 ? 9.283 -8.434 -4.450 1.00 96.38 343 GLY A CA 1
ATOM 2515 C C . GLY A 1 343 ? 8.447 -7.181 -4.712 1.00 96.38 343 GLY A C 1
ATOM 2516 O O . GLY A 1 343 ? 8.417 -6.699 -5.834 1.00 96.38 343 GLY A O 1
ATOM 2517 N N . SER A 1 344 ? 7.835 -6.607 -3.674 1.00 96.75 344 SER A N 1
ATOM 2518 C CA . SER A 1 344 ? 7.126 -5.328 -3.758 1.00 96.75 344 SER A CA 1
ATOM 2519 C C . SER A 1 344 ? 8.043 -4.208 -4.267 1.00 96.75 344 SER A C 1
ATOM 2521 O O . SER A 1 344 ? 7.663 -3.520 -5.209 1.00 96.75 344 SER A O 1
ATOM 2523 N N . LEU A 1 345 ? 9.269 -4.083 -3.728 1.00 95.81 345 LEU A N 1
ATOM 2524 C CA . LEU A 1 345 ? 10.265 -3.106 -4.202 1.00 95.81 345 LEU A CA 1
ATOM 2525 C C . LEU A 1 345 ? 10.735 -3.379 -5.635 1.00 95.81 345 LEU A C 1
ATOM 2527 O O . LEU A 1 345 ? 11.142 -2.441 -6.307 1.00 95.81 345 LEU A O 1
ATOM 2531 N N . LEU A 1 346 ? 10.717 -4.629 -6.103 1.00 94.00 346 LEU A N 1
ATOM 2532 C CA . LEU A 1 346 ? 11.079 -4.944 -7.490 1.00 94.00 346 LEU A CA 1
ATOM 2533 C C . LEU A 1 346 ? 9.989 -4.556 -8.492 1.00 94.00 346 LEU A C 1
ATOM 2535 O O . LEU A 1 346 ? 10.315 -4.311 -9.646 1.00 94.00 346 LEU A O 1
ATOM 2539 N N . LEU A 1 347 ? 8.719 -4.555 -8.075 1.00 92.06 347 LEU A N 1
ATOM 2540 C CA . LEU A 1 347 ? 7.588 -4.253 -8.955 1.00 92.06 347 LEU A CA 1
ATOM 2541 C C . LEU A 1 347 ? 7.388 -2.750 -9.153 1.00 92.06 347 LEU A C 1
ATOM 2543 O O . LEU A 1 347 ? 7.075 -2.327 -10.259 1.00 92.06 347 LEU A O 1
ATOM 2547 N N . ASP A 1 348 ? 7.531 -1.964 -8.086 1.00 91.31 348 ASP A N 1
ATOM 2548 C CA . ASP A 1 348 ? 7.443 -0.507 -8.143 1.00 91.31 348 ASP A CA 1
ATOM 2549 C C . ASP A 1 348 ? 8.175 0.134 -6.953 1.00 91.31 348 ASP A C 1
ATOM 2551 O O . ASP A 1 348 ? 8.347 -0.471 -5.886 1.00 91.31 348 ASP A O 1
ATOM 2555 N N . ARG A 1 349 ? 8.581 1.396 -7.114 1.00 91.31 349 ARG A N 1
ATOM 2556 C CA . ARG A 1 349 ? 9.279 2.178 -6.085 1.00 91.31 349 ARG A CA 1
ATOM 2557 C C . ARG A 1 349 ? 8.476 2.337 -4.792 1.00 91.31 349 ARG A C 1
ATOM 2559 O O . ARG A 1 349 ? 9.074 2.398 -3.715 1.00 91.31 349 ARG A O 1
ATOM 2566 N N . SER A 1 350 ? 7.139 2.329 -4.860 1.00 91.94 350 SER A N 1
ATOM 2567 C CA . SER A 1 350 ? 6.268 2.328 -3.673 1.00 91.94 350 SER A CA 1
ATOM 2568 C C . SER A 1 350 ? 6.533 1.125 -2.762 1.00 91.94 350 SER A C 1
ATOM 2570 O O . SER A 1 350 ? 6.285 1.190 -1.558 1.00 91.94 350 SER A O 1
ATOM 2572 N N . GLY A 1 351 ? 7.127 0.051 -3.290 1.00 93.31 351 GLY A N 1
ATOM 2573 C CA . GLY A 1 351 ? 7.531 -1.117 -2.523 1.00 93.31 351 GLY A CA 1
ATOM 2574 C C . GLY A 1 351 ? 8.585 -0.853 -1.445 1.00 93.31 351 GLY A C 1
ATOM 2575 O O . GLY A 1 351 ? 8.644 -1.589 -0.454 1.00 93.31 351 GLY A O 1
ATOM 2576 N N . LEU A 1 352 ? 9.360 0.236 -1.559 1.00 95.25 352 LEU A N 1
ATOM 2577 C CA . LEU A 1 352 ? 10.323 0.663 -0.533 1.00 95.25 352 LEU A CA 1
ATOM 2578 C C . LEU A 1 352 ? 9.639 0.898 0.822 1.00 95.25 352 LEU A C 1
ATOM 2580 O O . LEU A 1 352 ? 10.205 0.575 1.872 1.00 95.25 352 LEU A O 1
ATOM 2584 N N . VAL A 1 353 ? 8.386 1.368 0.793 1.00 96.62 353 VAL A N 1
ATOM 2585 C CA . VAL A 1 353 ? 7.529 1.530 1.973 1.00 96.62 353 VAL A CA 1
ATOM 2586 C C . VAL A 1 353 ? 7.493 0.245 2.796 1.00 96.62 353 VAL A C 1
ATOM 2588 O O . VAL A 1 353 ? 7.682 0.291 4.007 1.00 96.62 353 VAL A O 1
ATOM 2591 N N . PHE A 1 354 ? 7.283 -0.915 2.175 1.00 97.25 354 PHE A N 1
ATOM 2592 C CA . PHE A 1 354 ? 7.042 -2.158 2.911 1.00 97.25 354 PHE A CA 1
ATOM 2593 C C . PHE A 1 354 ? 8.305 -2.748 3.540 1.00 97.25 354 PHE A C 1
ATOM 2595 O O . PHE A 1 354 ? 8.220 -3.411 4.577 1.00 97.25 354 PHE A O 1
ATOM 2602 N N . LEU A 1 355 ? 9.483 -2.461 2.979 1.00 95.88 355 LEU A N 1
ATOM 2603 C CA . LEU A 1 355 ? 10.755 -2.767 3.635 1.00 95.88 355 LEU A CA 1
ATOM 2604 C C . LEU A 1 355 ? 10.943 -1.906 4.887 1.00 95.88 355 LEU A C 1
ATOM 2606 O O . LEU A 1 355 ? 11.268 -2.440 5.950 1.00 95.88 355 LEU A O 1
ATOM 2610 N N . LEU A 1 356 ? 10.670 -0.599 4.786 1.00 96.75 356 LEU A N 1
ATOM 2611 C CA . LEU A 1 356 ? 10.729 0.314 5.929 1.00 96.75 356 LEU A CA 1
ATOM 2612 C C . LEU A 1 356 ? 9.709 -0.075 7.010 1.00 96.75 356 LEU A C 1
ATOM 2614 O O . LEU A 1 356 ? 10.066 -0.154 8.184 1.00 96.75 356 LEU A O 1
ATOM 2618 N N . ILE A 1 357 ? 8.474 -0.403 6.620 1.00 96.62 357 ILE A N 1
ATOM 2619 C CA . ILE A 1 357 ? 7.440 -0.925 7.525 1.00 96.62 357 ILE A CA 1
ATOM 2620 C C . ILE A 1 357 ? 7.936 -2.178 8.238 1.00 96.62 357 ILE A C 1
ATOM 2622 O O . ILE A 1 357 ? 7.829 -2.256 9.459 1.00 96.62 357 ILE A O 1
ATOM 2626 N N . GLY A 1 358 ? 8.505 -3.143 7.509 1.00 94.38 358 GLY A N 1
ATOM 2627 C CA . GLY A 1 358 ? 9.045 -4.366 8.100 1.00 94.38 358 GLY A CA 1
ATOM 2628 C C . GLY A 1 358 ? 10.081 -4.074 9.188 1.00 94.38 358 GLY A C 1
ATOM 2629 O O . GLY A 1 358 ? 9.979 -4.614 10.291 1.00 94.38 358 GLY A O 1
ATOM 2630 N N . LEU A 1 359 ? 11.027 -3.168 8.921 1.00 94.94 359 LEU A N 1
ATOM 2631 C CA . LEU A 1 359 ? 12.041 -2.742 9.894 1.00 94.94 359 LEU A CA 1
ATOM 2632 C C . LEU A 1 359 ? 11.423 -2.050 11.120 1.00 94.94 359 LEU A C 1
ATOM 2634 O O . LEU A 1 359 ? 11.752 -2.398 12.258 1.00 94.94 359 LEU A O 1
ATOM 2638 N N . LEU A 1 360 ? 10.498 -1.111 10.905 1.00 95.25 360 LEU A N 1
ATOM 2639 C CA . LEU A 1 360 ? 9.810 -0.397 11.985 1.00 95.25 360 LEU A CA 1
ATOM 2640 C C . LEU A 1 360 ? 8.938 -1.335 12.826 1.00 95.25 360 LEU A C 1
ATOM 2642 O O . LEU A 1 360 ? 8.852 -1.184 14.045 1.00 95.25 360 LEU A O 1
ATOM 2646 N N . TRP A 1 361 ? 8.311 -2.336 12.214 1.00 94.06 361 TRP A N 1
ATOM 2647 C CA . TRP A 1 361 ? 7.512 -3.329 12.926 1.00 94.06 361 TRP A CA 1
ATOM 2648 C C . TRP A 1 361 ? 8.382 -4.266 13.752 1.00 94.06 361 TRP A C 1
ATOM 2650 O O . TRP A 1 361 ? 8.009 -4.561 14.882 1.00 94.06 361 TRP A O 1
ATOM 2660 N N . TRP A 1 362 ? 9.565 -4.659 13.269 1.00 93.06 362 TRP A N 1
ATOM 2661 C CA . TRP A 1 362 ? 10.534 -5.394 14.088 1.00 93.06 362 TRP A CA 1
ATOM 2662 C C . TRP A 1 362 ? 10.976 -4.610 15.325 1.00 93.06 362 TRP A C 1
ATOM 2664 O O . TRP A 1 362 ? 11.040 -5.190 16.412 1.00 93.06 362 TRP A O 1
ATOM 2674 N N . ALA A 1 363 ? 11.197 -3.297 15.194 1.00 89.75 363 ALA A N 1
ATOM 2675 C CA . ALA A 1 363 ? 11.427 -2.429 16.348 1.00 89.75 363 ALA A CA 1
ATOM 2676 C C . ALA A 1 363 ? 10.213 -2.423 17.295 1.00 89.75 363 ALA A C 1
ATOM 2678 O O . ALA A 1 363 ? 10.375 -2.602 18.500 1.00 89.75 363 ALA A O 1
ATOM 2679 N N . GLY A 1 364 ? 8.995 -2.333 16.756 1.00 86.50 364 GLY A N 1
ATOM 2680 C CA . GLY A 1 364 ? 7.750 -2.435 17.526 1.00 86.50 364 GLY A CA 1
ATOM 2681 C C . GLY A 1 364 ? 7.603 -3.750 18.289 1.00 86.50 364 GLY A C 1
ATOM 2682 O O . GLY A 1 364 ? 7.329 -3.735 19.486 1.00 86.50 364 GLY A O 1
ATOM 2683 N N . PHE A 1 365 ? 7.850 -4.891 17.639 1.00 87.25 365 PHE A N 1
ATOM 2684 C CA . PHE A 1 365 ? 7.805 -6.211 18.277 1.00 87.25 365 PHE A CA 1
ATOM 2685 C C . PHE A 1 365 ? 8.829 -6.332 19.415 1.00 87.25 365 PHE A C 1
ATOM 2687 O O . PHE A 1 365 ? 8.559 -7.005 20.411 1.00 87.25 365 PHE A O 1
ATOM 2694 N N . ALA A 1 366 ? 9.986 -5.674 19.286 1.00 83.19 366 ALA A N 1
ATOM 2695 C CA . ALA A 1 366 ? 11.015 -5.641 20.320 1.00 83.19 366 ALA A CA 1
ATOM 2696 C C . ALA A 1 366 ? 10.683 -4.685 21.484 1.00 83.19 366 ALA A C 1
ATOM 2698 O O . ALA A 1 366 ? 11.013 -5.007 22.626 1.00 83.19 366 ALA A O 1
ATOM 2699 N N . LEU A 1 367 ? 10.053 -3.536 21.204 1.00 80.50 367 LEU A N 1
ATOM 2700 C CA . LEU A 1 367 ? 9.771 -2.468 22.175 1.00 80.50 367 LEU A CA 1
ATOM 2701 C C . LEU A 1 367 ? 8.450 -2.666 22.926 1.00 80.50 367 LEU A C 1
ATOM 2703 O O . LEU A 1 367 ? 8.427 -2.615 24.151 1.00 80.50 367 LEU A O 1
ATOM 2707 N N . VAL A 1 368 ? 7.359 -2.904 22.194 1.00 74.56 368 VAL A N 1
ATOM 2708 C CA . VAL A 1 368 ? 6.003 -3.089 22.746 1.00 74.56 368 VAL A CA 1
ATOM 2709 C C . VAL A 1 368 ? 5.834 -4.501 23.324 1.00 74.56 368 VAL A C 1
ATOM 2711 O O . VAL A 1 368 ? 4.983 -4.749 24.175 1.00 74.56 368 VAL A O 1
ATOM 2714 N N . GLY A 1 369 ? 6.704 -5.423 22.906 1.00 63.19 369 GLY A N 1
ATOM 2715 C CA . GLY A 1 369 ? 6.676 -6.823 23.289 1.00 63.19 369 GLY A CA 1
ATOM 2716 C C . GLY A 1 369 ? 5.603 -7.594 22.524 1.00 63.19 369 GLY A C 1
ATOM 2717 O O . GLY A 1 369 ? 4.467 -7.157 22.343 1.00 63.19 369 GLY A O 1
ATOM 2718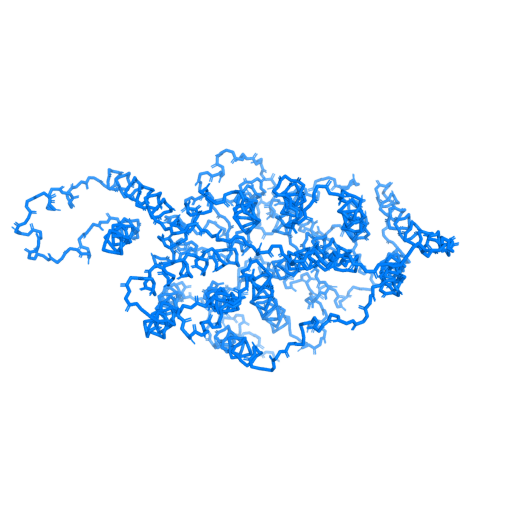 N N . THR A 1 370 ? 5.944 -8.801 22.087 1.00 58.22 370 THR A N 1
ATOM 2719 C CA . THR A 1 370 ? 4.927 -9.775 21.699 1.00 58.22 370 THR A CA 1
ATOM 2720 C C . THR A 1 370 ? 4.218 -10.219 22.966 1.00 58.22 370 THR A C 1
ATOM 2722 O O . THR A 1 370 ? 4.813 -10.911 23.787 1.00 58.22 370 THR A O 1
ATOM 2725 N N . THR A 1 371 ? 2.988 -9.750 23.152 1.00 48.50 371 THR A N 1
ATOM 2726 C CA . THR A 1 371 ? 2.012 -10.179 24.164 1.00 48.50 371 THR A CA 1
ATOM 2727 C C . THR A 1 371 ? 2.366 -11.517 24.836 1.00 48.50 371 THR A C 1
ATOM 2729 O O . THR A 1 371 ? 2.093 -12.575 24.276 1.00 48.50 371 THR A O 1
ATOM 2732 N N . GLY A 1 372 ? 2.969 -11.463 26.032 1.00 41.38 372 GLY A N 1
ATOM 2733 C CA . GLY A 1 372 ? 3.185 -12.637 26.888 1.00 41.38 372 GLY A CA 1
ATOM 2734 C C . GLY A 1 372 ? 4.643 -12.996 27.203 1.00 41.38 372 GLY A C 1
ATOM 2735 O O . GLY A 1 372 ? 5.151 -14.012 26.746 1.00 41.38 372 GLY A O 1
ATOM 2736 N N . GLY A 1 373 ? 5.275 -12.232 28.101 1.00 39.62 373 GLY A N 1
ATOM 2737 C CA . GLY A 1 373 ? 6.397 -12.707 28.922 1.00 39.62 373 GLY A CA 1
ATOM 2738 C C . GLY A 1 373 ? 7.804 -12.314 28.456 1.00 39.62 373 GLY A C 1
ATOM 2739 O O . GLY A 1 373 ? 8.200 -12.519 27.315 1.00 39.62 373 GLY A O 1
ATOM 2740 N N . ALA A 1 374 ? 8.610 -11.829 29.405 1.00 38.84 374 ALA A N 1
ATOM 2741 C CA . ALA A 1 374 ? 10.009 -11.406 29.259 1.00 38.84 374 ALA A CA 1
ATOM 2742 C C . ALA A 1 374 ? 11.008 -12.533 28.874 1.00 38.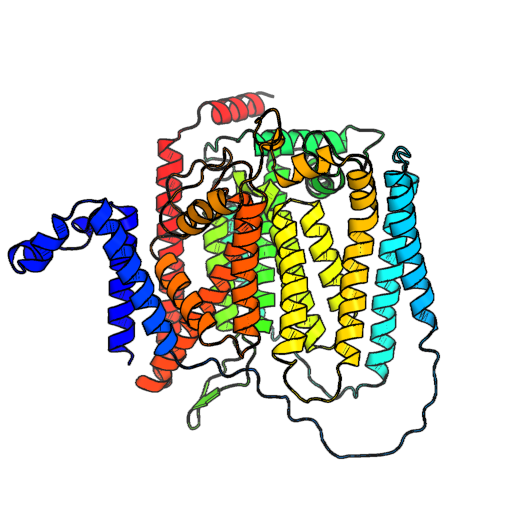84 374 ALA A C 1
ATOM 2744 O O . ALA A 1 374 ? 12.216 -12.380 29.041 1.00 38.84 374 ALA A O 1
ATOM 2745 N N . GLY A 1 375 ? 10.524 -13.681 28.390 1.00 45.94 375 GLY A N 1
ATOM 2746 C CA . GLY A 1 375 ? 11.265 -14.940 28.356 1.00 45.94 375 GLY A CA 1
ATOM 2747 C C . GLY A 1 375 ? 11.873 -15.366 27.019 1.00 45.94 375 GLY A C 1
ATOM 2748 O O . GLY A 1 375 ? 12.707 -16.265 27.031 1.00 45.94 375 GLY A O 1
ATOM 2749 N N . SER A 1 376 ? 11.527 -14.786 25.862 1.00 52.41 376 SER A N 1
ATOM 2750 C CA . SER A 1 376 ? 12.077 -15.320 24.603 1.00 52.41 376 SER A CA 1
ATOM 2751 C C . SER A 1 376 ? 12.320 -14.274 23.512 1.00 52.41 376 SER A C 1
ATOM 2753 O O . SER A 1 376 ? 11.564 -14.147 22.553 1.00 52.41 376 SER A O 1
ATOM 2755 N N . ARG A 1 377 ? 13.463 -13.583 23.593 1.00 60.78 377 ARG A N 1
ATOM 2756 C CA . ARG A 1 377 ? 14.033 -12.819 22.460 1.00 60.78 377 ARG A CA 1
ATOM 2757 C C . ARG A 1 377 ? 14.509 -13.722 21.308 1.00 60.78 377 ARG A C 1
ATOM 2759 O O . ARG A 1 377 ? 14.579 -13.288 20.163 1.00 60.78 377 ARG A O 1
ATOM 2766 N N . GLN A 1 378 ? 14.822 -14.986 21.600 1.00 60.66 378 GLN A N 1
ATOM 2767 C CA . GLN A 1 378 ? 15.335 -15.953 20.622 1.00 60.66 378 GLN A CA 1
ATOM 2768 C C . GLN A 1 378 ? 14.386 -16.272 19.443 1.00 60.66 378 GLN A C 1
ATOM 2770 O O . GLN A 1 378 ? 14.869 -16.268 18.309 1.00 60.66 378 GLN A O 1
ATOM 2775 N N . PRO A 1 379 ? 13.072 -16.526 19.627 1.00 74.31 379 PRO A N 1
ATOM 2776 C CA . PRO A 1 379 ? 12.159 -16.747 18.503 1.00 74.31 379 PRO A CA 1
ATOM 2777 C C . PRO A 1 379 ? 12.012 -15.515 17.604 1.00 74.31 379 PRO A C 1
ATOM 2779 O O . PRO A 1 379 ? 11.989 -15.668 16.387 1.00 74.31 379 PRO A O 1
ATOM 2782 N N . LEU A 1 380 ? 12.019 -14.300 18.166 1.00 81.31 380 LEU A N 1
ATOM 2783 C CA . LEU A 1 380 ? 11.948 -13.064 17.379 1.00 81.31 380 LEU A CA 1
ATOM 2784 C C . LEU A 1 380 ? 13.179 -12.871 16.492 1.00 81.31 380 LEU A C 1
ATOM 2786 O O . LEU A 1 380 ? 13.031 -12.617 15.302 1.00 81.31 380 LEU A O 1
ATOM 2790 N N . LEU A 1 381 ? 14.386 -13.075 17.031 1.00 85.06 381 LEU A N 1
ATOM 2791 C CA . LEU A 1 381 ? 15.621 -13.011 16.239 1.00 85.06 381 LEU A CA 1
ATOM 2792 C C . LEU A 1 381 ? 15.654 -14.071 15.133 1.00 85.06 381 LEU A C 1
ATOM 2794 O O . LEU A 1 381 ? 16.115 -13.799 14.025 1.00 85.06 381 LEU A O 1
ATOM 2798 N N . ARG A 1 382 ? 15.137 -15.275 15.410 1.00 87.25 382 ARG A N 1
ATOM 2799 C CA . ARG A 1 382 ? 15.004 -16.325 14.395 1.00 87.25 382 ARG A CA 1
ATOM 2800 C C . ARG A 1 382 ? 14.067 -15.884 13.270 1.00 87.25 382 ARG A C 1
ATOM 2802 O O . ARG A 1 382 ? 14.430 -16.040 12.109 1.00 87.25 382 ARG A O 1
ATOM 2809 N N . LEU A 1 383 ? 12.887 -15.357 13.593 1.00 88.38 383 LEU A N 1
ATOM 2810 C CA . LEU A 1 383 ? 11.924 -14.887 12.592 1.00 88.38 383 LEU A CA 1
ATOM 2811 C C . LEU A 1 383 ? 12.459 -13.688 11.797 1.00 88.38 383 LEU A C 1
ATOM 2813 O O . LEU A 1 383 ? 12.319 -13.678 10.577 1.00 88.38 383 LEU A O 1
ATOM 2817 N N . LEU A 1 384 ? 13.137 -12.745 12.458 1.00 92.69 384 LEU A N 1
ATOM 2818 C CA . LEU A 1 384 ? 13.836 -11.632 11.812 1.00 92.69 384 LEU A CA 1
ATOM 2819 C C . LEU A 1 384 ? 14.888 -12.139 10.820 1.00 92.69 384 LEU A C 1
ATOM 2821 O O . LEU A 1 384 ? 14.941 -11.664 9.692 1.00 92.69 384 LEU A O 1
ATOM 2825 N N . GLY A 1 385 ? 15.689 -13.137 11.206 1.00 92.69 385 GLY A N 1
ATOM 2826 C CA . GLY A 1 385 ? 16.682 -13.742 10.317 1.00 92.69 385 GLY A CA 1
ATOM 2827 C C . GLY A 1 385 ? 16.059 -14.361 9.063 1.00 92.69 385 GLY A C 1
ATOM 2828 O O . GLY A 1 385 ? 16.601 -14.217 7.972 1.00 92.69 385 GLY A O 1
ATOM 2829 N N . TRP A 1 386 ? 14.893 -15.000 9.191 1.00 94.25 386 TRP A N 1
ATOM 2830 C CA . TRP A 1 386 ? 14.162 -15.539 8.040 1.00 94.25 386 TRP A CA 1
ATOM 2831 C C . TRP A 1 386 ? 13.500 -14.463 7.183 1.00 94.25 386 TRP A C 1
ATOM 2833 O O . TRP A 1 386 ? 13.491 -14.598 5.962 1.00 94.25 386 TRP A O 1
ATOM 2843 N N . TRP A 1 387 ? 13.002 -13.390 7.796 1.00 96.19 387 TRP A N 1
ATOM 2844 C CA . TRP A 1 387 ? 12.518 -12.214 7.077 1.00 96.19 387 TRP A CA 1
ATOM 2845 C C . TRP A 1 387 ? 13.643 -11.569 6.256 1.00 96.19 387 TRP A C 1
ATOM 2847 O O . TRP A 1 387 ? 13.492 -11.382 5.051 1.00 96.19 387 TRP A O 1
ATOM 2857 N N . LEU A 1 388 ? 14.814 -11.345 6.862 1.00 96.00 388 LEU A N 1
ATOM 2858 C CA . LEU A 1 388 ? 16.000 -10.854 6.153 1.00 96.00 388 LEU A CA 1
ATOM 2859 C C . LEU A 1 388 ? 16.418 -11.804 5.029 1.00 96.00 388 LEU A C 1
ATOM 2861 O O . LEU A 1 388 ? 16.689 -11.350 3.923 1.00 96.00 388 LEU A O 1
ATOM 2865 N N . ALA A 1 389 ? 16.418 -13.117 5.275 1.00 95.50 389 ALA A N 1
ATOM 2866 C CA . ALA A 1 389 ? 16.744 -14.099 4.246 1.00 95.50 389 ALA A CA 1
ATOM 2867 C C . ALA A 1 389 ? 15.785 -14.024 3.044 1.00 95.50 389 ALA A C 1
ATOM 2869 O O . ALA A 1 389 ? 16.232 -14.127 1.905 1.00 95.50 389 ALA A O 1
ATOM 2870 N N . GLY A 1 390 ? 14.487 -13.811 3.290 1.00 96.75 390 GLY A N 1
ATOM 2871 C CA . GLY A 1 390 ? 13.483 -13.597 2.246 1.00 96.75 390 GLY A CA 1
ATOM 2872 C C . GLY A 1 390 ? 13.732 -12.330 1.432 1.00 96.75 390 GLY A C 1
ATOM 2873 O O . GLY A 1 390 ? 13.721 -12.384 0.207 1.00 96.75 390 GLY A O 1
ATOM 2874 N N . ALA A 1 391 ? 14.010 -11.209 2.097 1.00 96.75 391 ALA A N 1
ATOM 2875 C CA . ALA A 1 391 ? 14.298 -9.951 1.411 1.00 96.75 391 ALA A CA 1
ATOM 2876 C C . ALA A 1 391 ? 15.593 -10.041 0.583 1.00 96.75 391 ALA A C 1
ATOM 2878 O O . ALA A 1 391 ? 15.602 -9.681 -0.591 1.00 96.75 391 ALA A O 1
ATOM 2879 N N . VAL A 1 392 ? 16.669 -10.582 1.164 1.00 96.44 392 VAL A N 1
ATOM 2880 C CA . VAL A 1 392 ? 17.987 -10.688 0.517 1.00 96.44 392 VAL A CA 1
ATOM 2881 C C . VAL A 1 392 ? 17.966 -11.639 -0.676 1.00 96.44 392 VAL A C 1
ATOM 2883 O O . VAL A 1 392 ? 18.540 -11.306 -1.708 1.00 96.44 392 VAL A O 1
ATOM 2886 N N . VAL A 1 393 ? 17.310 -12.802 -0.573 1.00 96.69 393 VAL A N 1
ATOM 2887 C CA . VAL A 1 393 ? 17.277 -13.761 -1.694 1.00 96.69 393 VAL A CA 1
ATOM 2888 C C . VAL A 1 393 ? 16.503 -13.212 -2.897 1.00 96.69 393 VAL A C 1
ATOM 2890 O O . VAL A 1 393 ? 16.791 -13.573 -4.031 1.00 96.69 393 VAL A O 1
ATOM 2893 N N . VAL A 1 394 ? 15.528 -12.327 -2.672 1.00 96.50 394 VAL A N 1
ATOM 2894 C CA . VAL A 1 394 ? 14.763 -11.695 -3.756 1.00 96.50 394 VAL A CA 1
ATOM 2895 C C . VAL A 1 394 ? 15.508 -10.486 -4.324 1.00 96.50 394 VAL A C 1
ATOM 2897 O O . VAL A 1 394 ? 15.643 -10.379 -5.538 1.00 96.50 394 VAL A O 1
ATOM 2900 N N . LEU A 1 395 ? 16.031 -9.606 -3.466 1.00 95.81 395 LEU A N 1
ATOM 2901 C CA . LEU A 1 395 ? 16.657 -8.348 -3.887 1.00 95.81 395 LEU A CA 1
ATOM 2902 C C . LEU A 1 395 ? 18.111 -8.494 -4.348 1.00 95.81 395 LEU A C 1
ATOM 2904 O O . LEU A 1 395 ? 18.595 -7.627 -5.066 1.00 95.81 395 LEU A O 1
ATOM 2908 N N . GLY A 1 396 ? 18.819 -9.550 -3.938 1.00 95.12 396 GLY A N 1
ATOM 2909 C CA . GLY A 1 396 ? 20.268 -9.689 -4.118 1.00 95.12 396 GLY A CA 1
ATOM 2910 C C . GLY A 1 396 ? 20.777 -9.420 -5.543 1.00 95.12 396 GLY A C 1
ATOM 2911 O O . GLY A 1 396 ? 21.668 -8.584 -5.692 1.00 95.12 396 GLY A O 1
ATOM 2912 N N . PRO A 1 397 ? 20.225 -10.066 -6.589 1.00 95.69 397 PRO A N 1
ATOM 2913 C CA . PRO A 1 397 ? 20.657 -9.836 -7.967 1.00 95.69 397 PRO A CA 1
ATOM 2914 C C . PRO A 1 397 ? 20.434 -8.397 -8.442 1.00 95.69 397 PRO A C 1
ATOM 2916 O O . PRO A 1 397 ? 21.351 -7.776 -8.972 1.00 95.69 397 PRO A O 1
ATOM 2919 N N . VAL A 1 398 ? 19.241 -7.847 -8.199 1.00 95.00 398 VAL A N 1
ATOM 2920 C CA . VAL A 1 398 ? 18.866 -6.495 -8.643 1.00 95.00 398 VAL A CA 1
ATOM 2921 C C . VAL A 1 398 ? 19.664 -5.430 -7.892 1.00 95.00 398 VAL A C 1
ATOM 2923 O O . VAL A 1 398 ? 20.145 -4.479 -8.498 1.00 95.00 398 VAL A O 1
ATOM 2926 N N . ALA A 1 399 ? 19.902 -5.624 -6.593 1.00 95.06 399 ALA A N 1
ATOM 2927 C CA . ALA A 1 399 ? 20.804 -4.774 -5.822 1.00 95.06 399 ALA A CA 1
ATOM 2928 C C . ALA A 1 399 ? 22.222 -4.782 -6.413 1.00 95.06 399 ALA A C 1
ATOM 2930 O O . ALA A 1 399 ? 22.861 -3.739 -6.474 1.00 95.06 399 ALA A O 1
ATOM 2931 N N . GLY A 1 400 ? 22.696 -5.936 -6.893 1.00 95.06 400 GLY A N 1
ATOM 2932 C CA . GLY A 1 400 ? 23.949 -6.049 -7.635 1.00 95.06 400 GLY A CA 1
ATOM 2933 C C . GLY A 1 400 ? 23.977 -5.202 -8.907 1.00 95.06 400 GLY A C 1
ATOM 2934 O O . GLY A 1 400 ? 24.910 -4.429 -9.108 1.00 95.06 400 GLY A O 1
ATOM 2935 N N . ALA A 1 401 ? 22.929 -5.293 -9.728 1.00 94.25 401 ALA A N 1
ATOM 2936 C CA . ALA A 1 401 ? 22.798 -4.493 -10.947 1.00 94.25 401 ALA A CA 1
ATOM 2937 C C . ALA A 1 401 ? 22.746 -2.980 -10.650 1.00 94.25 401 ALA A C 1
ATOM 2939 O O . ALA A 1 401 ? 23.460 -2.199 -11.272 1.00 94.25 401 ALA A O 1
ATOM 2940 N N . TRP A 1 402 ? 21.990 -2.562 -9.632 1.00 94.62 402 TRP A N 1
ATOM 2941 C CA . TRP A 1 402 ? 21.942 -1.163 -9.192 1.00 94.62 402 TRP A CA 1
ATOM 2942 C C . TRP A 1 402 ? 23.253 -0.655 -8.580 1.00 94.62 402 TRP A C 1
ATOM 2944 O O . TRP A 1 402 ? 23.542 0.534 -8.665 1.00 94.62 402 TRP A O 1
ATOM 2954 N N . LEU A 1 403 ? 24.060 -1.526 -7.967 1.00 95.44 403 LEU A N 1
ATOM 2955 C CA . LEU A 1 403 ? 25.399 -1.159 -7.498 1.00 95.44 403 LEU A CA 1
ATOM 2956 C C . LEU A 1 403 ? 26.373 -0.938 -8.661 1.00 95.44 403 LEU A C 1
ATOM 2958 O O . LEU A 1 403 ? 27.269 -0.105 -8.535 1.00 95.44 403 LEU A O 1
ATOM 2962 N N . HIS A 1 404 ? 26.200 -1.664 -9.770 1.00 94.69 404 HIS A N 1
ATOM 2963 C CA . HIS A 1 404 ? 26.968 -1.438 -10.993 1.00 94.69 404 HIS A CA 1
ATOM 2964 C C . HIS A 1 404 ? 26.571 -0.122 -11.676 1.00 94.69 404 HIS A C 1
ATOM 2966 O O . HIS A 1 404 ? 27.439 0.650 -12.082 1.00 94.69 404 HIS A O 1
ATOM 2972 N N . GLU A 1 405 ? 25.265 0.165 -11.727 1.00 92.69 405 GLU A N 1
ATOM 2973 C CA . GLU A 1 405 ? 24.695 1.367 -12.347 1.00 92.69 405 GLU A CA 1
ATOM 2974 C C . GLU A 1 405 ? 23.864 2.203 -11.347 1.00 92.69 405 GLU A C 1
ATOM 2976 O O . GLU A 1 405 ? 22.632 2.247 -11.430 1.00 92.69 405 GLU A O 1
ATOM 2981 N N . PRO A 1 406 ? 24.504 2.939 -10.413 1.00 92.06 406 PRO A N 1
ATOM 2982 C CA . PRO A 1 406 ? 23.794 3.777 -9.441 1.00 92.06 406 PRO A CA 1
ATOM 2983 C C . PRO A 1 406 ? 22.813 4.806 -10.040 1.00 92.06 406 PRO A C 1
ATOM 2985 O O . PRO A 1 406 ? 21.759 5.032 -9.436 1.00 92.06 406 PRO A O 1
ATOM 2988 N N . PRO A 1 407 ? 23.082 5.426 -11.213 1.00 91.06 407 PRO A N 1
ATOM 2989 C CA . PRO A 1 407 ? 22.118 6.323 -11.852 1.00 91.06 407 PRO A CA 1
ATOM 2990 C C . PRO A 1 407 ? 20.787 5.645 -12.203 1.00 91.06 407 PRO A C 1
ATOM 2992 O O . PRO A 1 407 ? 19.743 6.295 -12.140 1.00 91.06 407 PRO A O 1
ATOM 2995 N N . ALA A 1 408 ? 20.793 4.344 -12.512 1.00 90.56 408 ALA A N 1
ATOM 2996 C CA . ALA A 1 408 ? 19.574 3.601 -12.813 1.00 90.56 408 ALA A CA 1
ATOM 2997 C C . ALA A 1 408 ? 18.685 3.445 -11.569 1.00 90.56 408 ALA A C 1
ATOM 2999 O O . ALA A 1 408 ? 17.474 3.635 -11.651 1.00 90.56 408 ALA A O 1
ATOM 3000 N N . LEU A 1 409 ? 19.280 3.203 -10.393 1.00 91.81 409 LEU A N 1
ATOM 3001 C CA . LEU A 1 409 ? 18.547 3.197 -9.121 1.00 91.81 409 LEU A CA 1
ATOM 3002 C C . LEU A 1 409 ? 17.940 4.570 -8.813 1.00 91.81 409 LEU A C 1
ATOM 3004 O O . LEU A 1 409 ? 16.794 4.661 -8.379 1.00 91.81 409 LEU A O 1
ATOM 3008 N N . HIS A 1 410 ? 18.694 5.647 -9.039 1.00 90.31 410 HIS A N 1
ATOM 3009 C CA . HIS A 1 410 ? 18.181 7.000 -8.821 1.00 90.31 410 HIS A CA 1
ATOM 3010 C C . HIS A 1 410 ? 17.002 7.310 -9.759 1.00 90.31 410 HIS A C 1
ATOM 3012 O O . HIS A 1 410 ? 15.977 7.829 -9.317 1.00 90.31 410 HIS A O 1
ATOM 3018 N N . THR A 1 411 ? 17.106 6.917 -11.029 1.00 90.25 411 THR A N 1
ATOM 3019 C CA . THR A 1 411 ? 16.030 7.031 -12.028 1.00 90.25 411 THR A CA 1
ATOM 3020 C C . THR A 1 411 ? 14.797 6.224 -11.623 1.00 90.25 411 THR A C 1
ATOM 3022 O O . THR A 1 411 ? 13.683 6.745 -11.668 1.00 90.25 411 THR A O 1
ATOM 3025 N N . TYR A 1 412 ? 14.998 5.000 -11.129 1.00 90.44 412 TYR A N 1
ATOM 3026 C CA . TYR A 1 412 ? 13.932 4.137 -10.627 1.00 90.44 412 TYR A CA 1
ATOM 3027 C C . TYR A 1 412 ? 13.178 4.763 -9.448 1.00 90.44 412 TYR A C 1
ATOM 3029 O O . TYR A 1 412 ? 11.952 4.860 -9.462 1.00 90.44 412 TYR A O 1
ATOM 3037 N N . LEU A 1 413 ? 13.907 5.237 -8.432 1.00 90.62 413 LEU A N 1
ATOM 3038 C CA . LEU A 1 413 ? 13.301 5.837 -7.242 1.00 90.62 413 LEU A CA 1
ATOM 3039 C C . LEU A 1 413 ? 12.570 7.145 -7.579 1.00 90.62 413 LEU A C 1
ATOM 3041 O O . LEU A 1 413 ? 11.462 7.368 -7.096 1.00 90.62 413 LEU A O 1
ATOM 3045 N N . THR A 1 414 ? 13.141 7.976 -8.453 1.00 88.44 414 THR A N 1
ATOM 3046 C CA . THR A 1 414 ? 12.545 9.261 -8.861 1.00 88.44 414 THR A CA 1
ATOM 3047 C C . THR A 1 414 ? 11.428 9.136 -9.890 1.00 88.44 414 THR A C 1
ATOM 3049 O O . THR A 1 414 ? 10.618 10.060 -10.005 1.00 88.44 414 THR A O 1
ATOM 3052 N N . ALA A 1 415 ? 11.320 7.992 -10.574 1.00 85.69 415 ALA A N 1
ATOM 3053 C CA . ALA A 1 415 ? 10.456 7.774 -11.738 1.00 85.69 415 ALA A CA 1
ATOM 3054 C C . ALA A 1 415 ? 10.636 8.856 -12.817 1.00 85.69 415 ALA A C 1
ATOM 3056 O O . ALA A 1 415 ? 9.696 9.210 -13.526 1.00 85.69 415 ALA A O 1
ATOM 3057 N N . ALA A 1 416 ? 11.850 9.398 -12.936 1.00 82.38 416 ALA A N 1
ATOM 3058 C CA . ALA A 1 416 ? 12.124 10.537 -13.802 1.00 82.38 416 ALA A CA 1
ATOM 3059 C C . ALA A 1 416 ? 11.829 10.237 -15.273 1.00 82.38 416 ALA A C 1
ATOM 3061 O O . ALA A 1 416 ? 11.129 11.005 -15.932 1.00 82.38 416 ALA A O 1
ATOM 3062 N N . ASP A 1 417 ? 12.286 9.082 -15.755 1.00 80.62 417 ASP A N 1
ATOM 3063 C CA . ASP A 1 417 ? 12.023 8.644 -17.124 1.00 80.62 417 ASP A CA 1
ATOM 3064 C C . ASP A 1 417 ? 10.601 8.123 -17.305 1.00 80.62 417 ASP A C 1
ATOM 3066 O O . ASP A 1 417 ? 10.035 8.264 -18.384 1.00 80.62 417 ASP A O 1
ATOM 3070 N N . LEU A 1 418 ? 9.964 7.595 -16.259 1.00 77.88 418 LEU A N 1
ATOM 3071 C CA . LEU A 1 418 ? 8.546 7.238 -16.335 1.00 77.88 418 LEU A CA 1
ATOM 3072 C C . LEU A 1 418 ? 7.670 8.482 -16.568 1.00 77.88 418 LEU A C 1
ATOM 3074 O O . LEU A 1 418 ? 6.677 8.406 -17.285 1.00 77.88 418 LEU A O 1
ATOM 3078 N N . TYR A 1 419 ? 8.066 9.625 -15.999 1.00 78.81 419 TYR A N 1
ATOM 3079 C CA . TYR A 1 419 ? 7.368 10.911 -16.108 1.00 78.81 419 TYR A CA 1
ATOM 3080 C C . TYR A 1 419 ? 7.908 11.824 -17.217 1.00 78.81 419 TYR A C 1
ATOM 3082 O O . TYR A 1 419 ? 7.480 12.971 -17.319 1.00 78.81 419 TYR A O 1
ATOM 3090 N N . GLY A 1 420 ? 8.846 11.345 -18.041 1.00 76.19 420 GLY A N 1
ATOM 3091 C CA . GLY A 1 420 ? 9.380 12.112 -19.170 1.00 76.19 420 GLY A CA 1
ATOM 3092 C C . GLY A 1 420 ? 10.215 13.338 -18.774 1.00 76.19 420 GLY A C 1
ATOM 3093 O O . GLY A 1 420 ? 10.378 14.250 -19.580 1.00 76.19 420 GLY A O 1
ATOM 3094 N N . LEU A 1 421 ? 10.767 13.376 -17.555 1.00 75.38 421 LEU A N 1
ATOM 3095 C CA . LEU A 1 421 ? 11.533 14.519 -17.033 1.00 75.38 421 LEU A CA 1
ATOM 3096 C C . LEU A 1 421 ? 12.941 14.648 -17.648 1.00 75.38 421 LEU A C 1
ATOM 3098 O O . LEU A 1 421 ? 13.636 15.632 -17.392 1.00 75.38 421 LEU A O 1
ATOM 3102 N N . GLY A 1 422 ? 13.381 13.667 -18.444 1.00 72.25 422 GLY A N 1
ATOM 3103 C CA . GLY A 1 422 ? 14.658 13.645 -19.173 1.00 72.25 422 GLY A CA 1
ATOM 3104 C C . GLY A 1 422 ? 15.911 13.499 -18.300 1.00 72.25 422 GLY A C 1
ATOM 3105 O O . GLY A 1 422 ? 16.948 13.049 -18.777 1.00 72.25 422 GLY A O 1
ATOM 3106 N N . SER A 1 423 ? 15.835 13.869 -17.022 1.00 76.00 423 SER A N 1
ATOM 3107 C CA . SER A 1 423 ? 16.840 13.578 -16.004 1.00 76.00 423 SER A CA 1
ATOM 3108 C C . SER A 1 423 ? 16.190 13.527 -14.626 1.00 76.00 423 SER A C 1
ATOM 3110 O O . SER A 1 423 ? 15.178 14.183 -14.373 1.00 76.00 423 SER A O 1
ATOM 3112 N N . ALA A 1 424 ? 16.778 12.745 -13.726 1.00 76.56 424 ALA A N 1
ATOM 3113 C CA . ALA A 1 424 ? 16.284 12.625 -12.367 1.00 76.56 424 ALA A CA 1
ATOM 3114 C C . ALA A 1 424 ? 16.597 13.887 -11.544 1.00 76.56 424 ALA A C 1
ATOM 3116 O O . ALA A 1 424 ? 17.777 14.210 -11.368 1.00 76.56 424 ALA A O 1
ATOM 3117 N N . PRO A 1 425 ? 15.576 14.613 -11.045 1.00 80.75 425 PRO A N 1
ATOM 3118 C CA . PRO A 1 425 ? 15.793 15.865 -10.334 1.00 80.75 425 PRO A CA 1
ATOM 3119 C C . PRO A 1 425 ? 16.437 15.633 -8.966 1.00 80.75 425 PRO A C 1
ATOM 3121 O O . PRO A 1 425 ? 16.363 14.545 -8.393 1.00 80.75 425 PRO A O 1
ATOM 3124 N N . ALA A 1 426 ? 17.043 16.688 -8.420 1.00 81.75 426 ALA A N 1
ATOM 3125 C CA . ALA A 1 426 ? 17.492 16.683 -7.035 1.00 81.75 426 ALA A CA 1
ATOM 3126 C C . ALA A 1 426 ? 16.277 16.611 -6.096 1.00 81.75 426 ALA A C 1
ATOM 3128 O O . ALA A 1 426 ? 15.349 17.412 -6.207 1.00 81.75 426 ALA A O 1
ATOM 3129 N N . LEU A 1 427 ? 16.297 15.652 -5.172 1.00 85.75 427 LEU A N 1
ATOM 3130 C CA . LEU A 1 427 ? 15.227 15.440 -4.202 1.00 85.75 427 LEU A CA 1
ATOM 3131 C C . LEU A 1 427 ? 15.453 16.315 -2.966 1.00 85.75 427 LEU A C 1
ATOM 3133 O O . LEU A 1 427 ? 16.479 16.191 -2.296 1.00 85.75 427 LEU A O 1
ATOM 3137 N N . ASP A 1 428 ? 14.472 17.154 -2.634 1.00 88.06 428 ASP A N 1
ATOM 3138 C CA . ASP A 1 428 ? 14.422 17.871 -1.359 1.00 88.06 428 ASP A CA 1
ATOM 3139 C C . ASP A 1 428 ? 13.284 17.315 -0.500 1.00 88.06 428 ASP A C 1
ATOM 3141 O O . ASP A 1 428 ? 12.109 17.643 -0.675 1.00 88.06 428 ASP A O 1
ATOM 3145 N N . PHE A 1 429 ? 13.655 16.461 0.454 1.00 90.69 429 PHE A N 1
ATOM 3146 C CA . PHE A 1 429 ? 12.718 15.818 1.371 1.00 90.69 429 PHE A CA 1
ATOM 3147 C C . PHE A 1 429 ? 11.850 16.825 2.137 1.00 90.69 429 PHE A C 1
ATOM 3149 O O . PHE A 1 429 ? 10.648 16.607 2.291 1.00 90.69 429 PHE A O 1
ATOM 3156 N N . TRP A 1 430 ? 12.433 17.922 2.629 1.00 90.38 430 TRP A N 1
ATOM 3157 C CA . TRP A 1 430 ? 11.704 18.869 3.475 1.00 90.38 430 TRP A CA 1
ATOM 3158 C C . TRP A 1 430 ? 10.721 19.696 2.657 1.00 90.38 430 TRP A C 1
ATOM 3160 O O . TRP A 1 430 ? 9.591 19.915 3.105 1.00 90.38 430 TRP A O 1
ATOM 3170 N N . LEU A 1 431 ? 11.124 20.086 1.445 1.00 90.19 431 LEU A N 1
ATOM 3171 C CA . LEU A 1 431 ? 10.241 20.747 0.487 1.00 90.19 431 LEU A CA 1
ATOM 3172 C C . LEU A 1 431 ? 9.075 19.832 0.082 1.00 90.19 431 LEU A C 1
ATOM 3174 O O . LEU A 1 431 ? 7.940 20.290 -0.019 1.00 90.19 431 LEU A O 1
ATOM 3178 N N . ASN A 1 432 ? 9.346 18.535 -0.083 1.00 91.81 432 ASN A N 1
ATOM 3179 C CA . ASN A 1 432 ? 8.381 17.524 -0.509 1.00 91.81 432 ASN A CA 1
ATOM 3180 C C . ASN A 1 432 ? 7.433 17.048 0.603 1.00 91.81 432 ASN A C 1
ATOM 3182 O O . ASN A 1 432 ? 6.318 16.599 0.320 1.00 91.81 432 ASN A O 1
ATOM 3186 N N . LEU A 1 433 ? 7.834 17.132 1.874 1.00 91.75 433 LEU A N 1
ATOM 3187 C CA . LEU A 1 433 ? 7.046 16.603 2.989 1.00 91.75 433 LEU A CA 1
ATOM 3188 C C . LEU A 1 433 ? 5.707 17.334 3.149 1.00 91.75 433 LEU A C 1
ATOM 3190 O O . LEU A 1 433 ? 4.661 16.698 3.283 1.00 91.75 433 LEU A O 1
ATOM 3194 N N . ALA A 1 434 ? 5.726 18.667 3.108 1.00 90.75 434 ALA A N 1
ATOM 3195 C CA . ALA A 1 434 ? 4.523 19.480 3.253 1.00 90.75 434 ALA A CA 1
ATOM 3196 C C . ALA A 1 434 ? 3.458 19.204 2.167 1.00 90.75 434 ALA A C 1
ATOM 3198 O O . ALA A 1 434 ? 2.319 18.921 2.547 1.00 90.75 434 ALA A O 1
ATOM 3199 N N . PRO A 1 435 ? 3.761 19.244 0.851 1.00 90.38 435 PRO A N 1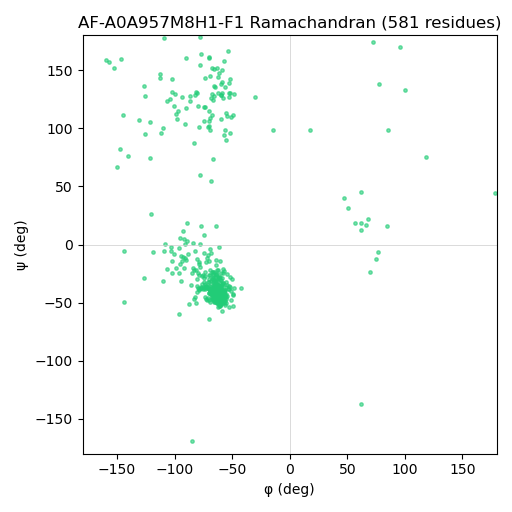
ATOM 3200 C CA . PRO A 1 435 ? 2.783 18.916 -0.186 1.00 90.38 435 PRO A CA 1
ATOM 3201 C C . PRO A 1 435 ? 2.327 17.455 -0.111 1.00 90.38 435 PRO A C 1
ATOM 3203 O O . PRO A 1 435 ? 1.139 17.190 -0.280 1.00 90.38 435 PRO A O 1
ATOM 3206 N N . THR A 1 436 ? 3.215 16.520 0.248 1.00 91.69 436 THR A N 1
ATOM 3207 C CA . THR A 1 436 ? 2.852 15.107 0.454 1.00 91.69 436 THR A CA 1
ATOM 3208 C C . THR A 1 436 ? 1.798 14.952 1.553 1.00 91.69 436 THR A C 1
ATOM 3210 O O . THR A 1 436 ? 0.783 14.293 1.346 1.00 91.69 436 THR A O 1
ATOM 3213 N N . VAL A 1 437 ? 1.968 15.608 2.705 1.00 90.88 437 VAL A N 1
ATOM 3214 C CA . VAL A 1 437 ? 0.975 15.569 3.795 1.00 90.88 437 VAL A CA 1
ATOM 3215 C C . VAL A 1 437 ? -0.314 16.298 3.409 1.00 90.88 437 VAL A C 1
ATOM 3217 O O . VAL A 1 437 ? -1.405 15.787 3.656 1.00 90.88 437 VAL A O 1
ATOM 3220 N N . LYS A 1 438 ? -0.208 17.470 2.771 1.00 88.56 438 LYS A N 1
ATOM 3221 C CA . LYS A 1 438 ? -1.375 18.237 2.307 1.00 88.56 438 LYS A CA 1
ATOM 3222 C C . LYS A 1 438 ? -2.184 17.486 1.249 1.00 88.56 438 LYS A C 1
ATOM 3224 O O . LYS A 1 438 ? -3.386 17.712 1.156 1.00 88.56 438 LYS A O 1
ATOM 3229 N N . SER A 1 439 ? -1.575 16.569 0.499 1.00 88.12 439 SER A N 1
ATOM 3230 C CA . SER A 1 439 ? -2.291 15.754 -0.491 1.00 88.12 439 SER A CA 1
ATOM 3231 C C . SER A 1 439 ? -3.350 14.827 0.101 1.00 88.12 439 SER A C 1
ATOM 3233 O O . SER A 1 439 ? -4.244 14.364 -0.602 1.00 88.12 439 SER A O 1
ATOM 3235 N N . LEU A 1 440 ? -3.282 14.576 1.411 1.00 87.00 440 LEU A N 1
ATOM 3236 C CA . LEU A 1 440 ? -4.263 13.751 2.103 1.00 87.00 440 LEU A CA 1
ATOM 3237 C C . LEU A 1 440 ? -5.603 14.465 2.294 1.00 87.00 440 LEU A C 1
ATOM 3239 O O . LEU A 1 440 ? -6.614 13.784 2.417 1.00 87.00 440 LEU A O 1
ATOM 3243 N N . PHE A 1 441 ? -5.614 15.801 2.359 1.00 83.69 441 PHE A N 1
ATOM 3244 C CA . PHE A 1 441 ? -6.788 16.566 2.795 1.00 83.69 441 PHE A CA 1
ATOM 3245 C C . PHE A 1 441 ? -7.016 17.899 2.076 1.00 83.69 441 PHE A C 1
ATOM 3247 O O . PHE A 1 441 ? -8.018 18.551 2.350 1.00 83.69 441 PHE A O 1
ATOM 3254 N N . TRP A 1 442 ? -6.107 18.341 1.203 1.00 81.06 442 TRP A N 1
ATOM 3255 C CA . TRP A 1 442 ? -6.181 19.684 0.621 1.00 81.06 442 TRP A CA 1
ATOM 3256 C C . TRP A 1 442 ? -5.733 19.773 -0.841 1.00 81.06 442 TRP A C 1
ATOM 3258 O O . TRP A 1 442 ? -6.445 20.358 -1.648 1.00 81.06 442 TRP A O 1
ATOM 3268 N N . ILE A 1 443 ? -4.572 19.219 -1.198 1.00 84.69 443 ILE A N 1
ATOM 3269 C CA . ILE A 1 443 ? -3.989 19.394 -2.542 1.00 84.69 443 ILE A CA 1
ATOM 3270 C C . ILE A 1 443 ? -4.219 18.137 -3.392 1.00 84.69 443 ILE A C 1
ATOM 3272 O O . ILE A 1 443 ? -4.158 17.024 -2.873 1.00 84.69 443 ILE A O 1
ATOM 3276 N N . GLY A 1 444 ? -4.486 18.313 -4.688 1.00 83.25 444 GLY A N 1
ATOM 3277 C CA . GLY A 1 444 ? -4.626 17.208 -5.637 1.00 83.25 444 GLY A CA 1
ATOM 3278 C C . GLY A 1 444 ? -3.309 16.590 -6.096 1.00 83.25 444 GLY A C 1
ATOM 3279 O O . GLY A 1 444 ? -2.234 17.016 -5.678 1.00 83.25 444 GLY A O 1
ATOM 3280 N N . ASP A 1 445 ? -3.395 15.559 -6.934 1.00 84.94 445 ASP A N 1
ATOM 3281 C CA . ASP A 1 445 ? -2.217 14.886 -7.488 1.00 84.94 445 ASP A CA 1
ATOM 3282 C C . ASP A 1 445 ? -1.462 15.807 -8.454 1.00 84.94 445 ASP A C 1
ATOM 3284 O O . ASP A 1 445 ? -2.059 16.371 -9.371 1.00 84.94 445 ASP A O 1
ATOM 3288 N N . ALA A 1 446 ? -0.147 15.940 -8.271 1.00 84.94 446 ALA A N 1
ATOM 3289 C CA . ALA A 1 446 ? 0.708 16.677 -9.201 1.00 84.94 446 ALA A CA 1
ATOM 3290 C C . ALA A 1 446 ? 1.360 15.757 -10.243 1.00 84.94 446 ALA A C 1
ATOM 3292 O O . ALA A 1 446 ? 1.961 16.251 -11.200 1.00 84.94 446 ALA A O 1
ATOM 3293 N N . SER A 1 447 ? 1.264 14.433 -10.073 1.00 80.44 447 SER A N 1
ATOM 3294 C CA . SER A 1 447 ? 1.835 13.482 -11.023 1.00 80.44 447 SER A CA 1
ATOM 3295 C C . SER A 1 447 ? 1.130 13.552 -12.389 1.00 80.44 447 SER A C 1
ATOM 3297 O O . SER A 1 447 ? -0.072 13.833 -12.466 1.00 80.44 447 SER A O 1
ATOM 3299 N N . PRO A 1 448 ? 1.837 13.227 -13.488 1.00 75.31 448 PRO A N 1
ATOM 3300 C CA . PRO A 1 448 ? 1.224 13.143 -14.813 1.00 75.31 448 PRO A CA 1
ATOM 3301 C C . PRO A 1 448 ? 0.262 11.947 -14.963 1.00 75.31 448 PRO A C 1
ATOM 3303 O O . PRO A 1 448 ? -0.363 11.804 -16.013 1.00 75.31 448 PRO A O 1
ATOM 3306 N N . VAL A 1 449 ? 0.140 11.088 -13.940 1.00 72.69 449 VAL A N 1
ATOM 3307 C CA . VAL A 1 449 ? -0.652 9.851 -13.971 1.00 72.69 449 VAL A CA 1
ATOM 3308 C C . VAL A 1 449 ? -2.139 10.138 -13.726 1.00 72.69 449 VAL A C 1
ATOM 3310 O O . VAL A 1 449 ? -2.985 9.721 -14.521 1.00 72.69 449 VAL A O 1
ATOM 3313 N N . PHE A 1 450 ? -2.500 10.881 -12.669 1.00 69.12 450 PHE A N 1
ATOM 3314 C CA . PHE A 1 450 ? -3.900 11.271 -12.435 1.00 69.12 450 PHE A CA 1
ATOM 3315 C C . PHE A 1 450 ? -4.241 12.652 -12.963 1.00 69.12 450 PHE A C 1
ATOM 3317 O O . PHE A 1 450 ? -5.178 12.772 -13.752 1.00 69.12 450 PHE A O 1
ATOM 3324 N N . GLY A 1 451 ? -3.555 13.686 -12.471 1.00 65.19 451 GLY A N 1
ATOM 3325 C CA . GLY A 1 451 ? -3.995 15.072 -12.647 1.00 65.19 451 GLY A CA 1
ATOM 3326 C C . GLY A 1 451 ? -5.364 15.378 -12.016 1.00 65.19 451 GLY A C 1
ATOM 3327 O O . GLY A 1 451 ? -5.998 16.361 -12.391 1.00 65.19 451 GLY A O 1
ATOM 3328 N N . ILE A 1 452 ? -5.844 14.544 -11.078 1.00 71.25 452 ILE A N 1
ATOM 3329 C CA . ILE A 1 452 ? -7.079 14.812 -10.332 1.00 71.25 452 ILE A CA 1
ATOM 3330 C C . ILE A 1 452 ? -6.834 16.007 -9.406 1.00 71.25 452 ILE A C 1
ATOM 3332 O O . ILE A 1 452 ? -5.914 16.002 -8.589 1.00 71.25 452 ILE A O 1
ATOM 3336 N N . SER A 1 453 ? -7.695 17.020 -9.514 1.00 70.50 453 SER A N 1
ATOM 3337 C CA . SER A 1 453 ? -7.612 18.259 -8.730 1.00 70.50 453 SER A CA 1
ATOM 3338 C C . SER A 1 453 ? -7.997 18.089 -7.257 1.00 70.50 453 SER A C 1
ATOM 3340 O O . SER A 1 453 ? -7.706 18.963 -6.441 1.00 70.50 453 SER A O 1
ATOM 3342 N N . THR A 1 454 ? -8.636 16.973 -6.901 1.00 75.31 454 THR A N 1
ATOM 3343 C CA . THR A 1 454 ? -9.035 16.650 -5.527 1.00 75.31 454 THR A CA 1
ATOM 3344 C C . THR A 1 454 ? -7.947 15.887 -4.786 1.00 75.31 454 THR A C 1
ATOM 3346 O O . THR A 1 454 ? -7.097 15.262 -5.401 1.00 75.31 454 THR A O 1
ATOM 3349 N N . HIS A 1 455 ? -8.007 15.894 -3.459 1.00 83.56 455 HIS A N 1
ATOM 3350 C CA . HIS A 1 455 ? -7.078 15.224 -2.549 1.00 83.56 455 HIS A CA 1
ATOM 3351 C C . HIS A 1 455 ? -7.328 13.698 -2.458 1.00 83.56 455 HIS A C 1
ATOM 3353 O O . HIS A 1 455 ? -8.365 13.199 -2.897 1.00 83.56 455 HIS A O 1
ATOM 3359 N N . LEU A 1 456 ? -6.356 12.940 -1.926 1.00 83.38 456 LEU A N 1
ATOM 3360 C CA . LEU A 1 456 ? -6.319 11.466 -1.987 1.00 83.38 456 LEU A CA 1
ATOM 3361 C C . LEU A 1 456 ? -7.457 10.784 -1.208 1.00 83.38 456 LEU A C 1
ATOM 3363 O O . LEU A 1 456 ? -7.997 9.766 -1.642 1.00 83.38 456 LEU A O 1
ATOM 3367 N N . LEU A 1 457 ? -7.787 11.295 -0.021 1.00 85.06 457 LEU A N 1
ATOM 3368 C CA . LEU A 1 457 ? -8.855 10.758 0.823 1.00 85.06 457 LEU A CA 1
ATOM 3369 C C . LEU A 1 457 ? -10.101 11.617 0.645 1.00 85.06 457 LEU A C 1
ATOM 3371 O O . LEU A 1 457 ? -10.008 12.811 0.812 1.00 85.06 457 LEU A O 1
ATOM 3375 N N . SER A 1 458 ? -11.279 11.057 0.373 1.00 81.00 458 SER A N 1
ATOM 3376 C CA . SER A 1 458 ? -12.487 11.897 0.247 1.00 81.00 458 SER A CA 1
ATOM 3377 C C . SER A 1 458 ? -12.781 12.743 1.496 1.00 81.00 458 SER A C 1
ATOM 3379 O O . SER A 1 458 ? -12.465 12.335 2.618 1.00 81.00 458 SER A O 1
ATOM 3381 N N . THR A 1 459 ? -13.537 13.825 1.316 1.00 81.31 459 THR A N 1
ATOM 3382 C CA . THR A 1 459 ? -14.080 14.710 2.364 1.00 81.31 459 THR A CA 1
ATOM 3383 C C . THR A 1 459 ? -14.647 13.971 3.580 1.00 81.31 459 THR A C 1
ATOM 3385 O O . THR A 1 459 ? -14.506 14.410 4.718 1.00 81.31 459 THR A O 1
ATOM 3388 N N . ILE A 1 460 ? -15.294 12.823 3.359 1.00 83.75 460 ILE A N 1
ATOM 3389 C CA . ILE A 1 460 ? -15.901 12.005 4.420 1.00 83.75 460 ILE A CA 1
ATOM 3390 C C . ILE A 1 460 ? -14.834 11.197 5.179 1.00 83.75 460 ILE A C 1
ATOM 3392 O O . ILE A 1 460 ? -14.921 11.002 6.393 1.00 83.75 460 ILE A O 1
ATOM 3396 N N . VAL A 1 461 ? -13.829 10.702 4.460 1.00 86.69 461 VAL A N 1
ATOM 3397 C CA . VAL A 1 461 ? -12.788 9.790 4.954 1.00 86.69 461 VAL A CA 1
ATOM 3398 C C . VAL A 1 461 ? -11.720 10.550 5.732 1.00 86.69 461 VAL A C 1
ATOM 3400 O O . VAL A 1 461 ? -11.283 10.074 6.777 1.00 86.69 461 VAL A O 1
ATOM 3403 N N . THR A 1 462 ? -11.337 11.737 5.273 1.00 87.56 462 THR A N 1
ATOM 3404 C CA . THR A 1 462 ? -10.290 12.569 5.875 1.00 87.56 462 THR A CA 1
ATOM 3405 C C . THR A 1 462 ? -10.474 12.848 7.372 1.00 87.56 462 THR A C 1
ATOM 3407 O O . THR A 1 462 ? -9.570 12.514 8.143 1.00 87.56 462 THR A O 1
ATOM 3410 N N . PRO A 1 463 ? -11.617 13.375 7.858 1.00 88.81 463 PRO A N 1
ATOM 3411 C CA . PRO A 1 463 ? -11.796 13.642 9.286 1.00 88.81 463 PRO A CA 1
ATOM 3412 C C . PRO A 1 463 ? -11.764 12.359 10.128 1.00 88.81 463 PRO A C 1
ATOM 3414 O O . PRO A 1 463 ? -11.233 12.359 11.241 1.00 88.81 463 PRO A O 1
ATOM 3417 N N . LEU A 1 464 ? -12.270 11.243 9.591 1.00 91.88 464 LEU A N 1
ATOM 3418 C CA . LEU A 1 464 ? -12.207 9.937 10.252 1.00 91.88 464 LEU A CA 1
ATOM 3419 C C . LEU A 1 464 ? -10.774 9.402 10.303 1.00 91.88 464 LEU A C 1
ATOM 3421 O O . LEU A 1 464 ? -10.347 8.869 11.325 1.00 91.88 464 LEU A O 1
ATOM 3425 N N . PHE A 1 465 ? -10.016 9.559 9.224 1.00 92.50 465 PHE A N 1
ATOM 3426 C CA . PHE A 1 465 ? -8.618 9.162 9.172 1.00 92.50 465 PHE A CA 1
ATOM 3427 C C . PHE A 1 465 ? -7.775 9.962 10.171 1.00 92.50 465 PHE A C 1
ATOM 3429 O O . PHE A 1 465 ? -7.045 9.363 10.959 1.00 92.50 465 PHE A O 1
ATOM 3436 N N . MET A 1 466 ? -7.941 11.289 10.224 1.00 91.31 466 MET A N 1
ATOM 3437 C CA . MET A 1 466 ? -7.221 12.159 11.166 1.00 91.31 466 MET A CA 1
ATOM 3438 C C . MET A 1 466 ? -7.570 11.840 12.625 1.00 91.31 466 MET A C 1
ATOM 3440 O O . MET A 1 466 ? -6.676 11.713 13.463 1.00 91.31 466 MET A O 1
ATOM 3444 N N . ALA A 1 467 ? -8.853 11.632 12.935 1.00 90.88 467 ALA A N 1
ATOM 3445 C CA . ALA A 1 467 ? -9.279 11.187 14.263 1.00 90.88 467 ALA A CA 1
ATOM 3446 C C . ALA A 1 467 ? -8.720 9.796 14.619 1.00 90.88 467 ALA A C 1
ATOM 3448 O O . ALA A 1 467 ? -8.331 9.549 15.761 1.00 90.88 467 ALA A O 1
ATOM 3449 N N . GLY A 1 468 ? -8.641 8.891 13.641 1.00 92.06 468 GLY A N 1
ATOM 3450 C CA . GLY A 1 468 ? -8.020 7.582 13.801 1.00 92.06 468 GLY A CA 1
ATOM 3451 C C . GLY A 1 468 ? -6.513 7.671 14.057 1.00 92.06 468 GLY A C 1
ATOM 3452 O O . GLY A 1 468 ? -6.023 7.002 14.961 1.00 92.06 468 GLY A O 1
ATOM 3453 N N . LEU A 1 469 ? -5.780 8.532 13.344 1.00 92.25 469 LEU A N 1
ATOM 3454 C CA . LEU A 1 469 ? -4.359 8.790 13.607 1.00 92.25 469 LEU A CA 1
ATOM 3455 C C . LEU A 1 469 ? -4.138 9.340 15.018 1.00 92.25 469 LEU A C 1
ATOM 3457 O O . LEU A 1 469 ? -3.249 8.869 15.723 1.00 92.25 469 LEU A O 1
ATOM 3461 N N . ALA A 1 470 ? -4.974 10.281 15.461 1.00 90.25 470 ALA A N 1
ATOM 3462 C CA . ALA A 1 470 ? -4.918 10.795 16.825 1.00 90.25 470 ALA A CA 1
ATOM 3463 C C . ALA A 1 470 ? -5.147 9.689 17.867 1.00 90.25 470 ALA A C 1
ATOM 3465 O O . ALA A 1 470 ? -4.401 9.599 18.840 1.00 90.25 470 ALA A O 1
ATOM 3466 N N . LEU A 1 471 ? -6.118 8.799 17.637 1.00 90.50 471 LEU A N 1
ATOM 3467 C CA . LEU A 1 471 ? -6.322 7.610 18.470 1.00 90.50 471 LEU A CA 1
ATOM 3468 C C . LEU A 1 471 ? -5.060 6.728 18.527 1.00 90.50 471 LEU A C 1
ATOM 3470 O O . LEU A 1 471 ? -4.727 6.223 19.598 1.00 90.50 471 LEU A O 1
ATOM 3474 N N . LEU A 1 472 ? -4.341 6.553 17.411 1.00 90.81 472 LEU A N 1
ATOM 3475 C CA . LEU A 1 472 ? -3.098 5.773 17.396 1.00 90.81 472 LEU A CA 1
ATOM 3476 C C . LEU A 1 472 ? -1.971 6.425 18.199 1.00 90.81 472 LEU A C 1
ATOM 3478 O O . LEU A 1 472 ? -1.220 5.713 18.861 1.00 90.81 472 LEU A O 1
ATOM 3482 N N . LEU A 1 473 ? -1.856 7.756 18.157 1.00 89.44 473 LEU A N 1
ATOM 3483 C CA . LEU A 1 473 ? -0.844 8.495 18.920 1.00 89.44 473 LEU A CA 1
ATOM 3484 C C . LEU A 1 473 ? -0.994 8.258 20.428 1.00 89.44 473 LEU A C 1
ATOM 3486 O O . LEU A 1 473 ? 0.003 8.088 21.126 1.00 89.44 473 LEU A O 1
ATOM 3490 N N . PHE A 1 474 ? -2.233 8.177 20.919 1.00 86.00 474 PHE A N 1
ATOM 3491 C CA . PHE A 1 474 ? -2.524 7.854 22.319 1.00 86.00 474 PHE A CA 1
ATOM 3492 C C . PHE A 1 474 ? -2.494 6.346 22.634 1.00 86.00 474 PHE A C 1
ATOM 3494 O O . PHE A 1 474 ? -2.620 5.975 23.798 1.00 86.00 474 PHE A O 1
ATOM 3501 N N . GLY A 1 475 ? -2.320 5.483 21.626 1.00 80.19 475 GLY A N 1
ATOM 3502 C CA . GLY A 1 475 ? -2.290 4.019 21.742 1.00 80.19 475 GLY A CA 1
ATOM 3503 C C . GLY A 1 475 ? -0.980 3.382 21.264 1.00 80.19 475 GLY A C 1
ATOM 3504 O O . GLY A 1 475 ? -0.981 2.240 20.803 1.00 80.19 475 GLY A O 1
ATOM 3505 N N . LEU A 1 476 ? 0.133 4.121 21.315 1.00 83.25 476 LEU A N 1
ATOM 3506 C CA . LEU A 1 476 ? 1.463 3.656 20.888 1.00 83.25 476 LEU A CA 1
ATOM 3507 C C . LEU A 1 476 ? 2.006 2.481 21.711 1.00 83.25 476 LEU A C 1
ATOM 3509 O O . LEU A 1 476 ? 2.859 1.731 21.237 1.00 83.25 476 LEU A O 1
ATOM 3513 N N . ASP A 1 477 ? 1.498 2.316 22.929 1.00 76.62 477 ASP A N 1
ATOM 3514 C CA . ASP A 1 477 ? 1.772 1.192 23.821 1.00 76.62 477 ASP A CA 1
ATOM 3515 C C . ASP A 1 477 ? 1.176 -0.133 23.318 1.00 76.62 477 ASP A C 1
ATOM 3517 O O . ASP A 1 477 ? 1.440 -1.194 23.881 1.00 76.62 477 ASP A O 1
ATOM 3521 N N . GLN A 1 478 ? 0.383 -0.097 22.247 1.00 81.44 478 GLN A N 1
ATOM 3522 C CA . GLN A 1 478 ? -0.251 -1.266 21.662 1.00 81.44 478 GLN A CA 1
ATOM 3523 C C . GLN A 1 478 ? 0.317 -1.571 20.287 1.00 81.44 478 GLN A C 1
ATOM 3525 O O . GLN A 1 478 ? 0.539 -0.690 19.457 1.00 81.44 478 GLN A O 1
ATOM 3530 N N . LEU A 1 479 ? 0.444 -2.866 19.997 1.00 83.69 479 LEU A N 1
ATOM 3531 C CA . LEU A 1 479 ? 0.998 -3.328 18.730 1.00 83.69 479 LEU A CA 1
ATOM 3532 C C . LEU A 1 479 ? 0.226 -2.789 17.518 1.00 83.69 479 LEU A C 1
ATOM 3534 O O . LEU A 1 479 ? 0.838 -2.378 16.540 1.00 83.69 479 LEU A O 1
ATOM 3538 N N . ALA A 1 480 ? -1.110 -2.768 17.580 1.00 86.88 480 ALA A N 1
ATOM 3539 C CA . ALA A 1 480 ? -1.924 -2.241 16.488 1.00 86.88 480 ALA A CA 1
ATOM 3540 C C . ALA A 1 480 ? -1.684 -0.739 16.265 1.00 86.88 480 ALA A C 1
ATOM 3542 O O . ALA A 1 480 ? -1.591 -0.311 15.114 1.00 86.88 480 ALA A O 1
ATOM 3543 N N . GLY A 1 481 ? -1.529 0.031 17.348 1.00 88.12 481 GLY A N 1
ATOM 3544 C CA . GLY A 1 481 ? -1.215 1.456 17.281 1.00 88.12 481 GLY A CA 1
ATOM 3545 C C . GLY A 1 481 ? 0.154 1.717 16.673 1.00 88.12 481 GLY A C 1
ATOM 3546 O O . GLY A 1 481 ? 0.254 2.456 15.694 1.00 88.12 481 GLY A O 1
ATOM 3547 N N . TRP A 1 482 ? 1.184 1.020 17.160 1.00 90.50 482 TRP A N 1
ATOM 3548 C CA . TRP A 1 482 ? 2.526 1.084 16.582 1.00 90.50 482 TRP A CA 1
ATOM 3549 C C . TRP A 1 482 ? 2.526 0.713 15.097 1.00 90.50 482 TRP A C 1
ATOM 3551 O O . TRP A 1 482 ? 3.034 1.468 14.267 1.00 90.50 482 TRP A O 1
ATOM 3561 N N . CYS A 1 483 ? 1.944 -0.436 14.741 1.00 93.25 483 CYS A N 1
ATOM 3562 C CA . CYS A 1 483 ? 1.980 -0.948 13.377 1.00 93.25 483 CYS A CA 1
ATOM 3563 C C . CYS A 1 483 ? 1.279 -0.016 12.383 1.00 93.25 483 CYS A C 1
ATOM 3565 O O . CYS A 1 483 ? 1.840 0.268 11.329 1.00 93.25 483 CYS A O 1
ATOM 3567 N N . LEU A 1 484 ? 0.079 0.474 12.705 1.00 95.06 484 LEU A N 1
ATOM 3568 C CA . LEU A 1 484 ? -0.689 1.335 11.800 1.00 95.06 484 LEU A CA 1
ATOM 3569 C C . LEU A 1 484 ? -0.115 2.756 11.707 1.00 95.06 484 LEU A C 1
ATOM 3571 O O . LEU A 1 484 ? -0.135 3.350 10.625 1.00 95.06 484 LEU A O 1
ATOM 3575 N N . LEU A 1 485 ? 0.441 3.288 12.803 1.00 94.75 485 LEU A N 1
ATOM 3576 C CA . LEU A 1 485 ? 1.083 4.601 12.778 1.00 94.75 485 LEU A CA 1
ATOM 3577 C C . LEU A 1 485 ? 2.376 4.547 11.964 1.00 94.75 485 LEU A C 1
ATOM 3579 O O . LEU A 1 485 ? 2.566 5.359 11.064 1.00 94.75 485 LEU A O 1
ATOM 3583 N N . THR A 1 486 ? 3.241 3.566 12.239 1.00 95.69 486 THR A N 1
ATOM 3584 C CA . THR A 1 486 ? 4.495 3.397 11.489 1.00 95.69 486 THR A CA 1
ATOM 3585 C C . THR A 1 486 ? 4.253 3.044 10.028 1.00 95.69 486 THR A C 1
ATOM 3587 O O . THR A 1 486 ? 5.020 3.497 9.187 1.00 95.69 486 THR A O 1
ATOM 3590 N N . TRP A 1 487 ? 3.169 2.328 9.701 1.00 97.44 487 TRP A N 1
ATOM 3591 C CA . TRP A 1 487 ? 2.728 2.152 8.315 1.00 97.44 487 TRP A CA 1
ATOM 3592 C C . TRP A 1 487 ? 2.449 3.506 7.666 1.00 97.44 487 TRP A C 1
ATOM 3594 O O . TRP A 1 487 ? 3.082 3.846 6.672 1.00 97.44 487 TRP A O 1
ATOM 3604 N N . SER A 1 488 ? 1.562 4.309 8.252 1.00 96.38 488 SER A N 1
ATOM 3605 C CA . SER A 1 488 ? 1.173 5.604 7.680 1.00 96.38 488 SER A CA 1
ATOM 3606 C C . SER A 1 488 ? 2.365 6.557 7.541 1.00 96.38 488 SER A C 1
ATOM 3608 O O . SER A 1 488 ? 2.544 7.176 6.495 1.00 96.38 488 SER A O 1
ATOM 3610 N N . LEU A 1 489 ? 3.226 6.627 8.562 1.00 95.81 489 LEU A N 1
ATOM 3611 C CA . LEU A 1 489 ? 4.438 7.447 8.536 1.00 95.81 489 LEU A CA 1
ATOM 3612 C C . LEU A 1 489 ? 5.441 6.968 7.485 1.00 95.81 489 LEU A C 1
ATOM 3614 O O . LEU A 1 489 ? 6.004 7.799 6.782 1.00 95.81 489 LEU A O 1
ATOM 3618 N N . ALA A 1 490 ? 5.650 5.655 7.346 1.00 96.94 490 ALA A N 1
ATOM 3619 C CA . ALA A 1 490 ? 6.551 5.112 6.333 1.00 96.94 490 ALA A CA 1
ATOM 3620 C C . ALA A 1 490 ? 6.108 5.506 4.920 1.00 96.94 490 ALA A C 1
ATOM 3622 O O . ALA A 1 490 ? 6.952 5.889 4.117 1.00 96.94 490 ALA A O 1
ATOM 3623 N N . VAL A 1 491 ? 4.801 5.485 4.634 1.00 96.19 491 VAL A N 1
ATOM 3624 C CA . VAL A 1 491 ? 4.277 5.925 3.330 1.00 96.19 491 VAL A CA 1
ATOM 3625 C C . VAL A 1 491 ? 4.601 7.391 3.071 1.00 96.19 491 VAL A C 1
ATOM 3627 O O . VAL A 1 491 ? 5.154 7.717 2.026 1.00 96.19 491 VAL A O 1
ATOM 3630 N N . LEU A 1 492 ? 4.316 8.270 4.036 1.00 95.00 492 LEU A N 1
ATOM 3631 C CA . LEU A 1 492 ? 4.549 9.708 3.885 1.00 95.00 492 LEU A CA 1
ATOM 3632 C C . LEU A 1 492 ? 6.036 10.048 3.765 1.00 95.00 492 LEU A C 1
ATOM 3634 O O . LEU A 1 492 ? 6.407 10.880 2.942 1.00 95.00 492 LEU A O 1
ATOM 3638 N N . ILE A 1 493 ? 6.888 9.391 4.556 1.00 95.31 493 ILE A N 1
ATOM 3639 C CA . ILE A 1 493 ? 8.339 9.601 4.524 1.00 95.31 493 ILE A CA 1
ATOM 3640 C C . ILE A 1 493 ? 8.911 9.149 3.183 1.00 95.31 493 ILE A C 1
ATOM 3642 O O . ILE A 1 493 ? 9.666 9.897 2.572 1.00 95.31 493 ILE A O 1
ATOM 3646 N N . VAL A 1 494 ? 8.551 7.950 2.719 1.00 94.31 494 VAL A N 1
ATOM 3647 C CA . VAL A 1 494 ? 9.061 7.417 1.450 1.00 94.31 494 VAL A CA 1
ATOM 3648 C C . VAL A 1 494 ? 8.559 8.252 0.282 1.00 94.31 494 VAL A C 1
ATOM 3650 O O . VAL A 1 494 ? 9.377 8.700 -0.508 1.00 94.31 494 VAL A O 1
ATOM 3653 N N . SER A 1 495 ? 7.261 8.559 0.232 1.00 92.50 495 SER A N 1
ATOM 3654 C CA . SER A 1 495 ? 6.691 9.438 -0.792 1.00 92.50 495 SER A CA 1
ATOM 3655 C C . SER A 1 495 ? 7.394 10.804 -0.823 1.00 92.50 495 SER A C 1
ATOM 3657 O O . SER A 1 495 ? 7.777 11.279 -1.886 1.00 92.50 495 SER A O 1
ATOM 3659 N N . ALA A 1 496 ? 7.647 11.434 0.326 1.00 92.44 496 ALA A N 1
ATOM 3660 C CA . ALA A 1 496 ? 8.377 12.704 0.353 1.00 92.44 496 ALA A CA 1
ATOM 3661 C C . ALA A 1 496 ? 9.849 12.557 -0.086 1.00 92.44 496 ALA A C 1
ATOM 3663 O O . ALA A 1 496 ? 10.418 13.474 -0.679 1.00 92.44 496 ALA A O 1
ATOM 3664 N N . ALA A 1 497 ? 10.469 11.411 0.204 1.00 91.81 497 ALA A N 1
ATOM 3665 C CA . ALA A 1 497 ? 11.884 11.164 -0.045 1.00 91.81 497 ALA A CA 1
ATOM 3666 C C . ALA A 1 497 ? 12.206 10.689 -1.465 1.00 91.81 497 ALA A C 1
ATOM 3668 O O . ALA A 1 497 ? 13.346 10.868 -1.876 1.00 91.81 497 ALA A O 1
ATOM 3669 N N . THR A 1 498 ? 11.271 10.065 -2.190 1.00 89.06 498 THR A N 1
ATOM 3670 C CA . THR A 1 498 ? 11.558 9.443 -3.497 1.00 89.06 498 THR A CA 1
ATOM 3671 C C . THR A 1 498 ? 11.011 10.216 -4.686 1.00 89.06 498 THR A C 1
ATOM 3673 O O . THR A 1 498 ? 11.493 10.028 -5.796 1.00 89.06 498 THR A O 1
ATOM 3676 N N . ASN A 1 499 ? 10.014 11.078 -4.501 1.00 85.88 499 ASN A N 1
ATOM 3677 C CA . ASN A 1 499 ? 9.262 11.603 -5.636 1.00 85.88 499 ASN A CA 1
ATOM 3678 C C . ASN A 1 499 ? 9.900 12.840 -6.271 1.00 85.88 499 ASN A C 1
ATOM 3680 O O . ASN A 1 499 ? 10.129 13.852 -5.609 1.00 85.88 499 ASN A O 1
ATOM 3684 N N . ALA A 1 500 ? 10.092 12.769 -7.590 1.00 83.06 500 ALA A N 1
ATOM 3685 C CA . ALA A 1 500 ? 10.486 13.897 -8.431 1.00 83.06 500 ALA A CA 1
ATOM 3686 C C . ALA A 1 500 ? 9.414 14.997 -8.513 1.00 83.06 500 ALA A C 1
ATOM 3688 O O . ALA A 1 500 ? 9.735 16.170 -8.678 1.00 83.06 500 ALA A O 1
ATOM 3689 N N . VAL A 1 501 ? 8.144 14.605 -8.408 1.00 84.62 501 VAL A N 1
ATOM 3690 C CA . VAL A 1 501 ? 6.979 15.491 -8.435 1.00 84.62 501 VAL A CA 1
ATOM 3691 C C . VAL A 1 501 ? 6.173 15.216 -7.176 1.00 84.62 501 VAL A C 1
ATOM 3693 O O . VAL A 1 501 ? 5.882 14.059 -6.886 1.00 84.62 501 VAL A O 1
ATOM 3696 N N . THR A 1 502 ? 5.839 16.248 -6.402 1.00 85.44 502 THR A N 1
ATOM 3697 C CA . THR A 1 502 ? 5.046 16.088 -5.180 1.00 85.44 502 THR A CA 1
ATOM 3698 C C . THR A 1 502 ? 3.821 17.000 -5.170 1.00 85.44 502 THR A C 1
ATOM 3700 O O . THR A 1 502 ? 3.932 18.181 -5.497 1.00 85.44 502 THR A O 1
ATOM 3703 N N . PRO A 1 503 ? 2.651 16.485 -4.756 1.00 86.94 503 PRO A N 1
ATOM 3704 C CA . PRO A 1 503 ? 2.378 15.099 -4.350 1.00 86.94 503 PRO A CA 1
ATOM 3705 C C . PRO A 1 503 ? 2.228 14.124 -5.533 1.00 86.94 503 PRO A C 1
ATOM 3707 O O . PRO A 1 503 ? 1.862 14.529 -6.630 1.00 86.94 503 PRO A O 1
ATOM 3710 N N . ASP A 1 504 ? 2.507 12.842 -5.284 1.00 87.25 504 ASP A N 1
ATOM 3711 C CA . ASP A 1 504 ? 2.448 11.762 -6.279 1.00 87.25 504 ASP A CA 1
ATOM 3712 C C . ASP A 1 504 ? 1.656 10.579 -5.716 1.00 87.25 504 ASP A C 1
ATOM 3714 O O . ASP A 1 504 ? 2.099 9.866 -4.814 1.00 87.25 504 ASP A O 1
ATOM 3718 N N . TRP A 1 505 ? 0.442 10.392 -6.223 1.00 86.75 505 TRP A N 1
ATOM 3719 C CA . TRP A 1 505 ? -0.484 9.371 -5.734 1.00 86.75 505 TRP A CA 1
ATOM 3720 C C . TRP A 1 505 ? 0.004 7.920 -5.864 1.00 86.75 505 TRP A C 1
ATOM 3722 O O . TRP A 1 505 ? -0.239 7.159 -4.921 1.00 86.75 505 TRP A O 1
ATOM 3732 N N . PRO A 1 506 ? 0.700 7.499 -6.943 1.00 87.25 506 PRO A N 1
ATOM 3733 C CA . PRO A 1 506 ? 1.257 6.149 -7.058 1.00 87.25 506 PRO A CA 1
ATOM 3734 C C . PRO A 1 506 ? 2.059 5.688 -5.833 1.00 87.25 506 PRO A C 1
ATOM 3736 O O . PRO A 1 506 ? 1.854 4.583 -5.328 1.00 87.25 506 PRO A O 1
ATOM 3739 N N . THR A 1 507 ? 2.913 6.550 -5.280 1.00 90.38 507 THR A N 1
ATOM 3740 C CA . THR A 1 507 ? 3.711 6.228 -4.082 1.00 90.38 507 THR A CA 1
ATOM 3741 C C . THR A 1 507 ? 2.937 6.325 -2.770 1.00 90.38 507 THR A C 1
ATOM 3743 O O . THR A 1 507 ? 3.363 5.755 -1.762 1.00 90.38 507 THR A O 1
ATOM 3746 N N . LEU A 1 508 ? 1.764 6.962 -2.781 1.00 91.94 508 LEU A N 1
ATOM 3747 C CA . LEU A 1 508 ? 0.834 7.020 -1.654 1.00 91.94 508 LEU A CA 1
ATOM 3748 C C . LEU A 1 508 ? -0.167 5.857 -1.627 1.00 91.94 508 LEU A C 1
ATOM 3750 O O . LEU A 1 508 ? -0.856 5.684 -0.621 1.00 91.94 508 LEU A O 1
ATOM 3754 N N . LEU A 1 509 ? -0.238 5.012 -2.663 1.00 91.62 509 LEU A N 1
ATOM 3755 C CA . LEU A 1 509 ? -1.158 3.866 -2.696 1.00 91.62 509 LEU A CA 1
ATOM 3756 C C . LEU A 1 509 ? -1.073 2.929 -1.488 1.00 91.62 509 LEU A C 1
ATOM 3758 O O . LEU A 1 509 ? -2.129 2.506 -1.000 1.00 91.62 509 LEU A O 1
ATOM 3762 N N . PRO A 1 510 ? 0.118 2.640 -0.928 1.00 95.12 510 PRO A N 1
ATOM 3763 C CA . PRO A 1 510 ? 0.221 1.856 0.295 1.00 95.12 510 PRO A CA 1
ATOM 3764 C C . PRO A 1 510 ? -0.481 2.478 1.513 1.00 95.12 510 PRO A C 1
ATOM 3766 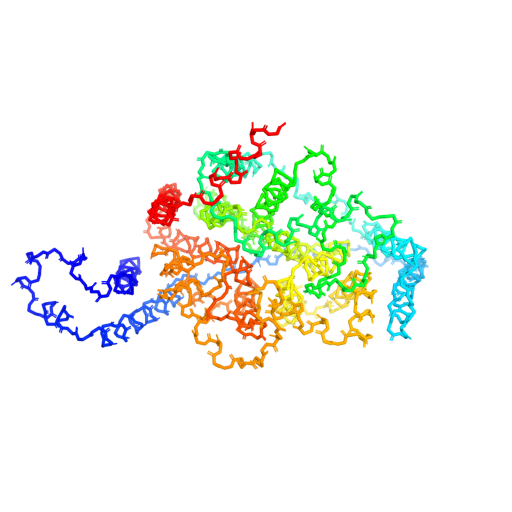O O . PRO A 1 510 ? -0.696 1.771 2.499 1.00 95.12 510 PRO A O 1
ATOM 3769 N N . LEU A 1 511 ? -0.865 3.761 1.473 1.00 94.69 511 LEU A N 1
ATOM 3770 C CA . LEU A 1 511 ? -1.645 4.414 2.526 1.00 94.69 511 LEU A CA 1
ATOM 3771 C C . LEU A 1 511 ? -3.114 3.984 2.516 1.00 94.69 511 LEU A C 1
ATOM 3773 O O . LEU A 1 511 ? -3.717 3.905 3.579 1.00 94.69 511 LEU A O 1
ATOM 3777 N N . VAL A 1 512 ? -3.698 3.669 1.357 1.00 93.25 512 VAL A N 1
ATOM 3778 C CA . VAL A 1 512 ? -5.120 3.295 1.230 1.00 93.25 512 VAL A CA 1
ATOM 3779 C C . VAL A 1 512 ? -5.514 2.107 2.132 1.00 93.25 512 VAL A C 1
ATOM 3781 O O . VAL A 1 512 ? -6.491 2.226 2.882 1.00 93.25 512 VAL A O 1
ATOM 3784 N N . PRO A 1 513 ? -4.789 0.967 2.141 1.00 95.38 513 PRO A N 1
ATOM 3785 C CA . PRO A 1 513 ? -5.079 -0.126 3.071 1.00 95.38 513 PRO A CA 1
ATOM 3786 C C . PRO A 1 513 ? -4.866 0.271 4.542 1.00 95.38 513 PRO A C 1
ATOM 3788 O O . PRO A 1 513 ? -5.660 -0.121 5.401 1.00 95.38 513 PRO A O 1
ATOM 3791 N N . ALA A 1 514 ? -3.852 1.089 4.846 1.00 96.25 514 ALA A N 1
ATOM 3792 C CA . ALA A 1 514 ? -3.606 1.581 6.203 1.00 96.25 514 ALA A CA 1
ATOM 3793 C C . ALA A 1 514 ? -4.735 2.501 6.694 1.00 96.25 514 ALA A C 1
ATOM 3795 O O . ALA A 1 514 ? -5.232 2.322 7.805 1.00 96.25 514 ALA A O 1
ATOM 3796 N N . ALA A 1 515 ? -5.198 3.428 5.855 1.00 94.56 515 ALA A N 1
ATOM 3797 C CA . ALA A 1 515 ? -6.308 4.327 6.142 1.00 94.56 515 ALA A CA 1
ATOM 3798 C C . ALA A 1 515 ? -7.606 3.550 6.391 1.00 94.56 515 ALA A C 1
ATOM 3800 O O . ALA A 1 515 ? -8.296 3.813 7.377 1.00 94.56 515 ALA A O 1
ATOM 3801 N N . GLY A 1 516 ? -7.894 2.529 5.573 1.00 94.50 516 GLY A N 1
ATOM 3802 C CA . GLY A 1 516 ? -9.023 1.621 5.796 1.00 94.50 516 GLY A CA 1
ATOM 3803 C C . GLY A 1 516 ? -8.962 0.930 7.163 1.00 94.50 516 GLY A C 1
ATOM 3804 O O . GLY A 1 516 ? -9.959 0.898 7.886 1.00 94.50 516 GLY A O 1
ATOM 3805 N N . LEU A 1 517 ? -7.786 0.429 7.561 1.00 96.19 517 LEU A N 1
ATOM 3806 C CA . LEU A 1 517 ? -7.573 -0.179 8.882 1.00 96.19 517 LEU A CA 1
ATOM 3807 C C . LEU A 1 517 ? -7.725 0.839 10.022 1.00 96.19 517 LEU A C 1
ATOM 3809 O O . LEU A 1 517 ? -8.373 0.543 11.023 1.00 96.19 517 LEU A O 1
ATOM 3813 N N . ILE A 1 518 ? -7.180 2.043 9.872 1.00 95.62 518 ILE A N 1
ATOM 3814 C CA . ILE A 1 518 ? -7.255 3.113 10.876 1.00 95.62 518 ILE A CA 1
ATOM 3815 C C . ILE A 1 518 ? -8.700 3.559 11.108 1.00 95.62 518 ILE A C 1
ATOM 3817 O O . ILE A 1 518 ? -9.147 3.657 12.251 1.00 95.62 518 ILE A O 1
ATOM 3821 N N . ILE A 1 519 ? -9.461 3.765 10.034 1.00 94.06 519 ILE A N 1
ATOM 3822 C CA . ILE A 1 519 ? -10.871 4.156 10.125 1.00 94.06 519 ILE A CA 1
ATOM 3823 C C . ILE A 1 519 ? -11.703 3.018 10.705 1.00 94.06 519 ILE A C 1
ATOM 3825 O O . ILE A 1 519 ? -12.575 3.258 11.538 1.00 94.06 519 ILE A O 1
ATOM 3829 N N . ALA A 1 520 ? -11.425 1.771 10.325 1.00 93.31 520 ALA A N 1
ATOM 3830 C CA . ALA A 1 520 ? -12.116 0.630 10.906 1.00 93.31 520 ALA A CA 1
ATOM 3831 C C . ALA A 1 520 ? -11.841 0.475 12.406 1.00 93.31 520 ALA A C 1
ATOM 3833 O O . ALA A 1 520 ? -12.754 0.152 13.167 1.00 93.31 520 ALA A O 1
ATOM 3834 N N . LEU A 1 521 ? -10.607 0.740 12.837 1.00 91.69 521 LEU A N 1
ATOM 3835 C CA . LEU A 1 521 ? -10.231 0.774 14.244 1.00 91.69 521 LEU A CA 1
ATOM 3836 C C . LEU A 1 521 ? -10.990 1.879 14.991 1.00 91.69 521 LEU A C 1
ATOM 3838 O O . LEU A 1 521 ? -11.567 1.617 16.047 1.00 91.69 521 LEU A O 1
ATOM 3842 N N . LEU A 1 522 ? -11.047 3.089 14.427 1.00 92.06 522 LEU A N 1
ATOM 3843 C CA . LEU A 1 522 ? -11.819 4.203 14.979 1.00 92.06 522 LEU A CA 1
ATOM 3844 C C . LEU A 1 522 ? -13.311 3.853 15.093 1.00 92.06 522 LEU A C 1
ATOM 3846 O O . LEU A 1 522 ? -13.905 4.014 16.159 1.00 92.06 522 LEU A O 1
ATOM 3850 N N . ALA A 1 523 ? -13.910 3.341 14.016 1.00 90.56 523 ALA A N 1
ATOM 3851 C CA . ALA A 1 523 ? -15.313 2.937 13.967 1.00 90.56 523 ALA A CA 1
ATOM 3852 C C . ALA A 1 523 ? -15.624 1.848 15.000 1.00 90.56 523 ALA A C 1
ATOM 3854 O O . ALA A 1 523 ? -16.669 1.872 15.652 1.00 90.56 523 ALA A O 1
ATOM 3855 N N . ASP A 1 524 ? -14.694 0.919 15.205 1.00 88.19 524 ASP A N 1
ATOM 3856 C CA . ASP A 1 524 ? -14.816 -0.104 16.229 1.00 88.19 524 ASP A CA 1
ATOM 3857 C C . ASP A 1 524 ? -14.780 0.479 17.652 1.00 88.19 524 ASP A C 1
ATOM 3859 O O . ASP A 1 524 ? -15.600 0.105 18.495 1.00 88.19 524 ASP A O 1
ATOM 3863 N N . ARG A 1 525 ? -13.901 1.453 17.921 1.00 87.12 525 ARG A N 1
ATOM 3864 C CA . ARG A 1 525 ? -13.862 2.160 19.213 1.00 87.12 525 ARG A CA 1
ATOM 3865 C C . ARG A 1 525 ? -15.124 2.988 19.456 1.00 87.12 525 ARG A C 1
ATOM 3867 O O . ARG A 1 525 ? -15.662 2.967 20.565 1.00 87.12 525 ARG A O 1
ATOM 3874 N N . LEU A 1 526 ? -15.631 3.663 18.425 1.00 87.62 526 LEU A N 1
ATOM 3875 C CA . LEU A 1 526 ? -16.907 4.383 18.466 1.00 87.62 526 LEU A CA 1
ATOM 3876 C C . LEU A 1 526 ? -18.063 3.434 18.775 1.00 87.62 526 LEU A C 1
ATOM 3878 O O . LEU A 1 526 ? -18.871 3.715 19.660 1.00 87.62 526 LEU A O 1
ATOM 3882 N N . ARG A 1 527 ? -18.105 2.274 18.112 1.00 85.94 527 ARG A N 1
ATOM 3883 C CA . ARG A 1 527 ? -19.097 1.233 18.389 1.00 85.94 527 ARG A CA 1
ATOM 3884 C C . ARG A 1 527 ? -19.041 0.776 19.839 1.00 85.94 527 ARG A C 1
ATOM 3886 O O . ARG A 1 527 ? -20.088 0.673 20.469 1.00 85.94 527 ARG A O 1
ATOM 3893 N N . MET A 1 528 ? -17.852 0.519 20.379 1.00 82.25 528 MET A N 1
ATOM 3894 C CA . MET A 1 528 ? -17.705 0.122 21.781 1.00 82.25 528 MET A CA 1
ATOM 3895 C C . MET A 1 528 ? -18.250 1.190 22.735 1.00 82.25 528 MET A C 1
ATOM 3897 O O . MET A 1 528 ? -18.962 0.852 23.679 1.00 82.25 528 MET A O 1
ATOM 3901 N N . LEU A 1 529 ? -17.998 2.471 22.453 1.00 84.00 529 LEU A N 1
ATOM 3902 C CA . LEU A 1 529 ? -18.544 3.587 23.228 1.00 84.00 529 LEU A CA 1
ATOM 3903 C C . LEU A 1 529 ? -20.082 3.659 23.132 1.00 84.00 529 LEU A C 1
ATOM 3905 O O . LEU A 1 529 ? -20.743 3.881 24.146 1.00 84.00 529 LEU A O 1
ATOM 3909 N N . ILE A 1 530 ? -20.660 3.423 21.947 1.00 84.06 530 ILE A N 1
ATOM 3910 C CA . ILE A 1 530 ? -22.119 3.360 21.727 1.00 84.06 530 ILE A CA 1
ATOM 3911 C C . ILE A 1 530 ? -22.740 2.203 22.515 1.00 84.06 530 ILE A C 1
ATOM 3913 O O . ILE A 1 530 ? -23.695 2.413 23.261 1.00 84.06 530 ILE A O 1
ATOM 3917 N N . VAL A 1 531 ? -22.177 1.000 22.394 1.00 83.44 531 VAL A N 1
ATOM 3918 C CA . VAL A 1 531 ? -22.688 -0.210 23.055 1.00 83.44 531 VAL A CA 1
ATOM 3919 C C . VAL A 1 531 ? -22.607 -0.091 24.575 1.00 83.44 531 VAL A C 1
ATOM 3921 O O . VAL A 1 531 ? -23.548 -0.473 25.265 1.00 83.44 531 VAL A O 1
ATOM 3924 N N . GLN A 1 532 ? -21.525 0.481 25.108 1.00 80.75 532 GLN A N 1
ATOM 3925 C CA . GLN A 1 532 ? -21.401 0.759 26.542 1.00 80.75 532 GLN A CA 1
ATOM 3926 C C . GLN A 1 532 ? -22.409 1.810 27.025 1.00 80.75 532 GLN A C 1
ATOM 3928 O O . GLN A 1 532 ? -22.888 1.714 28.150 1.00 80.75 532 GLN A O 1
ATOM 3933 N N . GLY A 1 533 ? -22.723 2.811 26.196 1.00 82.06 533 GLY A N 1
ATOM 3934 C CA . GLY A 1 533 ? -23.638 3.895 26.558 1.00 82.06 533 GLY A CA 1
ATOM 3935 C C . GLY A 1 533 ? -25.122 3.534 26.462 1.00 82.06 533 GLY A C 1
ATOM 3936 O O . GLY A 1 533 ? -25.905 3.978 27.295 1.00 82.06 533 GLY A O 1
ATOM 3937 N N . PHE A 1 534 ? -25.511 2.743 25.460 1.00 83.56 534 PHE A N 1
ATOM 3938 C CA . PHE A 1 534 ? -26.918 2.476 25.129 1.00 83.56 534 PHE A CA 1
ATOM 3939 C C . PHE A 1 534 ? -27.326 0.996 25.231 1.00 83.56 534 PHE A C 1
ATOM 3941 O O . PHE A 1 534 ? -28.509 0.681 25.112 1.00 83.56 534 PHE A O 1
ATOM 3948 N N . GLY A 1 535 ? -26.381 0.085 25.475 1.00 80.56 535 GLY A N 1
ATOM 3949 C CA . GLY A 1 535 ? -26.625 -1.350 25.640 1.00 80.56 535 GLY A CA 1
ATOM 3950 C C . GLY A 1 535 ? -26.418 -2.181 24.368 1.00 80.56 535 GLY A C 1
ATOM 3951 O O . GLY A 1 535 ? -26.272 -1.662 23.259 1.00 80.56 535 GLY A O 1
ATOM 3952 N N . ALA A 1 536 ? -26.420 -3.509 24.528 1.00 77.62 536 ALA A N 1
ATOM 3953 C CA . ALA A 1 536 ? -26.034 -4.477 23.493 1.00 77.62 536 ALA A CA 1
ATOM 3954 C C . ALA A 1 536 ? -26.893 -4.442 22.213 1.00 77.62 536 ALA A C 1
ATOM 3956 O O . ALA A 1 536 ? -26.384 -4.740 21.133 1.00 77.62 536 ALA A O 1
ATOM 3957 N N . TRP A 1 537 ? -28.163 -4.029 22.296 1.00 76.44 537 TRP A N 1
ATOM 3958 C CA . TRP A 1 537 ? -29.057 -3.929 21.133 1.00 76.44 537 TRP A CA 1
ATOM 3959 C C . TRP A 1 537 ? -28.549 -2.928 20.079 1.00 76.44 537 TRP A C 1
ATOM 3961 O O . TRP A 1 537 ? -28.751 -3.128 18.882 1.00 76.44 537 TRP A O 1
ATOM 3971 N N . THR A 1 538 ? -27.800 -1.900 20.499 1.00 80.38 538 THR A N 1
ATOM 3972 C CA . THR A 1 538 ? -27.196 -0.911 19.588 1.00 80.38 538 THR A CA 1
ATOM 3973 C C . THR A 1 538 ? -26.023 -1.452 18.776 1.00 80.38 538 THR A C 1
ATOM 3975 O O . THR A 1 538 ? -25.600 -0.818 17.804 1.00 80.38 538 THR A O 1
ATOM 3978 N N . ALA A 1 539 ? -25.515 -2.643 19.114 1.00 74.44 539 ALA A N 1
ATOM 3979 C CA . ALA A 1 539 ? -24.448 -3.275 18.354 1.00 74.44 539 ALA A CA 1
ATOM 3980 C C . ALA A 1 539 ? -24.868 -3.482 16.894 1.00 74.44 539 ALA A C 1
ATOM 3982 O O . ALA A 1 539 ? -24.078 -3.195 16.001 1.00 74.44 539 ALA A O 1
ATOM 3983 N N . LEU A 1 540 ? -26.111 -3.898 16.629 1.00 76.56 540 LEU A N 1
ATOM 3984 C CA . LEU A 1 540 ? -26.604 -4.069 15.260 1.00 76.56 540 LEU A CA 1
ATOM 3985 C C . LEU A 1 540 ? -26.751 -2.720 14.537 1.00 76.56 540 LEU A C 1
ATOM 3987 O O . LEU A 1 540 ? -26.316 -2.581 13.397 1.00 76.56 540 LEU A O 1
ATOM 3991 N N . THR A 1 541 ? -27.279 -1.700 15.216 1.00 78.62 541 THR A N 1
ATOM 3992 C CA . THR A 1 541 ? -27.431 -0.344 14.664 1.00 78.62 541 THR A CA 1
ATOM 3993 C C . THR A 1 541 ? -26.094 0.241 14.219 1.00 78.62 541 THR A C 1
ATOM 3995 O O . THR A 1 541 ? -25.989 0.798 13.130 1.00 78.62 541 THR A O 1
ATOM 3998 N N . SER A 1 542 ? -25.039 0.047 15.013 1.00 78.06 542 SER A N 1
ATOM 3999 C CA . SER A 1 542 ? -23.693 0.504 14.654 1.00 78.06 542 SER A CA 1
ATOM 4000 C C . SER A 1 542 ? -23.145 -0.156 13.379 1.00 78.06 542 SER A C 1
ATOM 4002 O O . SER A 1 542 ? -22.402 0.482 12.636 1.00 78.06 542 SER A O 1
ATOM 4004 N N . PHE A 1 543 ? -23.556 -1.398 13.077 1.00 76.62 543 PHE A N 1
ATOM 4005 C CA . PHE A 1 543 ? -23.203 -2.062 11.819 1.00 76.62 543 PHE A CA 1
ATOM 4006 C C . PHE A 1 543 ? -23.879 -1.412 10.622 1.00 76.62 543 PHE A C 1
ATOM 4008 O O . PHE A 1 543 ? -23.219 -1.192 9.610 1.00 76.62 543 PHE A O 1
ATOM 4015 N N . TYR A 1 544 ? -25.161 -1.065 10.739 1.00 81.81 544 TYR A N 1
ATOM 4016 C CA . TYR A 1 544 ? -25.863 -0.358 9.671 1.00 81.81 544 TYR A CA 1
ATOM 4017 C C . TYR A 1 544 ? -25.274 1.029 9.418 1.00 81.81 544 TYR A C 1
ATOM 4019 O O . TYR A 1 544 ? -25.147 1.423 8.264 1.00 81.81 544 TYR A O 1
ATOM 4027 N N . VAL A 1 545 ? -24.832 1.732 10.465 1.00 84.38 545 VAL A N 1
ATOM 4028 C CA . VAL A 1 545 ? -24.122 3.013 10.315 1.00 84.38 545 VAL A CA 1
ATOM 4029 C C . VAL A 1 545 ? -22.788 2.825 9.587 1.00 84.38 545 VAL A C 1
ATOM 4031 O O . VAL A 1 545 ? -22.498 3.569 8.657 1.00 84.38 545 VAL A O 1
ATOM 4034 N N . ALA A 1 546 ? -21.998 1.809 9.947 1.00 83.94 546 ALA A N 1
ATOM 4035 C CA . ALA A 1 546 ? -20.735 1.514 9.265 1.00 83.94 546 ALA A CA 1
ATOM 4036 C C . ALA A 1 546 ? -20.936 1.107 7.792 1.00 83.94 546 ALA A C 1
ATOM 4038 O O . ALA A 1 546 ? -20.164 1.515 6.925 1.00 83.94 546 ALA A O 1
ATOM 4039 N N . ALA A 1 547 ? -21.987 0.340 7.493 1.00 82.56 547 ALA A N 1
ATOM 4040 C CA . ALA A 1 547 ? -22.364 0.007 6.122 1.00 82.56 547 ALA A CA 1
ATOM 4041 C C . ALA A 1 547 ? -22.837 1.248 5.345 1.00 82.56 547 ALA A C 1
ATOM 4043 O O . ALA A 1 547 ? -22.430 1.443 4.203 1.00 82.56 547 ALA A O 1
ATOM 4044 N N . GLY A 1 548 ? -23.638 2.113 5.973 1.00 85.69 548 GLY A N 1
ATOM 4045 C CA . GLY A 1 548 ? -24.070 3.387 5.398 1.00 85.69 548 GLY A CA 1
ATOM 4046 C C . GLY A 1 548 ? -22.895 4.316 5.089 1.00 85.69 548 GLY A C 1
ATOM 4047 O O . GLY A 1 548 ? -22.854 4.894 4.008 1.00 85.69 548 GLY A O 1
ATOM 4048 N N . LEU A 1 549 ? -21.900 4.389 5.980 1.00 85.00 549 LEU A N 1
ATOM 4049 C CA . LEU A 1 549 ? -20.648 5.112 5.740 1.00 85.00 549 LEU A CA 1
ATOM 4050 C C . LEU A 1 549 ? -19.925 4.574 4.501 1.00 85.00 549 LEU A C 1
ATOM 4052 O O . LEU A 1 549 ? -19.512 5.356 3.653 1.00 85.00 549 LEU A O 1
ATOM 4056 N N . LEU A 1 550 ? -19.803 3.251 4.368 1.00 87.00 550 LEU A N 1
ATOM 4057 C CA . LEU A 1 550 ? -19.166 2.632 3.204 1.00 87.00 550 LEU A CA 1
ATOM 4058 C C . LEU A 1 550 ? -19.891 2.989 1.899 1.00 87.00 550 LEU A C 1
ATOM 4060 O O . LEU A 1 550 ? -19.238 3.331 0.916 1.00 87.00 550 LEU A O 1
ATOM 4064 N N . VAL A 1 551 ? -21.227 2.956 1.896 1.00 86.31 551 VAL A N 1
ATOM 4065 C CA . VAL A 1 551 ? -22.038 3.359 0.735 1.00 86.31 551 VAL A CA 1
ATOM 4066 C C . VAL A 1 551 ? -21.866 4.848 0.427 1.00 86.31 551 VAL A C 1
ATOM 4068 O O . VAL A 1 551 ? -21.720 5.206 -0.738 1.00 86.31 551 VAL A O 1
ATOM 4071 N N . ALA A 1 552 ? -21.837 5.709 1.446 1.00 85.69 552 ALA A N 1
ATOM 4072 C CA . ALA A 1 552 ? -21.643 7.146 1.271 1.00 85.69 552 ALA A CA 1
ATOM 4073 C C . ALA A 1 552 ? -20.262 7.474 0.684 1.00 85.69 552 ALA A C 1
ATOM 4075 O O . ALA A 1 552 ? -20.176 8.261 -0.254 1.00 85.69 552 ALA A O 1
ATOM 4076 N N . VAL A 1 553 ? -19.199 6.827 1.177 1.00 85.38 553 VAL A N 1
ATOM 4077 C CA . VAL A 1 553 ? -17.842 6.962 0.620 1.00 85.38 553 VAL A CA 1
ATOM 4078 C C . VAL A 1 553 ? -17.803 6.472 -0.827 1.00 85.38 553 VAL A C 1
ATOM 4080 O O . VAL A 1 553 ? -17.224 7.136 -1.679 1.00 85.38 553 VAL A O 1
ATOM 4083 N N . ALA A 1 554 ? -18.464 5.351 -1.133 1.00 83.81 554 ALA A N 1
ATOM 4084 C CA . ALA A 1 554 ? -18.532 4.842 -2.501 1.00 83.81 554 ALA A CA 1
ATOM 4085 C C . ALA A 1 554 ? -19.242 5.807 -3.448 1.00 83.81 554 ALA A C 1
ATOM 4087 O O . ALA A 1 554 ? -18.741 6.066 -4.539 1.00 83.81 554 ALA A O 1
ATOM 4088 N N . ALA A 1 555 ? -20.376 6.364 -3.023 1.00 83.88 555 ALA A N 1
ATOM 4089 C CA . ALA A 1 555 ? -21.115 7.343 -3.806 1.00 83.88 555 ALA A CA 1
ATOM 4090 C C . ALA A 1 555 ? -20.305 8.631 -4.015 1.00 83.88 555 ALA A C 1
ATOM 4092 O O . ALA A 1 555 ? -20.201 9.091 -5.147 1.00 83.88 555 ALA A O 1
ATOM 4093 N N . ALA A 1 556 ? -19.696 9.174 -2.955 1.00 81.94 556 ALA A N 1
ATOM 4094 C CA . ALA A 1 556 ? -18.886 10.389 -3.031 1.00 81.94 556 ALA A CA 1
ATOM 4095 C C . ALA A 1 556 ? -17.709 10.214 -3.997 1.00 81.94 556 ALA A C 1
ATOM 4097 O O . ALA A 1 556 ? -17.567 10.982 -4.944 1.00 81.94 556 ALA A O 1
ATOM 4098 N N . ASN A 1 557 ? -16.931 9.144 -3.821 1.00 79.31 557 ASN A N 1
ATOM 4099 C CA . ASN A 1 557 ? -15.799 8.863 -4.691 1.00 79.31 557 ASN A CA 1
ATOM 4100 C C . ASN A 1 557 ? -16.225 8.629 -6.151 1.00 79.31 557 ASN A C 1
ATOM 4102 O O . ASN A 1 557 ? -15.522 9.037 -7.072 1.00 79.31 557 ASN A O 1
ATOM 4106 N N . TRP A 1 558 ? -17.366 7.965 -6.372 1.00 78.25 558 TRP A N 1
ATOM 4107 C CA . TRP A 1 558 ? -17.898 7.733 -7.715 1.00 78.25 558 TRP A CA 1
ATOM 4108 C C . TRP A 1 558 ? -18.306 9.036 -8.408 1.00 78.25 558 TRP A C 1
ATOM 4110 O O . TRP A 1 558 ? -18.019 9.207 -9.591 1.00 78.25 558 TRP A O 1
ATOM 4120 N N . ILE A 1 559 ? -18.949 9.956 -7.682 1.00 78.81 559 ILE A N 1
ATOM 4121 C CA . ILE A 1 559 ? -19.348 11.271 -8.203 1.00 78.81 559 ILE A CA 1
ATOM 4122 C C . ILE A 1 559 ? -18.111 12.072 -8.607 1.00 78.81 559 ILE A C 1
ATOM 4124 O O . ILE A 1 559 ? -18.011 12.465 -9.766 1.00 78.81 559 ILE A O 1
ATOM 4128 N N . THR A 1 560 ? -17.144 12.231 -7.696 1.00 76.62 560 THR A N 1
ATOM 4129 C CA . THR A 1 560 ? -15.901 12.973 -7.966 1.00 76.62 560 THR A CA 1
ATOM 4130 C C . THR A 1 560 ? -15.166 12.410 -9.177 1.00 76.62 560 THR A C 1
ATOM 4132 O O . THR A 1 560 ? -14.712 13.154 -10.044 1.00 76.62 560 THR A O 1
ATOM 4135 N N . TYR A 1 561 ? -15.090 11.082 -9.269 1.00 74.19 561 TYR A N 1
ATOM 4136 C CA . TYR A 1 561 ? -14.480 10.423 -10.414 1.00 74.19 561 TYR A CA 1
ATOM 4137 C C . TYR A 1 561 ? -15.230 10.711 -11.721 1.00 74.19 561 TYR A C 1
ATOM 4139 O O . TYR A 1 561 ? -14.604 11.001 -12.740 1.00 74.19 561 TYR A O 1
ATOM 4147 N N . TRP A 1 562 ? -16.561 10.620 -11.718 1.00 72.94 562 TRP A N 1
ATOM 4148 C CA . TRP A 1 562 ? -17.338 10.798 -12.940 1.00 72.94 562 TRP A CA 1
ATOM 4149 C C . TRP A 1 562 ? -17.315 12.245 -13.436 1.00 72.94 562 TRP A C 1
ATOM 4151 O O . TRP A 1 562 ? -17.211 12.462 -14.641 1.00 72.94 562 TRP A O 1
ATOM 4161 N N . GLU A 1 563 ? -17.351 13.218 -12.526 1.00 74.19 563 GLU A N 1
ATOM 4162 C CA . GLU A 1 563 ? -17.175 14.636 -12.853 1.00 74.19 563 GLU A CA 1
ATOM 4163 C C . GLU A 1 563 ? -15.814 14.884 -13.506 1.00 74.19 563 GLU A C 1
ATOM 4165 O O . GLU A 1 563 ? -15.754 15.456 -14.593 1.00 74.19 563 GLU A O 1
ATOM 4170 N N . PHE A 1 564 ? -14.736 14.367 -12.907 1.00 73.06 564 PHE A N 1
ATOM 4171 C CA . PHE A 1 564 ? -13.395 14.445 -13.486 1.00 73.06 564 PHE A CA 1
ATOM 4172 C C . PHE A 1 564 ? -13.338 13.823 -14.890 1.00 73.06 564 PHE A C 1
ATOM 4174 O O . PHE A 1 564 ? -12.898 14.464 -15.842 1.00 73.06 564 PHE A O 1
ATOM 4181 N N . ALA A 1 565 ? -13.851 12.599 -15.049 1.00 68.25 565 ALA A N 1
ATOM 4182 C CA . ALA A 1 565 ? -13.830 11.888 -16.326 1.00 68.25 565 ALA A CA 1
ATOM 4183 C C . ALA A 1 565 ? -14.652 12.582 -17.431 1.00 68.25 565 ALA A C 1
ATOM 4185 O O . ALA A 1 565 ? -14.308 12.466 -18.606 1.00 68.25 565 ALA A O 1
ATOM 4186 N N . GLN A 1 566 ? -15.738 13.282 -17.083 1.00 67.19 566 GLN A N 1
ATOM 4187 C CA . GLN A 1 566 ? -16.526 14.058 -18.048 1.00 67.19 566 GLN A CA 1
ATOM 4188 C C . GLN A 1 566 ? -15.835 15.361 -18.461 1.00 67.19 566 GLN A C 1
ATOM 4190 O O . GLN A 1 566 ? -15.926 15.746 -19.627 1.00 67.19 566 GLN A O 1
ATOM 4195 N N . LEU A 1 567 ? -15.168 16.038 -17.523 1.00 66.19 567 LEU A N 1
ATOM 4196 C CA . LEU A 1 567 ? -14.490 17.314 -17.769 1.00 66.19 567 LEU A CA 1
ATOM 4197 C C . LEU A 1 567 ? -13.242 17.147 -18.645 1.00 66.19 567 LEU A C 1
ATOM 4199 O O . LEU A 1 567 ? -13.014 17.957 -19.542 1.00 66.19 567 LEU A O 1
ATOM 4203 N N . ASP A 1 568 ? -12.491 16.067 -18.439 1.00 60.75 568 ASP A N 1
ATOM 4204 C CA . ASP A 1 568 ? -11.211 15.808 -19.112 1.00 60.75 568 ASP A CA 1
ATOM 4205 C C . ASP A 1 568 ? -11.343 15.044 -20.444 1.00 60.75 568 ASP A C 1
ATOM 4207 O O . ASP A 1 568 ? -10.363 14.468 -20.917 1.00 60.75 568 ASP A O 1
ATOM 4211 N N . GLY A 1 569 ? -12.545 15.024 -21.039 1.00 56.09 569 GLY A N 1
ATOM 4212 C CA . GLY A 1 569 ? -12.930 14.216 -22.204 1.00 56.09 569 GLY A CA 1
ATOM 4213 C C . GLY A 1 569 ? -11.798 13.897 -23.190 1.00 56.09 569 GLY A C 1
ATOM 4214 O O . GLY A 1 569 ? -11.106 14.782 -23.686 1.00 56.09 569 GLY A O 1
ATOM 4215 N N . ASP A 1 570 ? -11.622 12.613 -23.506 1.00 55.66 570 ASP A N 1
ATOM 4216 C CA . ASP A 1 570 ? -10.417 12.150 -24.188 1.00 55.66 570 ASP A CA 1
ATOM 4217 C C . ASP A 1 570 ? -10.655 11.666 -25.627 1.00 55.66 570 ASP A C 1
ATOM 4219 O O . ASP A 1 570 ? -10.982 10.506 -25.895 1.00 55.66 570 ASP A O 1
ATOM 4223 N N . GLY A 1 571 ? -10.427 12.573 -26.578 1.00 52.56 571 GLY A N 1
ATOM 4224 C CA . GLY A 1 571 ? -10.448 12.256 -28.005 1.00 52.56 571 GLY A CA 1
ATOM 4225 C C . GLY A 1 571 ? -9.288 11.364 -28.469 1.00 52.56 571 GLY A C 1
ATOM 4226 O O . GLY A 1 571 ? -9.422 10.699 -29.496 1.00 52.56 571 GLY A O 1
ATOM 4227 N N . VAL A 1 572 ? -8.169 11.307 -27.735 1.00 50.94 572 VAL A N 1
ATOM 4228 C CA . VAL A 1 572 ? -6.957 10.579 -28.153 1.00 50.94 572 VAL A CA 1
ATOM 4229 C C . VAL A 1 572 ? -7.063 9.095 -27.825 1.00 50.94 572 VAL A C 1
ATOM 4231 O O . VAL A 1 572 ? -6.803 8.282 -28.711 1.00 50.94 572 VAL A O 1
ATOM 4234 N N . SER A 1 573 ? -7.517 8.703 -26.629 1.00 52.88 573 SER A N 1
ATOM 4235 C CA . SER A 1 573 ? -7.777 7.271 -26.380 1.00 52.88 573 SER A CA 1
ATOM 4236 C C . SER A 1 573 ? -9.039 6.790 -27.081 1.00 52.88 573 SER A C 1
ATOM 4238 O O . SER A 1 573 ? -9.110 5.613 -27.426 1.00 52.88 573 SER A O 1
ATOM 4240 N N . TYR A 1 574 ? -9.994 7.677 -27.395 1.00 53.34 574 TYR A N 1
ATOM 4241 C CA . TYR A 1 574 ? -11.081 7.342 -28.320 1.00 53.34 574 TYR A CA 1
ATOM 4242 C C . TYR A 1 574 ? -10.543 7.025 -29.724 1.00 53.34 574 TYR A C 1
ATOM 4244 O O . TYR A 1 574 ? -10.915 6.004 -30.297 1.00 53.34 574 TYR A O 1
ATOM 4252 N N . LEU A 1 575 ? -9.620 7.837 -30.258 1.00 49.38 575 LEU A N 1
ATOM 4253 C CA . LEU A 1 575 ? -8.948 7.571 -31.534 1.00 49.38 575 LEU A CA 1
ATOM 4254 C C . LEU A 1 575 ? -8.103 6.291 -31.478 1.00 49.38 575 LEU A C 1
ATOM 4256 O O . LEU A 1 575 ? -8.175 5.492 -32.402 1.00 49.38 575 LEU A O 1
ATOM 4260 N N . ALA A 1 576 ? -7.344 6.058 -30.404 1.00 53.25 576 ALA A N 1
ATOM 4261 C CA . ALA A 1 576 ? -6.553 4.838 -30.233 1.00 53.25 576 ALA A CA 1
ATOM 4262 C C . ALA A 1 576 ? -7.442 3.584 -30.156 1.00 53.25 576 ALA A C 1
ATOM 4264 O O . ALA A 1 576 ? -7.134 2.568 -30.777 1.00 53.25 576 ALA A O 1
ATOM 4265 N N . HIS A 1 577 ? -8.581 3.661 -29.459 1.00 55.88 577 HIS A N 1
ATOM 4266 C CA . HIS A 1 577 ? -9.585 2.598 -29.456 1.00 55.88 577 HIS A CA 1
ATOM 4267 C C . HIS A 1 577 ? -10.236 2.401 -30.826 1.00 55.88 577 HIS A C 1
ATOM 4269 O O . HIS A 1 577 ? -10.435 1.260 -31.234 1.00 55.88 577 HIS A O 1
ATOM 4275 N N . ALA A 1 578 ? -10.547 3.483 -31.542 1.00 55.59 578 ALA A N 1
ATOM 4276 C CA . ALA A 1 578 ? -11.130 3.420 -32.878 1.00 55.59 578 ALA A CA 1
ATOM 4277 C C . ALA A 1 578 ? -10.154 2.817 -33.901 1.00 55.59 578 ALA A C 1
ATOM 4279 O O . ALA A 1 578 ? -10.558 1.951 -34.670 1.00 55.59 578 ALA A O 1
ATOM 4280 N N . LEU A 1 579 ? -8.875 3.210 -33.859 1.00 52.97 579 LEU A N 1
ATOM 4281 C CA . LEU A 1 579 ? -7.802 2.644 -34.684 1.00 52.97 579 LEU A CA 1
ATOM 4282 C C . LEU A 1 579 ? -7.611 1.151 -34.398 1.00 52.97 579 LEU A C 1
ATOM 4284 O O . LEU A 1 579 ? -7.483 0.349 -35.315 1.00 52.97 579 LEU A O 1
ATOM 4288 N N . ARG A 1 580 ? -7.677 0.759 -33.125 1.00 54.72 580 ARG A N 1
ATOM 4289 C CA . ARG A 1 580 ? -7.584 -0.645 -32.720 1.00 54.72 580 ARG A CA 1
ATOM 4290 C C . ARG A 1 580 ? -8.800 -1.486 -33.109 1.00 54.72 580 ARG A C 1
ATOM 4292 O O . ARG A 1 580 ? -8.664 -2.684 -33.286 1.00 54.72 580 ARG A O 1
ATOM 4299 N N . ALA A 1 581 ? -9.985 -0.886 -33.185 1.00 54.62 581 ALA A N 1
ATOM 4300 C CA . ALA A 1 581 ? -11.192 -1.563 -33.654 1.00 54.62 581 ALA A CA 1
ATOM 4301 C C . ALA A 1 581 ? -11.272 -1.641 -35.192 1.00 54.62 581 ALA A C 1
ATOM 4303 O O . ALA A 1 581 ? -12.144 -2.336 -35.712 1.00 54.62 581 ALA A O 1
ATOM 4304 N N . SER A 1 582 ? -10.416 -0.895 -35.904 1.00 42.44 582 SER A N 1
ATOM 4305 C CA . SER A 1 582 ? -10.310 -0.926 -37.367 1.00 42.44 582 SER A CA 1
ATOM 4306 C C . SER A 1 582 ? -9.249 -1.888 -37.911 1.00 42.44 582 SER A C 1
ATOM 4308 O O . SER A 1 582 ? -9.290 -2.170 -39.108 1.00 42.44 582 SER A O 1
ATOM 4310 N N . ASP A 1 583 ? -8.350 -2.377 -37.051 1.00 40.56 583 ASP A N 1
ATOM 4311 C CA . ASP A 1 583 ? -7.458 -3.522 -37.302 1.00 40.56 583 ASP A CA 1
ATOM 4312 C C . ASP A 1 583 ? -8.149 -4.836 -36.899 1.00 40.56 583 ASP A C 1
ATOM 4314 O O . ASP A 1 583 ? -7.961 -5.850 -37.614 1.00 40.56 583 ASP A O 1
#

Mean predicted aligned error: 9.37 Å

Secondary structure (DSSP, 8-state):
-HHHHHHHHHHHHHHHHHHHHSSSTTTS-HHHHHH-HHHHHHHTS-HHHHHHHHHHHHHHHHHHHHHHSPP--PPPPP----------------TTTTHHHHHHHHHHHHHHHHHHHTTPPP-HHHHHHHHHHHHHHHHHHHHHHHHHHTTS-TT-------GGGHHHHHHHHHHHHHHHHTTTTTS-----HHHHHHHHHHHHHHH-TT--SSSB-TTS-BGGGGHHHHHHHHHHS-HHHHHHHHHHHHHHHHHHHHHHHHHHHT--PPEEETTEEE---SHHHHHHHHHHHHHHHHHTTHHHHTTTHHHHHHHHHHHHHHHHHHHTT-HHHHHHHHHHHHHHHHH-GGGHHHHHHHHHHHHHHHHT--SS-TT-HHHHHHHHHHHHHHHHHHHHHHHHHHHH-HHHHHHHHHTTTTTT-SSPPPP-HHHHHHHHHHTTTT----STTT--SS-SS-TTHHHHHHHHHHHHHTTTTSHHHHHHHHHHHHHHHHHHHH-SSSS-HHHHTTHHHHHHHHHHHHHHHHHHHHHHHH-TTHHHHHHHHHHHHHHHHHHHHHHHHHHHHHHT--HHHHHHHHHHHH-

pLDDT: mean 80.39, std 15.69, range [29.97, 97.81]

Nearest PDB structures (foldseek):
  7bvf-assembly1_A  TM=5.735E-01  e=7.812E-05  Mycobacterium tuberculosis H37Rv
  6x0o-assembly1_A  TM=4.661E-01  e=2.582E-05  Mycolicibacterium smegmatis MC2 155
  7bwr-assembly1_A  TM=5.170E-01  e=1.354E-03  Mycolicibacterium smegmatis MC2 155
  6xr1-assembly1_A  TM=1.341E-01  e=2.331E+00  synthetic construct
  8wp0-assembly1_A  TM=1.348E-01  e=1.180E+00  Arabidopsis thaliana

Sequence (583 aa):
RLFIVALLLAAAYAAQAVFDHGSLQPLIPLWALERIPWLFDLALLLPEDLFTAAGWTLAISALLIGLILPAWSGPAPEPAHRAGAPTSTLSSTPTTTWRAPALGGLLLSIGVGVLLATGMQEQPWMGVVWAGAIALVAVAAWRSHRATAHHADPAGDGSKLSAAGWLPIMVILLLTAVLAGRHWTVLPVRIDEATARFGIQMGAVDLAASFALFSPGDTGAPGLAYLPGGLLTWLLRDGLQASHALGMAAALAVVGGTWLAGRELFRRPSLHIGDHVVVDDGRRAALLAAGLTGVAISTIHFGRLAPFLPATALGVLACWQLLRGVRMNDVRSGFMAGALAGGSLLLDRSGLVFLLIGLLWWAGFALVGTTGGAGSRQPLLRLLGWWLAGAVVVLGPVAGAWLHEPPALHTYLTAADLYGLGSAPALDFWLNLAPTVKSLFWIGDASPVFGISTHLLSTIVTPLFMAGLALLLFGLDQLAGWCLLTWSLAVLIVSAATNAVTPDWPTLLPLVPAAGLIIALLADRLRMLIVQGFGAWTALTSFYVAAGLLVAVAAANWITYWEFAQLDGDGVSYLAHALRASD

Radius of gyration: 25.29 Å; Cα contacts (8 Å, |Δi|>4): 899; chains: 1; bounding box: 62×73×72 Å

Solvent-accessible surface area (backbone atoms only — not comparable to full-atom values): 29498 Å² total; per-residue (Å²): 108,71,69,56,47,52,52,31,52,51,46,16,41,54,22,38,46,29,52,76,66,65,43,54,65,92,80,48,56,69,73,54,41,76,72,32,66,71,57,37,56,61,59,67,50,55,60,69,59,47,51,51,51,23,49,51,42,30,52,54,25,15,44,52,41,19,69,71,46,69,79,81,79,64,55,68,56,74,77,73,89,75,86,82,84,75,97,73,79,86,75,81,70,73,83,61,74,46,52,56,44,30,50,50,11,43,49,46,11,43,48,48,5,50,43,27,35,75,64,48,76,89,51,78,64,55,58,54,47,36,53,49,14,46,50,32,32,49,52,21,31,53,52,58,42,54,66,56,52,76,76,49,76,88,80,64,89,72,73,77,78,57,70,82,67,49,56,63,54,52,51,46,48,49,49,30,51,47,54,42,57,55,58,75,92,71,59,57,58,68,76,29,66,47,54,49,53,50,43,53,53,16,54,49,60,77,71,46,97,74,73,55,52,41,50,57,46,91,46,21,44,29,40,57,38,34,47,71,37,18,54,33,20,70,73,66,73,33,54,68,62,11,40,46,51,48,14,48,56,16,49,47,40,30,26,51,17,32,27,52,29,27,36,56,61,43,40,37,71,68,44,71,59,84,95,44,74,47,83,50,47,24,52,67,36,10,49,48,11,17,44,44,25,28,41,49,51,34,40,63,47,45,81,67,39,16,79,48,33,46,8,40,14,33,21,38,38,12,54,23,26,38,56,49,12,67,73,68,69,31,40,46,31,13,21,50,15,16,29,26,15,27,46,5,40,48,44,27,60,50,9,52,29,36,48,51,30,52,56,54,41,53,51,41,48,70,71,59,47,67,75,71,71,100,79,61,69,64,64,54,54,52,31,49,52,31,19,50,50,18,23,44,41,56,35,23,38,40,54,12,30,32,66,50,39,52,69,35,44,50,22,27,46,27,35,15,54,48,69,68,58,86,53,61,67,89,72,51,43,75,74,24,38,57,45,40,60,36,18,42,62,55,38,28,39,58,30,84,65,75,56,42,75,58,32,78,37,52,71,77,49,33,44,45,37,48,24,19,50,30,32,26,69,77,31,52,82,31,70,54,22,39,47,51,48,46,42,48,49,31,28,52,52,45,40,16,57,35,43,66,46,65,19,41,57,72,38,42,52,64,35,47,49,46,45,17,44,35,32,19,51,40,53,48,38,51,41,52,54,48,26,74,71,73,33,74,77,46,51,61,54,47,49,53,51,55,52,49,49,49,52,50,52,40,51,52,41,47,49,58,41,50,54,52,51,62,74,66,62,32,68,62,40,44,47,52,51,51,56,61,73,72,108

Foldseek 3Di:
DLVLLVVLLVLLLCLLVCLVPLFSDVPQPPVRCVVPVVVVVLRPDDSVVSNVVSVVSLQVSLLVLLVPFDFDDFAAFPPPPDDDDDDDDDPCDDPPPLVVLLVVLLCLLLVLLQCLLVVNPDDPVSVVSLVSSLVSNLVSLVVNQVVVVVVDDPPPPPDPPDPVLVVLLVVLLVVLLCLLVPCLVPFLDPCFLLNVVLLVLLCVVVVDPDQFQQAQDPLLFGSVLNVQLVVLCVVVVDSQVSLLVQLSVLLSLLLVLLLLLQLLLQAYDFDDDPPDTPGCRRSLLSSLLSLQLSLLCSLLRSSLLSQLSNLLSLLSNLSSLLSVCLQVLRLSSLLSSLQSLLVSVNNALLSVLSVQLSVLLLVLCVVLHDNDDPPDPPSSVSSPVSSPSNNSSSCSNNNSNCSNPVLSVLSRLASCVSQPVVGRDDADLVVQLVLLVCLQRRAPAPGSRQPQRHGSADSLLSSLLSSLLSSLVVNSSHSSSSSLNSSQVSLSSSCSGRYSTPPHVSSNSSVSSSSSSSSSVSLVSSLVVVCVVPHDVCNVVSSVVSVVSSVVSSVRSNVSSVVSSVVVDDPPSVVVSVVVVVD